Protein AF-A0A7S1VX82-F1 (afdb_monomer)

pLDDT: mean 71.62, std 23.74, range [30.39, 98.75]

Nearest PDB structures (foldseek):
  3ja6-assembly1_H  TM=6.625E-01  e=6.885E-02  Escherichia coli
  7zr1-assembly1_C  TM=4.244E-01  e=2.706E+00  Thermochaetoides thermophila
  8i7o-assembly1_B7  TM=4.399E-01  e=8.094E+00  Mus musculus

Foldseek 3Di:
DDDDDDDDDDDDDDDDDDDDDDDDDDDDDDDDDDDDDDPPPPPPPPVVVVVPPDDDDDDPPVVVVVVVVVVVVVPPPDDPDDPDPDDDDDDDDDDDDDDDDDDDDDDDDDDDDDDDDPDDDPCDDPPPPVPPLLPVLVVQLVVLVVQLVVLVVLLVVLVVQLVVLVVQLVVLVVQLVVLVVQLVVLVVQLVVLVVVLVVLVVVDDPDPVSVVVNVVSVVSNVVSVVSNVVSVVSNVVSVVSSVVSVVSNVVSVVSNVVSVVSSVVSVVSSVVSVVVSVVSVVVVVVVVVVVVVVVVVVVVVVVVVVVVVVVVVVVVVVVVVVVVVVVVVVVVVVVVVVVVVVVVVVVVVVVVVVVVVVVVVVVVVVVVVVVVVVVVVVVVVVVVVVVVVVVVVVVVVVVVVVVVVVVVVVVVVVVVVVVVVVD

Organism: NCBI:txid49249

Structure (mmCIF, N/CA/C/O backbone):
data_AF-A0A7S1VX82-F1
#
_entry.id   AF-A0A7S1VX82-F1
#
loop_
_atom_site.group_PDB
_atom_site.id
_atom_site.type_symbol
_atom_site.label_atom_id
_atom_site.label_alt_id
_atom_site.label_comp_id
_atom_site.label_asym_id
_atom_site.label_entity_id
_atom_site.label_seq_id
_atom_site.pdbx_PDB_ins_code
_atom_site.Cartn_x
_atom_site.Cartn_y
_atom_site.Cartn_z
_atom_site.occupancy
_atom_site.B_iso_or_equiv
_atom_site.auth_seq_id
_atom_site.auth_comp_id
_atom_site.auth_asym_id
_atom_site.auth_atom_id
_atom_site.pdbx_PDB_model_num
ATOM 1 N N . MET A 1 1 ? -53.352 41.476 8.983 1.00 44.34 1 MET A N 1
ATOM 2 C CA . MET A 1 1 ? -52.834 40.289 8.271 1.00 44.34 1 MET A CA 1
ATOM 3 C C . MET A 1 1 ? -52.424 39.251 9.304 1.00 44.34 1 MET A C 1
ATOM 5 O O . MET A 1 1 ? -51.441 39.453 10.000 1.00 44.34 1 MET A O 1
ATOM 9 N N . ARG A 1 2 ? -53.250 38.216 9.494 1.00 33.78 2 ARG A N 1
ATOM 10 C CA . ARG A 1 2 ? -52.996 37.097 10.413 1.00 33.78 2 ARG A CA 1
ATOM 11 C C . ARG A 1 2 ? -52.367 35.969 9.600 1.00 33.78 2 ARG A C 1
ATOM 13 O O . ARG A 1 2 ? -53.003 35.480 8.672 1.00 33.78 2 ARG A O 1
ATOM 20 N N . LEU A 1 3 ? -51.124 35.616 9.912 1.00 43.09 3 LEU A N 1
ATOM 21 C CA . LEU A 1 3 ? -50.401 34.535 9.252 1.00 43.09 3 LEU A CA 1
ATOM 22 C C . LEU A 1 3 ? -50.745 33.219 9.963 1.00 43.09 3 LEU A C 1
ATOM 24 O O . LEU A 1 3 ? -50.377 33.011 11.116 1.00 43.09 3 LEU A O 1
ATOM 28 N N . VAL A 1 4 ? -51.516 32.377 9.282 1.00 46.16 4 VAL A N 1
ATOM 29 C CA . VAL A 1 4 ? -51.893 31.027 9.712 1.00 46.16 4 VAL A CA 1
ATOM 30 C C . VAL A 1 4 ? -50.792 30.069 9.257 1.00 46.16 4 VAL A C 1
ATOM 32 O O . VAL A 1 4 ? -50.512 29.982 8.065 1.00 46.16 4 VAL A O 1
ATOM 35 N N . ILE A 1 5 ? -50.163 29.365 10.199 1.00 46.72 5 ILE A N 1
ATOM 36 C CA . ILE A 1 5 ? -49.195 28.292 9.927 1.00 46.72 5 ILE A CA 1
ATOM 37 C C . ILE A 1 5 ? -49.936 26.958 10.102 1.00 46.72 5 ILE A C 1
ATOM 39 O O . ILE A 1 5 ? -50.466 26.722 11.191 1.00 46.72 5 ILE A O 1
ATOM 43 N N . PRO A 1 6 ? -50.013 26.082 9.084 1.00 53.78 6 PRO A N 1
ATOM 44 C CA . PRO A 1 6 ? -50.669 24.791 9.235 1.00 53.78 6 PRO A CA 1
ATOM 45 C C . PRO A 1 6 ? -49.753 23.773 9.930 1.00 53.78 6 PRO A C 1
ATOM 47 O O . PRO A 1 6 ? -48.595 23.583 9.557 1.00 53.78 6 PRO A O 1
ATOM 50 N N . MET A 1 7 ? -50.312 23.105 10.942 1.00 37.50 7 MET A N 1
ATOM 51 C CA . MET A 1 7 ? -49.760 21.915 11.589 1.00 37.50 7 MET A CA 1
ATOM 52 C C . MET A 1 7 ? -49.708 20.741 10.605 1.00 37.50 7 MET A C 1
ATOM 54 O O . MET A 1 7 ? -50.740 20.314 10.089 1.00 37.50 7 MET A O 1
ATOM 58 N N . ALA A 1 8 ? -48.517 20.178 10.402 1.00 43.97 8 ALA A N 1
ATOM 59 C CA . ALA A 1 8 ? -48.342 18.888 9.750 1.00 43.97 8 ALA A CA 1
ATOM 60 C C . ALA A 1 8 ? -48.418 17.768 10.800 1.00 43.97 8 ALA A C 1
ATOM 62 O O . ALA A 1 8 ? -47.590 17.677 11.707 1.00 43.97 8 ALA A O 1
ATOM 63 N N . VAL A 1 9 ? -49.442 16.930 10.660 1.00 38.22 9 VAL A N 1
ATOM 64 C CA . VAL A 1 9 ? -49.666 15.689 11.405 1.00 38.22 9 VAL A CA 1
ATOM 65 C C . VAL A 1 9 ? -48.710 14.624 10.863 1.00 38.22 9 VAL A C 1
ATOM 67 O O . VAL A 1 9 ? -48.812 14.244 9.698 1.00 38.22 9 VAL A O 1
ATOM 70 N N . LEU A 1 10 ? -47.784 14.137 11.693 1.00 39.22 10 LEU A N 1
ATOM 71 C CA . LEU A 1 10 ? -46.921 13.005 11.356 1.00 39.22 10 LEU A CA 1
ATOM 72 C C . LEU A 1 10 ? -47.524 11.726 11.949 1.00 39.22 10 LEU A C 1
ATOM 74 O O . LEU A 1 10 ? -47.537 11.529 13.163 1.00 39.22 10 LEU A O 1
ATOM 78 N N . ALA A 1 11 ? -48.061 10.882 11.070 1.00 37.06 11 ALA A N 1
ATOM 79 C CA . ALA A 1 11 ? -48.621 9.582 11.398 1.00 37.06 11 ALA A CA 1
ATOM 80 C C . ALA A 1 11 ? -47.508 8.577 11.740 1.00 37.06 11 ALA A C 1
ATOM 82 O O . ALA A 1 11 ? -46.571 8.374 10.968 1.00 37.06 11 ALA A O 1
ATOM 83 N N . ALA A 1 12 ? -47.636 7.938 12.901 1.00 36.38 12 ALA A N 1
ATOM 84 C CA . ALA A 1 12 ? -46.809 6.821 13.329 1.00 36.38 12 ALA A CA 1
ATOM 85 C C . ALA A 1 12 ? -47.273 5.529 12.637 1.00 36.38 12 ALA A C 1
ATOM 87 O O . ALA A 1 12 ? -48.405 5.090 12.834 1.00 36.38 12 ALA A O 1
ATOM 88 N N . ALA A 1 13 ? -46.392 4.904 11.856 1.00 38.19 13 ALA A N 1
ATOM 89 C CA . ALA A 1 13 ? -46.574 3.542 11.370 1.00 38.19 13 ALA A CA 1
ATOM 90 C C . ALA A 1 13 ? -45.843 2.573 12.311 1.00 38.19 13 ALA A C 1
ATOM 92 O O . ALA A 1 13 ? -44.615 2.501 12.335 1.00 38.19 13 ALA A O 1
ATOM 93 N N . VAL A 1 14 ? -46.632 1.855 13.110 1.00 41.31 14 VAL A N 1
ATOM 94 C CA . VAL A 1 14 ? -46.230 0.698 13.917 1.00 41.31 14 VAL A CA 1
ATOM 95 C C . VAL A 1 14 ? -46.429 -0.556 13.065 1.00 41.31 14 VAL A C 1
ATOM 97 O O . VAL A 1 14 ? -47.556 -0.945 12.782 1.00 41.31 14 VAL A O 1
ATOM 100 N N . THR A 1 15 ? -45.330 -1.197 12.678 1.00 38.56 15 THR A N 1
ATOM 101 C CA . THR A 1 15 ? -45.264 -2.542 12.079 1.00 38.56 15 THR A CA 1
ATOM 102 C C . THR A 1 15 ? -43.890 -3.106 12.445 1.00 38.56 15 THR A C 1
ATOM 104 O O . THR A 1 15 ? -42.902 -2.409 12.261 1.00 38.56 15 THR A O 1
ATOM 107 N N . GLY A 1 16 ? -43.677 -4.305 12.964 1.00 34.84 16 GLY A N 1
ATOM 108 C CA . GLY A 1 16 ? -44.538 -5.411 13.337 1.00 34.84 16 GLY A CA 1
ATOM 109 C C . GLY A 1 16 ? -43.675 -6.377 14.160 1.00 34.84 16 GLY A C 1
ATOM 110 O O . GLY A 1 16 ? -42.465 -6.478 13.958 1.00 34.84 16 GLY A O 1
ATOM 111 N N . SER A 1 17 ? -44.306 -7.024 15.134 1.00 36.50 17 SER A N 1
ATOM 112 C CA . SER A 1 17 ? -43.705 -8.010 16.030 1.00 36.50 17 SER A CA 1
ATOM 113 C C . SER A 1 17 ? -43.440 -9.313 15.272 1.00 36.50 17 SER A C 1
ATOM 115 O O . SER A 1 17 ? -44.375 -9.934 14.770 1.00 36.50 17 SER A O 1
ATOM 117 N N . GLY A 1 18 ? -42.173 -9.715 15.169 1.00 36.31 18 GLY A N 1
ATOM 118 C CA . GLY A 1 18 ? -41.754 -11.005 14.626 1.00 36.31 18 GLY A CA 1
ATOM 119 C C . GLY A 1 18 ? -41.291 -11.927 15.747 1.00 36.31 18 GLY A C 1
ATOM 120 O O . GLY A 1 18 ? -40.130 -11.884 16.147 1.00 36.31 18 GLY A O 1
ATOM 121 N N . SER A 1 19 ? -42.207 -12.752 16.250 1.00 40.72 19 SER A N 1
ATOM 122 C CA . SER A 1 19 ? -41.926 -13.868 17.153 1.00 40.72 19 SER A CA 1
ATOM 123 C C . SER A 1 19 ? -41.074 -14.922 16.443 1.00 40.72 19 SER A C 1
ATOM 125 O O . SER A 1 19 ? -41.542 -15.551 15.496 1.00 40.72 19 SER A O 1
ATOM 127 N N . VAL A 1 20 ? -39.852 -15.163 16.919 1.00 42.41 20 VAL A N 1
ATOM 128 C CA . VAL A 1 20 ? -39.083 -16.364 16.566 1.00 42.41 20 VAL A CA 1
ATOM 129 C C . VAL A 1 20 ? -39.097 -17.332 17.739 1.00 42.41 20 VAL A C 1
ATOM 131 O O . VAL A 1 20 ? -38.681 -17.017 18.853 1.00 42.41 20 VAL A O 1
ATOM 134 N N . ALA A 1 21 ? -39.657 -18.506 17.462 1.00 40.34 21 ALA A N 1
ATOM 135 C CA . ALA A 1 21 ? -39.815 -19.615 18.376 1.00 40.34 21 ALA A CA 1
ATOM 136 C C . ALA A 1 21 ? -38.455 -20.180 18.807 1.00 40.34 21 ALA A C 1
ATOM 138 O O . ALA A 1 21 ? -37.573 -20.458 17.996 1.00 40.34 21 ALA A O 1
ATOM 139 N N . SER A 1 22 ? -38.325 -20.383 20.110 1.00 37.75 22 SER A N 1
ATOM 140 C CA . SER A 1 22 ? -37.266 -21.132 20.770 1.00 37.75 22 SER A CA 1
ATOM 141 C C . SER A 1 22 ? -37.373 -22.625 20.444 1.00 37.75 22 SER A C 1
ATOM 143 O O . SER A 1 22 ? -38.294 -23.293 20.915 1.00 37.75 22 SER A O 1
ATOM 145 N N . ALA A 1 23 ? -36.412 -23.158 19.690 1.00 40.81 23 ALA A N 1
ATOM 146 C CA . ALA A 1 23 ? -36.158 -24.592 19.600 1.00 40.81 23 ALA A CA 1
ATOM 147 C C . ALA A 1 23 ? -35.111 -24.980 20.656 1.00 40.81 23 ALA A C 1
ATOM 149 O O . ALA A 1 23 ? -33.925 -24.677 20.534 1.00 40.81 23 ALA A O 1
ATOM 150 N N . PHE A 1 24 ? -35.588 -25.615 21.723 1.00 38.56 24 PHE A N 1
ATOM 151 C CA . PHE A 1 24 ? -34.795 -26.228 22.780 1.00 38.56 24 PHE A CA 1
ATOM 152 C C . PHE A 1 24 ? -34.244 -27.565 22.262 1.00 38.56 24 PHE A C 1
ATOM 154 O O . PHE A 1 24 ? -35.017 -28.468 21.946 1.00 38.56 24 PHE A O 1
ATOM 161 N N . VAL A 1 25 ? -32.920 -27.692 22.149 1.00 44.69 25 VAL A N 1
ATOM 162 C CA . VAL A 1 25 ? -32.240 -28.950 21.801 1.00 44.69 25 VAL A CA 1
ATOM 163 C C . VAL A 1 25 ? -31.519 -29.458 23.057 1.00 44.69 25 VAL A C 1
ATOM 165 O O . VAL A 1 25 ? -30.745 -28.696 23.639 1.00 44.69 25 VAL A O 1
ATOM 168 N N . PRO A 1 26 ? -31.753 -30.703 23.512 1.00 44.97 26 PRO A N 1
ATOM 169 C CA . PRO A 1 26 ? -31.090 -31.238 24.696 1.00 44.97 26 PRO A CA 1
ATOM 170 C C . PRO A 1 26 ? -29.636 -31.644 24.400 1.00 44.97 26 PRO A C 1
ATOM 172 O O . PRO A 1 26 ? -29.357 -32.358 23.436 1.00 44.97 26 PRO A O 1
ATOM 175 N N . SER A 1 27 ? -28.713 -31.208 25.263 1.00 42.34 27 SER A N 1
ATOM 176 C CA . SER A 1 27 ? -27.312 -31.655 25.298 1.00 42.34 27 SER A CA 1
ATOM 177 C C . SER A 1 27 ? -27.194 -33.142 25.657 1.00 42.34 27 SER A C 1
ATOM 179 O O . SER A 1 27 ? -27.814 -33.568 26.633 1.00 42.34 27 SER A O 1
ATOM 181 N N . PRO A 1 28 ? -26.325 -33.922 24.989 1.00 48.28 28 PRO A N 1
ATOM 182 C CA . PRO A 1 28 ? -25.873 -35.198 25.520 1.00 48.28 28 PRO A CA 1
ATOM 183 C C . PRO A 1 28 ? -24.794 -34.993 26.594 1.00 48.28 28 PRO A C 1
ATOM 185 O O . PRO A 1 28 ? -23.867 -34.193 26.448 1.00 48.28 28 PRO A O 1
ATOM 188 N N . ALA A 1 29 ? -24.934 -35.742 27.685 1.00 42.25 29 ALA A N 1
ATOM 189 C CA . ALA A 1 29 ? -24.000 -35.809 28.797 1.00 42.25 29 ALA A CA 1
ATOM 190 C C . ALA A 1 29 ? -22.624 -36.330 28.342 1.00 42.25 29 ALA A C 1
ATOM 192 O O . ALA A 1 29 ? -22.505 -37.449 27.847 1.00 42.25 29 ALA A O 1
ATOM 193 N N . MET A 1 30 ? -21.579 -35.529 28.554 1.00 41.72 30 MET A N 1
ATOM 194 C CA . MET A 1 30 ? -20.183 -35.958 28.476 1.00 41.72 30 MET A CA 1
ATOM 195 C C . MET A 1 30 ? -19.687 -36.243 29.892 1.00 41.72 30 MET A C 1
ATOM 197 O O . MET A 1 30 ? -19.556 -35.348 30.723 1.00 41.72 30 MET A O 1
ATOM 201 N N . THR A 1 31 ? -19.440 -37.520 30.158 1.00 44.88 31 THR A N 1
ATOM 202 C CA . THR A 1 31 ? -18.786 -38.040 31.357 1.00 44.88 31 THR A CA 1
ATOM 203 C C . THR A 1 31 ? -17.378 -37.469 31.510 1.00 44.88 31 THR A C 1
ATOM 205 O O . THR A 1 31 ? -16.502 -37.687 30.673 1.00 44.88 31 THR A O 1
ATOM 208 N N . SER A 1 32 ? -17.164 -36.770 32.619 1.00 36.41 32 SER A N 1
ATOM 209 C CA . SER A 1 32 ? -15.895 -36.223 33.085 1.00 36.41 32 SER A CA 1
ATOM 210 C C . SER A 1 32 ? -14.937 -37.347 33.492 1.00 36.41 32 SER A C 1
ATOM 212 O O . SER A 1 32 ? -15.226 -38.105 34.416 1.00 36.41 32 SER A O 1
ATOM 214 N N . ARG A 1 33 ? -13.761 -37.426 32.862 1.00 36.50 33 ARG A N 1
ATOM 215 C CA . ARG A 1 33 ? -12.609 -38.166 33.398 1.00 36.50 33 ARG A CA 1
ATOM 216 C C . ARG A 1 33 ? -11.631 -37.139 33.962 1.00 36.50 33 ARG A C 1
ATOM 218 O O . ARG A 1 33 ? -11.077 -36.335 33.217 1.00 36.50 33 ARG A O 1
ATOM 225 N N . SER A 1 34 ? -11.489 -37.122 35.284 1.00 34.69 34 SER A N 1
ATOM 226 C CA . SER A 1 34 ? -10.566 -36.247 35.999 1.00 34.69 34 SER A CA 1
ATOM 227 C C . SER A 1 34 ? -9.119 -36.653 35.710 1.00 34.69 34 SER A C 1
ATOM 229 O O . SER A 1 34 ? -8.716 -37.793 35.934 1.00 34.69 34 SER A O 1
ATOM 231 N N . ALA A 1 35 ? -8.325 -35.706 35.217 1.00 41.78 35 ALA A N 1
ATOM 232 C CA . ALA A 1 35 ? -6.874 -35.775 35.286 1.00 41.78 35 ALA A CA 1
ATOM 233 C C . ALA A 1 35 ? -6.438 -34.935 36.490 1.00 41.78 35 ALA A C 1
ATOM 235 O O . ALA A 1 35 ? -6.701 -33.735 36.555 1.00 41.78 35 ALA A O 1
ATOM 236 N N . VAL A 1 36 ? -5.828 -35.595 37.469 1.00 48.53 36 VAL A N 1
ATOM 237 C CA . VAL A 1 36 ? -5.251 -34.983 38.668 1.00 48.53 36 VAL A CA 1
ATOM 238 C C . VAL A 1 36 ? -3.966 -34.249 38.265 1.00 48.53 36 VAL A C 1
ATOM 240 O O . VAL A 1 36 ? -3.063 -34.901 37.738 1.00 48.53 36 VAL A O 1
ATOM 243 N N . PRO A 1 37 ? -3.819 -32.932 38.502 1.00 42.97 37 PRO A N 1
ATOM 244 C CA . PRO A 1 37 ? -2.520 -32.293 38.379 1.00 42.97 37 PRO A CA 1
ATOM 245 C C . PRO A 1 37 ? -1.669 -32.552 39.630 1.00 42.97 37 PRO A C 1
ATOM 247 O O . PRO A 1 37 ? -2.111 -32.408 40.770 1.00 42.97 37 PRO A O 1
ATOM 250 N N . SER A 1 38 ? -0.430 -32.949 39.351 1.00 46.84 38 SER A N 1
ATOM 251 C CA . SER A 1 38 ? 0.705 -33.159 40.251 1.00 46.84 38 SER A CA 1
ATOM 252 C C . SER A 1 38 ? 0.872 -32.074 41.332 1.00 46.84 38 SER A C 1
ATOM 254 O O . SER A 1 38 ? 0.714 -30.878 41.087 1.00 46.84 38 SER A O 1
ATOM 256 N N . ALA A 1 39 ? 1.264 -32.517 42.531 1.00 44.75 39 ALA A N 1
ATOM 257 C CA . ALA A 1 39 ? 1.419 -31.746 43.766 1.00 44.75 39 ALA A CA 1
ATOM 258 C C . ALA A 1 39 ? 2.562 -30.701 43.778 1.00 44.75 39 ALA A C 1
ATOM 260 O O . ALA A 1 39 ? 2.796 -30.074 44.808 1.00 44.75 39 ALA A O 1
ATOM 261 N N . ALA A 1 40 ? 3.257 -30.457 42.664 1.00 46.66 40 ALA A N 1
ATOM 262 C CA . ALA A 1 40 ? 4.412 -29.552 42.629 1.00 46.66 40 ALA A CA 1
ATOM 263 C C . ALA A 1 40 ? 4.065 -28.049 42.495 1.00 46.66 40 ALA A C 1
ATOM 265 O O . ALA A 1 40 ? 4.925 -27.204 42.719 1.00 46.66 40 ALA A O 1
ATOM 266 N N . ALA A 1 41 ? 2.817 -27.683 42.173 1.00 42.66 41 ALA A N 1
ATOM 267 C CA . ALA A 1 41 ? 2.432 -26.284 41.916 1.00 42.66 41 ALA A CA 1
ATOM 268 C C . ALA A 1 41 ? 1.847 -25.527 43.131 1.00 42.66 41 ALA A C 1
ATOM 270 O O . ALA A 1 41 ? 1.497 -24.354 43.015 1.00 42.66 41 ALA A O 1
ATOM 271 N N . ARG A 1 42 ? 1.725 -26.163 44.307 1.00 43.91 42 ARG A N 1
ATOM 272 C CA . ARG A 1 42 ? 1.082 -25.553 45.494 1.00 43.91 42 ARG A CA 1
ATOM 273 C C . ARG A 1 42 ? 2.017 -24.769 46.422 1.00 43.91 42 ARG A C 1
ATOM 275 O O . ARG A 1 42 ? 1.523 -24.106 47.324 1.00 43.91 42 ARG A O 1
ATOM 282 N N . ALA A 1 43 ? 3.330 -24.778 46.192 1.00 44.56 43 ALA A N 1
ATOM 283 C CA . ALA A 1 43 ? 4.280 -24.108 47.087 1.00 44.56 43 ALA A CA 1
ATOM 284 C C . ALA A 1 43 ? 4.506 -22.608 46.794 1.00 44.56 43 ALA A C 1
ATOM 286 O O . ALA A 1 43 ? 5.029 -21.907 47.650 1.00 44.56 43 ALA A O 1
ATOM 287 N N . TYR A 1 44 ? 4.088 -22.087 45.632 1.00 43.16 44 TYR A N 1
ATOM 288 C CA . TYR A 1 44 ? 4.390 -20.698 45.233 1.00 43.16 44 TYR A CA 1
ATOM 289 C C . TYR A 1 44 ? 3.239 -19.692 45.395 1.00 43.16 44 TYR A C 1
ATOM 291 O O . TYR A 1 44 ? 3.454 -18.498 45.220 1.00 43.16 44 TYR A O 1
ATOM 299 N N . HIS A 1 45 ? 2.033 -20.136 45.764 1.00 41.66 45 HIS A N 1
ATOM 300 C CA . HIS A 1 45 ? 0.876 -19.241 45.935 1.00 41.66 45 HIS A CA 1
ATOM 301 C C . HIS A 1 45 ? 0.542 -18.894 47.395 1.00 41.66 45 HIS A C 1
ATOM 303 O O . HIS A 1 45 ? -0.302 -18.033 47.626 1.00 41.66 45 HIS A O 1
ATOM 309 N N . ALA A 1 46 ? 1.203 -19.518 48.376 1.00 41.66 46 ALA A N 1
ATOM 310 C CA . ALA A 1 46 ? 0.924 -19.272 49.792 1.00 41.66 46 ALA A CA 1
ATOM 311 C C . ALA A 1 46 ? 1.623 -18.018 50.356 1.00 41.66 46 ALA A C 1
ATOM 313 O O . ALA A 1 46 ? 1.131 -17.448 51.320 1.00 41.66 46 ALA A O 1
ATOM 314 N N . SER A 1 47 ? 2.707 -17.524 49.744 1.00 45.09 47 SER A N 1
ATOM 315 C CA . SER A 1 47 ? 3.448 -16.359 50.267 1.00 45.09 47 SER A CA 1
ATOM 316 C C . SER A 1 47 ? 2.887 -14.992 49.851 1.00 45.09 47 SER A C 1
ATOM 318 O O . SER A 1 47 ? 3.362 -13.968 50.332 1.00 45.09 47 SER A O 1
ATOM 320 N N . LEU A 1 48 ? 1.874 -14.947 48.978 1.00 45.62 48 LEU A N 1
ATOM 321 C CA . LEU A 1 48 ? 1.275 -13.696 48.484 1.00 45.62 48 LEU A CA 1
ATOM 322 C C . LEU A 1 48 ? -0.043 -13.324 49.177 1.00 45.62 48 LEU A C 1
ATOM 324 O O . LEU A 1 48 ? -0.545 -12.223 48.970 1.00 45.62 48 LEU A O 1
ATOM 328 N N . LEU A 1 49 ? -0.591 -14.210 50.015 1.00 44.34 49 LEU A N 1
ATOM 329 C CA . LEU A 1 49 ? -1.823 -13.943 50.766 1.00 44.34 49 LEU A CA 1
ATOM 330 C C . LEU A 1 49 ? -1.573 -13.394 52.181 1.00 44.34 49 LEU A C 1
ATOM 332 O O . LEU A 1 49 ? -2.510 -12.937 52.826 1.00 44.34 49 LEU A O 1
ATOM 336 N N . GLU A 1 50 ? -0.321 -13.384 52.645 1.00 41.97 50 GLU A N 1
ATOM 337 C CA . GLU A 1 50 ? 0.044 -12.965 54.008 1.00 41.97 50 GLU A CA 1
ATOM 338 C C . GLU A 1 50 ? 0.566 -11.516 54.088 1.00 41.97 50 GLU A C 1
ATOM 340 O O . GLU A 1 50 ? 0.835 -11.002 55.167 1.00 41.97 50 GLU A O 1
ATOM 345 N N . ALA A 1 51 ? 0.627 -10.806 52.953 1.00 43.41 51 ALA A N 1
ATOM 346 C CA . ALA A 1 51 ? 0.987 -9.383 52.894 1.00 43.41 51 ALA A CA 1
ATOM 347 C C . ALA A 1 51 ? -0.225 -8.423 52.924 1.00 43.41 51 ALA A C 1
ATOM 349 O O . ALA A 1 51 ? -0.041 -7.209 52.915 1.00 43.41 51 ALA A O 1
ATOM 350 N N . ALA A 1 52 ? -1.462 -8.934 52.961 1.00 43.72 52 ALA A N 1
ATOM 351 C CA . ALA A 1 52 ? -2.681 -8.117 52.862 1.00 43.72 52 ALA A CA 1
ATOM 352 C C . ALA A 1 52 ? -3.434 -7.916 54.194 1.00 43.72 52 ALA A C 1
ATOM 354 O O . ALA A 1 52 ? -4.484 -7.277 54.210 1.00 43.72 52 ALA A O 1
ATOM 355 N N . ALA A 1 53 ? -2.928 -8.451 55.309 1.00 42.53 53 ALA A N 1
ATOM 356 C CA . ALA A 1 53 ? -3.648 -8.451 56.586 1.00 42.53 53 ALA A CA 1
ATOM 357 C C . ALA A 1 53 ? -3.243 -7.332 57.562 1.00 42.53 53 ALA A C 1
ATOM 359 O O . ALA A 1 53 ? -3.689 -7.352 58.707 1.00 42.53 53 ALA A O 1
ATOM 360 N N . ASN A 1 54 ? -2.427 -6.353 57.155 1.00 47.91 54 ASN A N 1
ATOM 361 C CA . ASN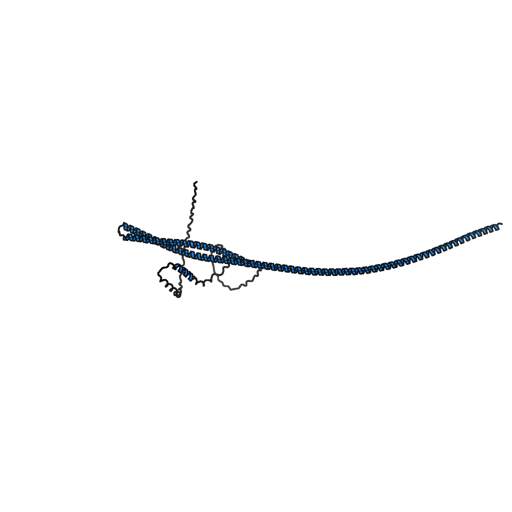 A 1 54 ? -2.045 -5.276 58.066 1.00 47.91 54 ASN A CA 1
ATOM 362 C C . ASN A 1 54 ? -1.840 -3.935 57.349 1.00 47.91 54 ASN A C 1
ATOM 364 O O . ASN A 1 54 ? -0.743 -3.636 56.892 1.00 47.91 54 ASN A O 1
ATOM 368 N N . ASN A 1 55 ? -2.912 -3.144 57.236 1.00 42.69 55 ASN A N 1
ATOM 369 C CA . ASN A 1 55 ? -2.846 -1.682 57.320 1.00 42.69 55 ASN A CA 1
ATOM 370 C C . ASN A 1 55 ? -4.257 -1.081 57.385 1.00 42.69 55 ASN A C 1
ATOM 372 O O . ASN A 1 55 ? -4.942 -0.913 56.378 1.00 42.69 55 ASN A O 1
ATOM 376 N N . ASN A 1 56 ? -4.665 -0.732 58.605 1.00 48.44 56 ASN A N 1
ATOM 377 C CA . ASN A 1 56 ? -5.598 0.362 58.829 1.00 48.44 56 ASN A CA 1
ATOM 378 C C . ASN A 1 56 ? -4.839 1.667 58.576 1.00 48.44 56 ASN A C 1
ATOM 380 O O . ASN A 1 56 ? -3.840 1.913 59.248 1.00 48.44 56 ASN A O 1
ATOM 384 N N . ASN A 1 57 ? -5.340 2.471 57.642 1.00 51.25 57 ASN A N 1
ATOM 385 C CA . ASN A 1 57 ? -5.608 3.911 57.747 1.00 51.25 57 ASN A CA 1
ATOM 386 C C . ASN A 1 57 ? -5.308 4.634 56.419 1.00 51.25 57 ASN A C 1
ATOM 388 O O . ASN A 1 57 ? -4.276 4.390 55.805 1.00 51.25 57 ASN A O 1
ATOM 392 N N . ASP A 1 58 ? -6.262 5.476 56.010 1.00 48.47 58 ASP A N 1
ATOM 393 C CA . ASP A 1 58 ? -6.202 6.584 55.044 1.00 48.47 58 ASP A CA 1
ATOM 394 C C . ASP A 1 58 ? -5.249 6.476 53.834 1.00 48.47 58 ASP A C 1
ATOM 396 O O . ASP A 1 58 ? -4.051 6.680 53.970 1.00 48.47 58 ASP A O 1
ATOM 400 N N . ASP A 1 59 ? -5.795 6.274 52.621 1.00 43.28 59 ASP A N 1
ATOM 401 C CA . ASP A 1 59 ? -5.530 7.195 51.497 1.00 43.28 59 ASP A CA 1
ATOM 402 C C . ASP A 1 59 ? -6.246 6.824 50.186 1.00 43.28 59 ASP A C 1
ATOM 404 O O . ASP A 1 59 ? -6.193 5.706 49.668 1.00 43.28 59 ASP A O 1
ATOM 408 N N . SER A 1 60 ? -6.859 7.839 49.578 1.00 51.34 60 SER A N 1
ATOM 409 C CA . SER A 1 60 ? -7.671 7.768 48.351 1.00 51.34 60 SER A CA 1
ATOM 410 C C . SER A 1 60 ? -6.847 7.675 47.053 1.00 51.34 60 SER A C 1
ATOM 412 O O . SER A 1 60 ? -7.380 7.897 45.968 1.00 51.34 60 SER A O 1
ATOM 414 N N . ASN A 1 61 ? -5.553 7.346 47.135 1.00 51.22 61 ASN A N 1
ATOM 415 C CA . ASN A 1 61 ? -4.619 7.376 45.999 1.00 51.22 61 ASN A CA 1
ATOM 416 C C . ASN A 1 61 ? -4.156 5.995 45.498 1.00 51.22 61 ASN A C 1
ATOM 418 O O . ASN A 1 61 ? -3.458 5.912 44.488 1.00 51.22 61 ASN A O 1
ATOM 422 N N . ASN A 1 62 ? -4.582 4.895 46.125 1.00 51.19 62 ASN A N 1
ATOM 423 C CA . ASN A 1 62 ? -4.042 3.565 45.808 1.00 51.19 62 ASN A CA 1
ATOM 424 C C . ASN A 1 62 ? -4.655 2.872 44.572 1.00 51.19 62 ASN A C 1
ATOM 426 O O . ASN A 1 62 ? -4.114 1.883 44.079 1.00 51.19 62 ASN A O 1
ATOM 430 N N . LEU A 1 63 ? -5.750 3.393 44.004 1.00 55.00 63 LEU A N 1
ATOM 431 C CA . LEU A 1 63 ? -6.364 2.773 42.821 1.00 55.00 63 LEU A CA 1
ATOM 432 C C . LEU A 1 63 ? -5.530 2.999 41.546 1.00 55.00 63 LEU A C 1
ATOM 434 O O . LEU A 1 63 ? -5.495 2.144 40.664 1.00 55.00 63 LEU A O 1
ATOM 438 N N . MET A 1 64 ? -4.822 4.129 41.452 1.00 53.34 64 MET A N 1
ATOM 439 C CA . MET A 1 64 ? -4.008 4.457 40.276 1.00 53.34 64 MET A CA 1
ATOM 440 C C . MET A 1 64 ? -2.669 3.704 40.269 1.00 53.34 64 MET A C 1
ATOM 442 O O . MET A 1 64 ? -2.133 3.405 39.202 1.00 53.34 64 MET A O 1
ATOM 446 N N . GLN A 1 65 ? -2.174 3.313 41.446 1.00 51.78 65 GLN A N 1
ATOM 447 C CA . GLN A 1 65 ? -0.937 2.547 41.602 1.00 51.78 65 GLN A CA 1
ATOM 448 C C . GLN A 1 65 ? -1.137 1.063 41.241 1.00 51.78 65 GLN A C 1
ATOM 450 O O . GLN A 1 65 ? -0.287 0.468 40.579 1.00 51.78 65 GLN A O 1
ATOM 455 N N . LEU A 1 66 ? -2.325 0.510 41.519 1.00 55.94 66 LEU A N 1
ATOM 456 C CA . LEU A 1 66 ? -2.692 -0.865 41.157 1.00 55.94 66 LEU A CA 1
ATOM 457 C C . LEU A 1 66 ? -2.796 -1.082 39.632 1.00 55.94 66 LEU A C 1
ATOM 459 O O . LEU A 1 66 ? -2.408 -2.134 39.121 1.00 55.94 66 LEU A O 1
ATOM 463 N N . PHE A 1 67 ? -3.250 -0.074 38.875 1.00 60.56 67 PHE A N 1
ATOM 464 C CA . PHE A 1 67 ? -3.244 -0.127 37.405 1.00 60.56 67 PHE A CA 1
ATOM 465 C C . PHE A 1 67 ? -1.844 0.067 36.805 1.00 60.56 67 PHE A C 1
ATOM 467 O O . PHE A 1 67 ? -1.553 -0.456 35.727 1.00 60.56 67 PHE A O 1
ATOM 474 N N . GLN A 1 68 ? -0.957 0.783 37.500 1.00 52.62 68 GLN A N 1
ATOM 475 C CA . GLN A 1 68 ? 0.402 1.040 37.027 1.00 52.62 68 GLN A CA 1
ATOM 476 C C . GLN A 1 68 ? 1.346 -0.149 37.273 1.00 52.62 68 GLN A C 1
ATOM 478 O O . GLN A 1 68 ? 2.250 -0.384 36.468 1.00 52.62 68 GLN A O 1
ATOM 483 N N . GLU A 1 69 ? 1.102 -0.954 38.313 1.00 50.72 69 GLU A N 1
ATOM 484 C CA . GLU A 1 69 ? 1.847 -2.198 38.550 1.00 50.72 69 GLU A CA 1
ATOM 485 C C . GLU A 1 69 ? 1.414 -3.345 37.625 1.00 50.72 69 GLU A C 1
ATOM 487 O O . GLU A 1 69 ? 2.278 -4.052 37.105 1.00 50.72 69 GLU A O 1
ATOM 492 N N . GLN A 1 70 ? 0.126 -3.470 37.271 1.00 53.75 70 GLN A N 1
ATOM 493 C CA . GLN A 1 70 ? -0.301 -4.447 36.251 1.00 53.75 70 GLN A CA 1
ATOM 494 C C . GLN A 1 70 ? 0.277 -4.155 34.854 1.00 53.75 70 GLN A C 1
ATOM 496 O O . GLN A 1 70 ? 0.503 -5.080 34.071 1.00 53.75 70 GLN A O 1
ATOM 501 N N . ALA A 1 71 ? 0.598 -2.892 34.555 1.00 50.19 71 ALA A N 1
ATOM 502 C CA . ALA A 1 71 ? 1.261 -2.507 33.312 1.00 50.19 71 ALA A CA 1
ATOM 503 C C . ALA A 1 71 ? 2.761 -2.873 33.274 1.00 50.19 71 ALA A C 1
ATOM 505 O O . ALA A 1 71 ? 3.322 -3.007 32.186 1.00 50.19 71 ALA A O 1
ATOM 506 N N . ARG A 1 72 ? 3.419 -3.068 34.429 1.00 44.53 72 ARG A N 1
ATOM 507 C CA . ARG A 1 72 ? 4.839 -3.466 34.500 1.00 44.53 72 ARG A CA 1
ATOM 508 C C . ARG A 1 72 ? 5.039 -4.983 34.522 1.00 44.53 72 ARG A C 1
ATOM 510 O O . ARG A 1 72 ? 6.039 -5.459 33.991 1.00 44.53 72 ARG A O 1
ATOM 517 N N . THR A 1 73 ? 4.071 -5.753 35.015 1.00 44.44 73 THR A N 1
ATOM 518 C CA . THR A 1 73 ? 4.153 -7.228 35.048 1.00 44.44 73 THR A CA 1
ATOM 519 C C . THR A 1 73 ? 3.801 -7.890 33.704 1.00 44.44 73 THR A C 1
ATOM 521 O O . THR A 1 73 ? 4.104 -9.059 33.489 1.00 44.44 73 THR A O 1
ATOM 524 N N . ALA A 1 74 ? 3.242 -7.143 32.744 1.00 39.84 74 ALA A N 1
ATOM 525 C CA . ALA A 1 74 ? 3.002 -7.619 31.375 1.00 39.84 74 ALA A CA 1
ATOM 526 C C . ALA A 1 74 ? 4.238 -7.525 30.449 1.00 39.84 74 ALA A C 1
ATOM 528 O O . ALA A 1 74 ? 4.190 -7.984 29.308 1.00 39.84 74 ALA A O 1
ATOM 529 N N . ALA A 1 75 ? 5.353 -6.952 30.920 1.00 41.28 75 ALA A N 1
ATOM 530 C CA . ALA A 1 75 ? 6.566 -6.759 30.122 1.00 41.28 75 ALA A CA 1
ATOM 531 C C . ALA A 1 75 ? 7.543 -7.957 30.140 1.00 41.28 75 ALA A C 1
ATOM 533 O O . ALA A 1 75 ? 8.536 -7.931 29.417 1.00 41.28 75 ALA A O 1
ATOM 534 N N . SER A 1 76 ? 7.278 -9.016 30.915 1.00 38.75 76 SER A N 1
ATOM 535 C CA . SER A 1 76 ? 8.180 -10.176 31.058 1.00 38.75 76 SER A CA 1
ATOM 536 C C . SER A 1 76 ? 7.666 -11.495 30.457 1.00 38.75 76 SER A C 1
ATOM 538 O O . SER A 1 76 ? 8.351 -12.510 30.556 1.00 38.75 76 SER A O 1
ATOM 540 N N . VAL A 1 77 ? 6.524 -11.506 29.754 1.00 38.72 77 VAL A N 1
ATOM 541 C CA . VAL A 1 77 ? 6.004 -12.702 29.047 1.00 38.72 77 VAL A CA 1
ATOM 542 C C . VAL A 1 77 ? 5.750 -12.388 27.568 1.00 38.72 77 VAL A C 1
ATOM 544 O O . VAL A 1 77 ? 4.649 -12.525 27.046 1.00 38.72 77 VAL A O 1
ATOM 547 N N . ALA A 1 78 ? 6.792 -11.930 26.874 1.00 37.12 78 ALA A N 1
ATOM 548 C CA . ALA A 1 78 ? 6.758 -11.623 25.445 1.00 37.12 78 ALA A CA 1
ATOM 549 C C . ALA A 1 78 ? 7.890 -12.336 24.681 1.00 37.12 78 ALA A C 1
ATOM 551 O O . ALA A 1 78 ? 8.607 -11.701 23.915 1.00 37.12 78 ALA A O 1
ATOM 552 N N . THR A 1 79 ? 8.062 -13.654 24.877 1.00 42.03 79 THR A N 1
ATOM 553 C CA . THR A 1 79 ? 9.080 -14.434 24.127 1.00 42.03 79 THR A CA 1
ATOM 554 C C . THR A 1 79 ? 8.680 -15.878 23.770 1.00 42.03 79 THR A C 1
ATOM 556 O O . THR A 1 79 ? 9.553 -16.690 23.491 1.00 42.03 79 THR A O 1
ATOM 559 N N . ALA A 1 80 ? 7.395 -16.262 23.728 1.00 34.50 80 ALA A N 1
ATOM 560 C CA . ALA A 1 80 ? 7.054 -17.665 23.407 1.00 34.50 80 ALA A CA 1
ATOM 561 C C . ALA A 1 80 ? 5.711 -17.907 22.689 1.00 34.50 80 ALA A C 1
ATOM 563 O O . ALA A 1 80 ? 5.027 -18.880 22.986 1.00 34.50 80 ALA A O 1
ATOM 564 N N . ALA A 1 81 ? 5.318 -17.065 21.725 1.00 35.84 81 ALA A N 1
ATOM 565 C CA . ALA A 1 81 ? 4.151 -17.357 20.877 1.00 35.84 81 ALA A CA 1
ATOM 566 C C . ALA A 1 81 ? 4.249 -16.725 19.472 1.00 35.84 81 ALA A C 1
ATOM 568 O O . ALA A 1 81 ? 3.357 -15.998 19.046 1.00 35.84 81 ALA A O 1
ATOM 569 N N . SER A 1 82 ? 5.342 -16.993 18.747 1.00 38.34 82 SER A N 1
ATOM 570 C CA . SER A 1 82 ? 5.556 -16.492 17.371 1.00 38.34 82 SER A CA 1
ATOM 571 C C . SER A 1 82 ? 5.670 -17.593 16.308 1.00 38.34 82 SER A C 1
ATOM 573 O O . SER A 1 82 ? 6.177 -17.342 15.220 1.00 38.34 82 SER A O 1
ATOM 575 N N . ILE A 1 83 ? 5.211 -18.819 16.574 1.00 41.22 83 ILE A N 1
ATOM 576 C CA . ILE A 1 83 ? 5.309 -19.923 15.607 1.00 41.22 83 ILE A CA 1
ATOM 577 C C . ILE A 1 83 ? 3.960 -20.636 15.538 1.00 41.22 83 ILE A C 1
ATOM 579 O O . ILE A 1 83 ? 3.744 -21.531 16.342 1.00 41.22 83 ILE A O 1
ATOM 583 N N . LEU A 1 84 ? 3.060 -20.206 14.634 1.00 38.12 84 LEU A N 1
ATOM 584 C CA . LEU A 1 84 ? 2.047 -21.046 13.941 1.00 38.12 84 LEU A CA 1
ATOM 585 C C . LEU A 1 84 ? 0.943 -20.270 13.186 1.00 38.12 84 LEU A C 1
ATOM 587 O O . LEU A 1 84 ? -0.169 -20.760 13.078 1.00 38.12 84 LEU A O 1
ATOM 591 N N . PHE A 1 85 ? 1.204 -19.105 12.584 1.00 36.69 85 PHE A N 1
ATOM 592 C CA . PHE A 1 85 ? 0.299 -18.599 11.534 1.00 36.69 85 PHE A CA 1
ATOM 593 C C . PHE A 1 85 ? 1.078 -17.949 10.398 1.00 36.69 85 PHE A C 1
ATOM 595 O O . PHE A 1 85 ? 1.253 -16.737 10.316 1.00 36.69 85 PHE A O 1
ATOM 602 N N . GLY A 1 86 ? 1.566 -18.807 9.511 1.00 32.81 86 GLY A N 1
ATOM 603 C CA . GLY A 1 86 ? 2.176 -18.407 8.259 1.00 32.81 86 GLY A CA 1
ATOM 604 C C . GLY A 1 86 ? 2.499 -19.632 7.428 1.00 32.81 86 GLY A C 1
ATOM 605 O O . GLY A 1 86 ? 3.578 -20.189 7.581 1.00 32.81 86 GLY A O 1
ATOM 606 N N . THR A 1 87 ? 1.561 -20.064 6.582 1.00 34.69 87 THR A N 1
ATOM 607 C CA . THR A 1 87 ? 1.821 -20.527 5.205 1.00 34.69 87 THR A CA 1
ATOM 608 C C . THR A 1 87 ? 0.520 -20.950 4.507 1.00 34.69 87 THR A C 1
ATOM 610 O O . THR A 1 87 ? -0.301 -21.654 5.079 1.00 34.69 87 THR A O 1
ATOM 613 N N . MET A 1 88 ? 0.409 -20.539 3.236 1.00 32.62 88 MET A N 1
ATOM 614 C CA . MET A 1 88 ? -0.488 -21.034 2.175 1.00 32.62 88 MET A CA 1
ATOM 615 C C . MET A 1 88 ? -1.936 -20.503 2.150 1.00 32.62 88 MET A C 1
ATOM 617 O O . MET A 1 88 ? -2.877 -21.190 2.523 1.00 32.62 88 MET A O 1
ATOM 621 N N . ILE A 1 89 ? -2.128 -19.327 1.541 1.00 35.97 89 ILE A N 1
ATOM 622 C CA . ILE A 1 89 ? -3.273 -19.119 0.637 1.00 35.97 89 ILE A CA 1
ATOM 623 C C . ILE A 1 89 ? -2.696 -18.711 -0.720 1.00 35.97 89 ILE A C 1
ATOM 625 O O . ILE A 1 89 ? -2.459 -17.538 -1.004 1.00 35.97 89 ILE A O 1
ATOM 629 N N . ALA A 1 90 ? -2.398 -19.732 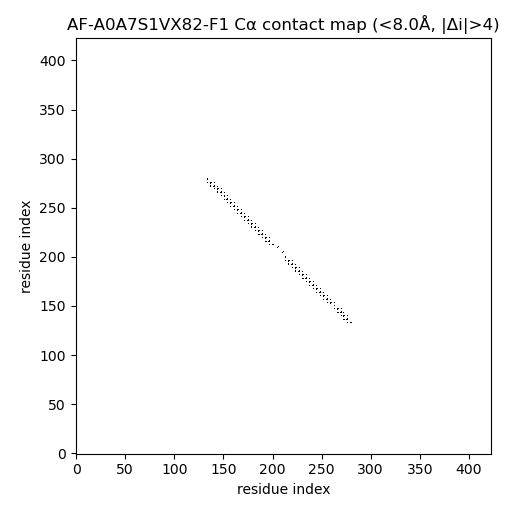-1.524 1.00 35.19 90 ALA A N 1
ATOM 630 C CA . ALA A 1 90 ? -2.392 -19.628 -2.973 1.00 35.19 90 ALA A CA 1
ATOM 631 C C . ALA A 1 90 ? -3.848 -19.762 -3.440 1.00 35.19 90 ALA A C 1
ATOM 633 O O . ALA A 1 90 ? -4.619 -20.526 -2.861 1.00 35.19 90 ALA A O 1
ATOM 634 N N . GLY A 1 91 ? -4.224 -18.948 -4.421 1.00 40.78 91 GLY A N 1
ATOM 635 C CA . GLY A 1 91 ? -5.606 -18.758 -4.828 1.00 40.78 91 GLY A CA 1
ATOM 636 C C . GLY A 1 91 ? -6.262 -19.965 -5.489 1.00 40.78 91 GLY A C 1
ATOM 637 O O . GLY A 1 91 ? -5.612 -20.802 -6.108 1.00 40.78 91 GLY A O 1
ATOM 638 N N . SER A 1 92 ? -7.584 -19.952 -5.416 1.00 32.12 92 SER A N 1
ATOM 639 C CA . SER A 1 92 ? -8.475 -20.484 -6.438 1.00 32.12 92 SER A CA 1
ATOM 640 C C . SER A 1 92 ? -9.854 -19.879 -6.206 1.00 32.12 92 SER A C 1
ATOM 642 O O . SER A 1 92 ? -10.405 -19.977 -5.108 1.00 32.12 92 SER A O 1
ATOM 644 N N . ASP A 1 93 ? -10.360 -19.211 -7.238 1.00 39.25 93 ASP A N 1
ATOM 645 C CA . ASP A 1 93 ? -11.740 -18.771 -7.381 1.00 39.25 93 ASP A CA 1
ATOM 646 C C . ASP A 1 93 ? -12.717 -19.907 -7.063 1.00 39.25 93 ASP A C 1
ATOM 648 O O . ASP A 1 93 ? -12.581 -21.006 -7.600 1.00 39.25 93 ASP A O 1
ATOM 652 N N . VAL A 1 94 ? -13.738 -19.635 -6.246 1.00 32.00 94 VAL A N 1
ATOM 653 C CA . VAL A 1 94 ? -14.953 -20.458 -6.219 1.00 32.00 94 VAL A CA 1
ATOM 654 C C . VAL A 1 94 ? -16.168 -19.546 -6.131 1.00 32.00 94 VAL A C 1
ATOM 656 O O . VAL A 1 94 ? -16.463 -18.932 -5.105 1.00 32.00 94 VAL A O 1
ATOM 659 N N . SER A 1 95 ? -16.861 -19.469 -7.262 1.00 33.81 95 SER A N 1
ATOM 660 C CA . SER A 1 95 ? -18.217 -18.965 -7.414 1.00 33.81 95 SER A CA 1
ATOM 661 C C . SER A 1 95 ? -19.194 -19.824 -6.605 1.00 33.81 95 SER A C 1
ATOM 663 O O . SER A 1 95 ? -19.188 -21.048 -6.712 1.00 33.81 95 SER A O 1
ATOM 665 N N . PHE A 1 96 ? -20.062 -19.186 -5.822 1.00 30.39 96 PHE A N 1
ATOM 666 C CA . PHE A 1 96 ? -21.189 -19.853 -5.172 1.00 30.39 96 PHE A CA 1
ATOM 667 C C . PHE A 1 96 ? -22.349 -19.986 -6.166 1.00 30.39 96 PHE A C 1
ATOM 669 O O . PHE A 1 96 ? -22.960 -18.989 -6.546 1.00 30.39 96 PHE A O 1
ATOM 676 N N . ALA A 1 97 ? -22.669 -21.221 -6.551 1.00 31.62 97 ALA A N 1
ATOM 677 C CA . ALA A 1 97 ? -23.957 -21.596 -7.121 1.00 31.62 97 ALA A CA 1
ATOM 678 C C . ALA A 1 97 ? -24.613 -22.641 -6.209 1.00 31.62 97 ALA A C 1
ATOM 680 O O . ALA A 1 97 ? -23.957 -23.546 -5.696 1.00 31.62 97 ALA A O 1
ATOM 681 N N . ALA A 1 98 ? -25.911 -22.464 -5.979 1.00 37.25 98 ALA A N 1
ATOM 682 C CA . ALA A 1 98 ? -26.764 -23.343 -5.194 1.00 37.25 98 ALA A CA 1
ATOM 683 C C . ALA A 1 98 ? -27.024 -24.689 -5.903 1.00 37.25 98 ALA A C 1
ATOM 685 O O . ALA A 1 98 ? -26.955 -24.746 -7.132 1.00 37.25 98 ALA A O 1
ATOM 686 N N . THR A 1 99 ? -27.430 -25.715 -5.133 1.00 30.69 99 THR A N 1
ATOM 687 C CA . THR A 1 99 ? -28.638 -26.578 -5.308 1.00 30.69 99 THR A CA 1
ATOM 688 C C . THR A 1 99 ? -28.409 -28.029 -4.798 1.00 30.69 99 THR A C 1
ATOM 690 O O . THR A 1 99 ? -27.497 -28.718 -5.234 1.00 30.69 99 THR A O 1
ATOM 693 N N . THR A 1 100 ? -29.261 -28.437 -3.839 1.00 33.09 100 THR A N 1
ATOM 694 C CA . THR A 1 100 ? -29.814 -29.780 -3.478 1.00 33.09 100 THR A CA 1
ATOM 695 C C . THR A 1 100 ? -28.959 -31.048 -3.224 1.00 33.09 100 THR A C 1
ATOM 697 O O . THR A 1 100 ? -28.395 -31.635 -4.134 1.00 33.09 100 THR A O 1
ATOM 700 N N . ALA A 1 101 ? -29.066 -31.534 -1.974 1.00 32.41 101 ALA A N 1
ATOM 701 C CA . ALA A 1 101 ? -29.500 -32.868 -1.485 1.00 32.41 101 ALA A CA 1
ATOM 702 C C . ALA A 1 101 ? -28.927 -34.222 -2.021 1.00 32.41 101 ALA A C 1
ATOM 704 O O . ALA A 1 101 ? -29.359 -34.688 -3.065 1.00 32.41 101 ALA A O 1
ATOM 705 N N . ALA A 1 102 ? -28.143 -34.892 -1.137 1.00 32.91 102 ALA A N 1
ATOM 706 C CA . ALA A 1 102 ? -28.127 -36.325 -0.693 1.00 32.91 102 ALA A CA 1
ATOM 707 C C . ALA A 1 102 ? -27.936 -37.508 -1.700 1.00 32.91 102 ALA A C 1
ATOM 709 O O . ALA A 1 102 ? -28.278 -37.348 -2.864 1.00 32.91 102 ALA A O 1
ATOM 710 N N . PRO A 1 103 ? -27.567 -38.762 -1.284 1.00 47.00 103 PRO A N 1
ATOM 711 C CA . PRO A 1 103 ? -26.843 -39.305 -0.101 1.00 47.00 103 PRO A CA 1
ATOM 712 C C . PRO A 1 103 ? -25.655 -40.283 -0.473 1.00 47.00 103 PRO A C 1
ATOM 714 O O . PRO A 1 103 ? -25.313 -40.386 -1.650 1.00 47.00 103 PRO A O 1
ATOM 717 N N . PRO A 1 104 ? -24.979 -40.979 0.490 1.00 58.75 104 PRO A N 1
ATOM 718 C CA . PRO A 1 104 ? -23.642 -41.585 0.322 1.00 58.75 104 PRO A CA 1
ATOM 719 C C . PRO A 1 104 ? -23.599 -43.134 0.254 1.00 58.75 104 PRO A C 1
ATOM 721 O O . PRO A 1 104 ? -24.449 -43.808 0.827 1.00 58.75 104 PRO A O 1
ATOM 724 N N . ALA A 1 105 ? -22.547 -43.688 -0.367 1.00 33.78 105 ALA A N 1
ATOM 725 C CA . ALA A 1 105 ? -22.048 -45.080 -0.269 1.00 33.78 105 ALA A CA 1
ATOM 726 C C . ALA A 1 105 ? -20.761 -45.186 -1.122 1.00 33.78 105 ALA A C 1
ATOM 728 O O . ALA A 1 105 ? -20.640 -44.457 -2.097 1.00 33.78 105 ALA A O 1
ATOM 729 N N . ALA A 1 106 ? -19.756 -46.033 -0.925 1.00 35.34 106 ALA A N 1
ATOM 730 C CA . ALA A 1 106 ? -19.283 -46.933 0.119 1.00 35.34 106 ALA A CA 1
ATOM 731 C C . ALA A 1 106 ? -17.813 -47.268 -0.256 1.00 35.34 106 ALA A C 1
ATOM 733 O O . ALA A 1 106 ? -17.339 -46.870 -1.319 1.00 35.34 106 ALA A O 1
ATOM 734 N N . GLY A 1 107 ? -17.086 -47.948 0.632 1.00 31.81 107 GLY A N 1
ATOM 735 C CA . GLY A 1 107 ? -15.632 -48.142 0.580 1.00 31.81 107 GLY A CA 1
ATOM 736 C C . GLY A 1 107 ? -15.037 -48.764 -0.690 1.00 31.81 107 GLY A C 1
ATOM 737 O O . GLY A 1 107 ? -15.708 -49.460 -1.438 1.00 31.81 107 GLY A O 1
ATOM 738 N N . ALA A 1 108 ? -13.725 -48.585 -0.851 1.00 35.41 108 ALA A N 1
ATOM 739 C CA . ALA A 1 108 ? -12.786 -49.687 -1.078 1.00 35.41 108 ALA A CA 1
ATOM 740 C C . ALA A 1 108 ? -11.346 -49.159 -1.070 1.00 35.41 108 ALA A C 1
ATOM 742 O O . ALA A 1 108 ? -10.922 -48.358 -1.897 1.00 35.41 108 ALA A O 1
ATOM 743 N N . THR A 1 109 ? -10.594 -49.651 -0.097 1.00 38.72 109 THR A N 1
ATOM 744 C CA . THR A 1 109 ? -9.138 -49.644 -0.018 1.00 38.72 109 THR A CA 1
ATOM 745 C C . THR A 1 109 ? -8.529 -50.549 -1.087 1.00 38.72 109 THR A C 1
ATOM 747 O O . THR A 1 109 ? -8.825 -51.739 -1.087 1.00 38.72 109 THR A O 1
ATOM 750 N N . THR A 1 110 ? -7.578 -50.049 -1.877 1.00 34.75 110 THR A N 1
ATOM 751 C CA . THR A 1 110 ? -6.490 -50.879 -2.426 1.00 34.75 110 THR A CA 1
ATOM 752 C C . THR A 1 110 ? -5.233 -50.044 -2.622 1.00 34.75 110 THR A C 1
ATOM 754 O O . THR A 1 110 ? -5.212 -49.074 -3.377 1.00 34.75 110 THR A O 1
ATOM 757 N N . ALA A 1 111 ? -4.178 -50.455 -1.924 1.00 40.19 111 ALA A N 1
ATOM 758 C CA . ALA A 1 111 ? -2.815 -49.994 -2.097 1.00 40.19 111 ALA A CA 1
ATOM 759 C C . ALA A 1 111 ? -2.250 -50.468 -3.443 1.00 40.19 111 ALA A C 1
ATOM 761 O O . ALA A 1 111 ? -2.265 -51.665 -3.719 1.00 40.19 111 ALA A O 1
ATOM 762 N N . VAL A 1 112 ? -1.673 -49.557 -4.234 1.00 37.78 112 VAL A N 1
ATOM 763 C CA . VAL A 1 112 ? -0.739 -49.903 -5.316 1.00 37.78 112 VAL A CA 1
ATOM 764 C C . VAL A 1 112 ? 0.380 -48.859 -5.396 1.00 37.78 112 VAL A C 1
ATOM 766 O O . VAL A 1 112 ? 0.173 -47.716 -5.782 1.00 37.78 112 VAL A O 1
ATOM 769 N N . LYS A 1 113 ? 1.570 -49.315 -4.992 1.00 38.44 113 LYS A N 1
ATOM 770 C CA . LYS A 1 113 ? 2.888 -49.156 -5.629 1.00 38.44 113 LYS A CA 1
ATOM 771 C C . LYS A 1 113 ? 3.246 -47.791 -6.243 1.00 38.44 113 LYS A C 1
ATOM 773 O O . LYS A 1 113 ? 2.769 -47.400 -7.303 1.00 38.44 113 LYS A O 1
ATOM 778 N N . SER A 1 114 ? 4.244 -47.162 -5.622 1.00 44.56 114 SER A N 1
ATOM 779 C CA . SER A 1 114 ? 5.033 -46.056 -6.160 1.00 44.56 114 SER A CA 1
ATOM 780 C C . SER A 1 114 ? 5.589 -46.374 -7.554 1.00 44.56 114 SER A C 1
ATOM 782 O O . SER A 1 114 ? 6.422 -47.270 -7.711 1.00 44.56 114 SER A O 1
ATOM 784 N N . ALA A 1 115 ? 5.187 -45.587 -8.545 1.00 35.53 115 ALA A N 1
ATOM 785 C CA . ALA A 1 115 ? 5.874 -45.467 -9.820 1.00 35.53 115 ALA A CA 1
ATOM 786 C C . ALA A 1 115 ? 6.014 -43.976 -10.135 1.00 35.53 115 ALA A C 1
ATOM 788 O O . ALA A 1 115 ? 5.029 -43.267 -10.323 1.00 35.53 115 ALA A O 1
ATOM 789 N N . ALA A 1 116 ? 7.256 -43.497 -10.138 1.00 46.72 116 ALA A N 1
ATOM 790 C CA . ALA A 1 116 ? 7.605 -42.150 -10.553 1.00 46.72 116 ALA A CA 1
ATOM 791 C C . ALA A 1 116 ? 7.216 -41.936 -12.028 1.00 46.72 116 ALA A C 1
ATOM 793 O O . ALA A 1 116 ? 7.694 -42.688 -12.885 1.00 46.72 116 ALA A O 1
ATOM 794 N N . PRO A 1 117 ? 6.420 -40.911 -12.376 1.00 44.09 117 PRO A N 1
ATOM 795 C CA . PRO A 1 117 ? 6.228 -40.563 -13.769 1.00 44.09 117 PRO A CA 1
ATOM 796 C C . PRO A 1 117 ? 7.379 -39.656 -14.221 1.00 44.09 117 PRO A C 1
ATOM 798 O O . PRO A 1 117 ? 7.450 -38.476 -13.879 1.00 44.09 117 PRO A O 1
ATOM 801 N N . LYS A 1 118 ? 8.277 -40.213 -15.045 1.00 47.44 118 LYS A N 1
ATOM 802 C CA . LYS A 1 118 ? 9.093 -39.437 -15.990 1.00 47.44 118 LYS A CA 1
ATOM 803 C C . LYS A 1 118 ? 8.141 -38.723 -16.956 1.00 47.44 118 LYS A C 1
ATOM 805 O O . LYS A 1 118 ? 7.744 -39.284 -17.975 1.00 47.44 118 LYS A O 1
ATOM 810 N N . ALA A 1 119 ? 7.778 -37.484 -16.639 1.00 41.56 119 ALA A N 1
ATOM 811 C CA . ALA A 1 119 ? 7.035 -36.617 -17.539 1.00 41.56 119 ALA A CA 1
ATOM 812 C C . ALA A 1 119 ? 8.007 -35.870 -18.465 1.00 41.56 119 ALA A C 1
ATOM 814 O O . ALA A 1 119 ? 8.651 -34.887 -18.110 1.00 41.56 119 ALA A O 1
ATOM 815 N N . LYS A 1 120 ? 8.111 -36.443 -19.662 1.00 42.28 120 LYS A N 1
ATOM 816 C CA . LYS A 1 120 ? 8.524 -35.890 -20.954 1.00 42.28 120 LYS A CA 1
ATOM 817 C C . LYS A 1 120 ? 8.406 -34.356 -21.011 1.00 42.28 120 LYS A C 1
ATOM 819 O O . LYS A 1 120 ? 7.305 -33.811 -21.028 1.00 42.28 120 LYS A O 1
ATOM 824 N N . SER A 1 121 ? 9.548 -33.671 -21.085 1.00 40.12 121 SER A N 1
ATOM 825 C CA . SER A 1 121 ? 9.617 -32.238 -21.360 1.00 40.12 121 SER A CA 1
ATOM 826 C C . SER A 1 121 ? 9.082 -31.967 -22.770 1.00 40.12 121 SER A C 1
ATOM 828 O O . SER A 1 121 ? 9.774 -32.186 -23.767 1.00 40.12 121 SER A O 1
ATOM 830 N N . ALA A 1 122 ? 7.841 -31.505 -22.870 1.00 41.84 122 ALA A N 1
ATOM 831 C CA . ALA A 1 122 ? 7.366 -30.828 -24.061 1.00 41.84 122 ALA A CA 1
ATOM 832 C C . ALA A 1 122 ? 7.992 -29.427 -24.072 1.00 41.84 122 ALA A C 1
ATOM 834 O O . ALA A 1 122 ? 7.557 -28.525 -23.361 1.00 41.84 122 ALA A O 1
ATOM 835 N N . ALA A 1 123 ? 9.067 -29.273 -24.845 1.00 44.34 123 ALA A N 1
ATOM 836 C CA . ALA A 1 123 ? 9.601 -27.980 -25.239 1.00 44.34 123 ALA A CA 1
ATOM 837 C C . ALA A 1 123 ? 8.607 -27.328 -26.211 1.00 44.34 123 ALA A C 1
ATOM 839 O O . ALA A 1 123 ? 8.761 -27.394 -27.429 1.00 44.34 123 ALA A O 1
ATOM 840 N N . THR A 1 124 ? 7.542 -26.742 -25.671 1.00 40.97 124 THR A N 1
ATOM 841 C CA . THR A 1 124 ? 6.670 -25.847 -26.425 1.00 40.97 124 THR A CA 1
ATOM 842 C C . THR A 1 124 ? 7.429 -24.542 -26.620 1.00 40.97 124 THR A C 1
ATOM 844 O O . THR A 1 124 ? 7.857 -23.907 -25.655 1.00 40.97 124 THR A O 1
ATOM 847 N N . ALA A 1 125 ? 7.649 -24.196 -27.886 1.00 42.31 125 ALA A N 1
ATOM 848 C CA . ALA A 1 125 ? 8.370 -23.021 -28.340 1.00 42.31 125 ALA A CA 1
ATOM 849 C C . ALA A 1 125 ? 7.982 -21.774 -27.533 1.00 42.31 125 ALA A C 1
ATOM 851 O O . ALA A 1 125 ? 6.836 -21.322 -27.565 1.00 42.31 125 ALA A O 1
ATOM 852 N N . ALA A 1 126 ? 8.959 -21.227 -26.809 1.00 39.66 126 ALA A N 1
ATOM 853 C CA . ALA A 1 126 ? 8.850 -19.951 -26.129 1.00 39.66 126 ALA A CA 1
ATOM 854 C C . ALA A 1 126 ? 8.693 -18.852 -27.186 1.00 39.66 126 ALA A C 1
ATOM 856 O O . ALA A 1 126 ? 9.670 -18.289 -27.677 1.00 39.66 126 ALA A O 1
ATOM 857 N N . ALA A 1 127 ? 7.444 -18.566 -27.553 1.00 45.72 127 ALA A N 1
ATOM 858 C CA . ALA A 1 127 ? 7.090 -17.321 -28.203 1.00 45.72 127 ALA A CA 1
ATOM 859 C C . ALA A 1 127 ? 7.608 -16.195 -27.305 1.00 45.72 127 ALA A C 1
ATOM 861 O O . ALA A 1 127 ? 7.234 -16.093 -26.135 1.00 45.72 127 ALA A O 1
ATOM 862 N N . SER A 1 128 ? 8.526 -15.391 -27.834 1.00 45.75 128 SER A N 1
ATOM 863 C CA . SER A 1 128 ? 9.107 -14.240 -27.160 1.00 45.75 128 SER A CA 1
ATOM 864 C C . SER A 1 128 ? 8.034 -13.168 -26.974 1.00 45.75 128 SER A C 1
ATOM 866 O O . SER A 1 128 ? 7.984 -12.176 -27.701 1.00 45.75 128 SER A O 1
ATOM 868 N N . THR A 1 129 ? 7.143 -13.363 -26.005 1.00 46.19 129 THR A N 1
ATOM 869 C CA . THR A 1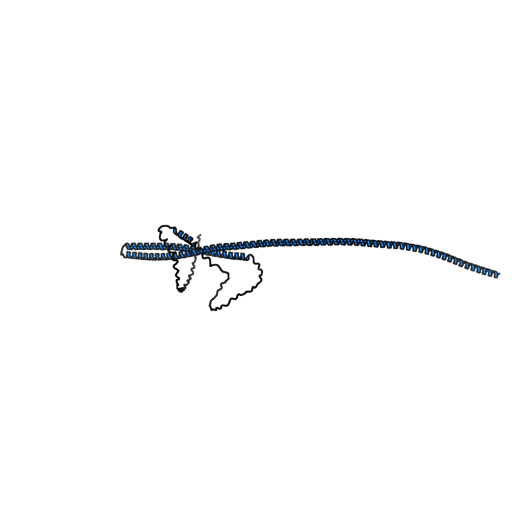 129 ? 6.357 -12.270 -25.451 1.00 46.19 129 THR A CA 1
ATOM 870 C C . THR A 1 129 ? 7.370 -11.322 -24.840 1.00 46.19 129 THR A C 1
ATOM 872 O O . THR A 1 129 ? 8.043 -11.680 -23.869 1.00 46.19 129 THR A O 1
ATOM 875 N N . VAL A 1 130 ? 7.525 -10.147 -25.443 1.00 54.56 130 VAL A N 1
ATOM 876 C CA . VAL A 1 130 ? 8.224 -9.014 -24.842 1.00 54.56 130 VAL A CA 1
ATOM 877 C C . VAL A 1 130 ? 7.539 -8.769 -23.497 1.00 54.56 130 VAL A C 1
ATOM 879 O O . VAL A 1 130 ? 6.483 -8.145 -23.441 1.00 54.56 130 VAL A O 1
ATOM 882 N N . LYS A 1 131 ? 8.061 -9.369 -22.420 1.00 74.19 131 LYS A N 1
ATOM 883 C CA . LYS A 1 131 ? 7.546 -9.152 -21.069 1.00 74.19 131 LYS A CA 1
ATOM 884 C C . LYS A 1 131 ? 7.743 -7.671 -20.793 1.00 74.19 131 LYS A C 1
ATOM 886 O O . LYS A 1 131 ? 8.883 -7.211 -20.827 1.00 74.19 131 LYS A O 1
ATOM 891 N N . ASP A 1 132 ? 6.647 -6.943 -20.570 1.00 85.50 132 ASP A N 1
ATOM 892 C CA . ASP A 1 132 ? 6.712 -5.560 -20.101 1.00 85.50 132 ASP A CA 1
ATOM 893 C C . ASP A 1 132 ? 7.647 -5.542 -18.879 1.00 85.50 132 ASP A C 1
ATOM 895 O O . ASP A 1 132 ? 7.342 -6.196 -17.874 1.00 85.50 132 ASP A O 1
ATOM 899 N N . PRO A 1 133 ? 8.799 -4.855 -18.959 1.00 87.19 133 PRO A N 1
ATOM 900 C CA . PRO A 1 133 ? 9.804 -4.874 -17.904 1.00 87.19 133 PRO A CA 1
ATOM 901 C C . PRO A 1 133 ? 9.311 -4.227 -16.599 1.00 87.19 133 PRO A C 1
ATOM 903 O O . PRO A 1 133 ? 10.002 -4.319 -15.591 1.00 87.19 133 PRO A O 1
ATOM 906 N N . LEU A 1 134 ? 8.126 -3.601 -16.606 1.00 94.44 134 LEU A N 1
ATOM 907 C CA . LEU A 1 134 ? 7.462 -3.010 -15.442 1.00 94.44 134 LEU A CA 1
ATOM 908 C C . LEU A 1 134 ? 6.226 -3.793 -14.970 1.00 94.44 134 LEU A C 1
ATOM 910 O O . LEU A 1 134 ? 5.529 -3.337 -14.061 1.00 94.44 134 LEU A O 1
ATOM 914 N N . ALA A 1 135 ? 5.904 -4.942 -15.573 1.00 93.94 135 ALA A N 1
ATOM 915 C CA . ALA A 1 135 ? 4.681 -5.687 -15.253 1.00 93.94 135 ALA A CA 1
ATOM 916 C C . ALA A 1 135 ? 4.594 -6.080 -13.768 1.00 93.94 135 ALA A C 1
ATOM 918 O O . ALA A 1 135 ? 3.532 -5.974 -13.148 1.00 93.94 135 ALA A O 1
ATOM 919 N N . ASN A 1 136 ? 5.720 -6.498 -13.185 1.00 92.62 136 ASN A N 1
ATOM 920 C CA . ASN A 1 136 ? 5.783 -6.938 -11.794 1.00 92.62 136 ASN A CA 1
ATOM 921 C C . ASN A 1 136 ? 5.544 -5.771 -10.831 1.00 92.62 136 ASN A C 1
ATOM 923 O O . ASN A 1 136 ? 4.731 -5.878 -9.915 1.00 92.62 136 ASN A O 1
ATOM 927 N N . GLU A 1 137 ? 6.209 -4.640 -11.053 1.00 96.62 137 GLU A N 1
ATOM 928 C CA . GLU A 1 137 ? 6.063 -3.433 -10.246 1.00 96.62 137 GLU A CA 1
ATOM 929 C C . GLU A 1 137 ? 4.649 -2.848 -10.357 1.00 96.62 137 GLU A C 1
ATOM 931 O O . GLU A 1 137 ? 4.056 -2.491 -9.341 1.00 96.62 137 GLU A O 1
ATOM 936 N N . LYS A 1 138 ? 4.056 -2.819 -11.560 1.00 96.44 138 LYS A N 1
ATOM 937 C CA . LYS A 1 138 ? 2.662 -2.380 -11.761 1.00 96.44 138 LYS A CA 1
ATOM 938 C C . LYS A 1 138 ? 1.665 -3.269 -11.016 1.00 96.44 138 LYS A C 1
ATOM 940 O O . LYS A 1 138 ? 0.726 -2.767 -10.392 1.00 96.44 138 LYS A O 1
ATOM 945 N N . THR A 1 139 ? 1.882 -4.582 -11.050 1.00 96.50 139 THR A N 1
ATOM 946 C CA . THR A 1 139 ? 1.061 -5.547 -10.306 1.00 96.50 139 THR A CA 1
ATOM 947 C C . THR A 1 139 ? 1.212 -5.335 -8.799 1.00 96.50 139 THR A C 1
ATOM 949 O O . THR A 1 139 ? 0.216 -5.282 -8.081 1.00 96.50 139 THR A O 1
ATOM 952 N N . ALA A 1 140 ? 2.440 -5.128 -8.315 1.00 97.19 140 ALA A N 1
ATOM 953 C CA . ALA A 1 140 ? 2.710 -4.853 -6.907 1.00 97.19 140 ALA A CA 1
ATOM 954 C C . ALA A 1 140 ? 2.018 -3.571 -6.417 1.00 97.19 140 ALA A C 1
ATOM 956 O O . ALA A 1 140 ? 1.389 -3.595 -5.361 1.00 97.19 140 ALA A O 1
ATOM 957 N N . VAL A 1 141 ? 2.067 -2.481 -7.193 1.00 98.19 141 VAL A N 1
ATOM 958 C CA . VAL A 1 141 ? 1.355 -1.229 -6.874 1.00 98.19 141 VAL A CA 1
ATOM 959 C C . VAL A 1 141 ? -0.155 -1.451 -6.840 1.00 98.19 141 VAL A C 1
ATOM 961 O O . VAL A 1 141 ? -0.818 -1.004 -5.910 1.00 98.19 141 VAL A O 1
ATOM 964 N N . THR A 1 142 ? -0.704 -2.184 -7.810 1.00 98.19 142 THR A N 1
ATOM 965 C CA . THR A 1 142 ? -2.145 -2.482 -7.865 1.00 98.19 142 THR A CA 1
ATOM 966 C C . THR A 1 142 ? -2.595 -3.265 -6.630 1.00 98.19 142 THR A C 1
ATOM 968 O O . THR A 1 142 ? -3.560 -2.881 -5.968 1.00 98.19 142 THR A O 1
ATOM 971 N N . ASN A 1 143 ? -1.848 -4.306 -6.262 1.00 97.31 143 ASN A N 1
ATOM 972 C CA . ASN A 1 143 ? -2.129 -5.113 -5.078 1.00 97.31 143 ASN A CA 1
ATOM 973 C C . ASN A 1 143 ? -1.991 -4.299 -3.785 1.00 97.31 143 ASN A C 1
ATOM 975 O O . ASN A 1 143 ? -2.858 -4.377 -2.915 1.00 97.31 143 ASN A O 1
ATOM 979 N N . ALA A 1 144 ? -0.940 -3.485 -3.662 1.00 98.06 144 ALA A N 1
ATOM 980 C CA . ALA A 1 144 ? -0.728 -2.643 -2.490 1.00 98.06 144 ALA A CA 1
ATOM 981 C C . ALA A 1 144 ? -1.804 -1.552 -2.361 1.00 98.06 144 ALA A C 1
ATOM 983 O O . ALA A 1 144 ? -2.260 -1.264 -1.256 1.00 98.06 144 ALA A O 1
ATOM 984 N N . LYS A 1 145 ? -2.282 -1.001 -3.484 1.00 98.44 145 LYS A N 1
ATOM 985 C CA . LYS A 1 145 ? -3.384 -0.032 -3.513 1.00 98.44 145 LYS A CA 1
ATOM 986 C C . LYS A 1 145 ? -4.693 -0.667 -3.056 1.00 98.44 145 LYS A C 1
ATOM 988 O O . LYS A 1 145 ? -5.397 -0.086 -2.235 1.00 98.44 145 LYS A O 1
ATOM 993 N N . ALA A 1 146 ? -4.996 -1.873 -3.537 1.00 98.25 146 ALA A N 1
ATOM 994 C CA . ALA A 1 146 ? -6.160 -2.628 -3.084 1.00 98.25 146 ALA A CA 1
ATOM 995 C C . ALA A 1 146 ? -6.074 -2.966 -1.584 1.00 98.25 146 ALA A C 1
ATOM 997 O O . ALA A 1 146 ? -7.069 -2.857 -0.871 1.00 98.25 146 ALA A O 1
ATOM 998 N N . ALA A 1 147 ? -4.888 -3.333 -1.087 1.00 97.88 147 ALA A N 1
ATOM 999 C CA . ALA A 1 147 ? -4.667 -3.591 0.334 1.00 97.88 147 ALA A CA 1
ATOM 1000 C C . ALA A 1 147 ? -4.861 -2.330 1.195 1.00 97.88 147 ALA A C 1
ATOM 1002 O O . ALA A 1 147 ? -5.529 -2.403 2.224 1.00 97.88 147 ALA A O 1
ATOM 1003 N N . ALA A 1 148 ? -4.343 -1.178 0.755 1.00 98.38 148 ALA A N 1
ATOM 1004 C CA . ALA A 1 148 ? -4.520 0.102 1.441 1.00 98.38 148 ALA A CA 1
ATOM 1005 C C . ALA A 1 148 ? -5.989 0.561 1.462 1.00 98.38 148 ALA A C 1
ATOM 1007 O O . ALA A 1 148 ? -6.466 1.067 2.474 1.00 98.38 148 ALA A O 1
ATOM 1008 N N . ALA A 1 149 ? -6.739 0.342 0.376 1.00 98.44 149 ALA A N 1
ATOM 1009 C CA . ALA A 1 149 ? -8.173 0.630 0.353 1.00 98.44 149 ALA A CA 1
ATOM 1010 C C . ALA A 1 149 ? -8.930 -0.228 1.383 1.00 98.44 149 ALA A C 1
ATOM 1012 O O . ALA A 1 149 ? -9.642 0.305 2.234 1.00 98.44 149 ALA A O 1
ATOM 1013 N N . LYS A 1 150 ? -8.687 -1.547 1.382 1.00 98.00 150 LYS A N 1
ATOM 1014 C CA . LYS A 1 150 ? -9.292 -2.480 2.345 1.00 98.00 150 LYS A CA 1
ATOM 1015 C C . LYS A 1 150 ? -8.939 -2.140 3.797 1.00 98.00 150 LYS A C 1
ATOM 1017 O O . LYS A 1 150 ? -9.799 -2.238 4.670 1.00 98.00 150 LYS A O 1
ATOM 1022 N N . SER A 1 151 ? -7.698 -1.736 4.082 1.00 98.31 151 SER A N 1
ATOM 1023 C CA . SER A 1 151 ? -7.302 -1.350 5.443 1.00 98.31 151 SER A CA 1
ATOM 1024 C C . SER A 1 151 ? -7.992 -0.068 5.908 1.00 98.31 151 SER A C 1
ATOM 1026 O O . SER A 1 151 ? -8.407 0.013 7.062 1.00 98.31 151 SER A O 1
ATOM 1028 N N . THR A 1 152 ? -8.173 0.908 5.015 1.00 98.56 152 THR A N 1
ATOM 1029 C CA . THR A 1 152 ? -8.887 2.154 5.322 1.00 98.56 152 THR A CA 1
ATOM 1030 C C . THR A 1 152 ? -10.381 1.907 5.575 1.00 98.56 152 THR A C 1
ATOM 1032 O O . THR A 1 152 ? -10.955 2.487 6.503 1.00 98.56 152 THR A O 1
ATOM 1035 N N . GLU A 1 153 ? -11.017 1.013 4.813 1.00 98.44 153 GLU A N 1
ATOM 1036 C CA . GLU A 1 153 ? -12.400 0.578 5.064 1.00 98.44 153 GLU A CA 1
ATOM 1037 C C . GLU A 1 153 ? -12.532 -0.108 6.432 1.00 98.44 153 GLU A C 1
ATOM 1039 O O . GLU A 1 153 ? -13.389 0.268 7.237 1.00 98.44 153 GLU A O 1
ATOM 1044 N N . ALA A 1 154 ? -11.632 -1.047 6.744 1.00 98.19 154 ALA A N 1
ATOM 1045 C CA . ALA A 1 154 ? -11.605 -1.732 8.035 1.00 98.19 154 ALA A CA 1
ATOM 1046 C C . ALA A 1 154 ? -11.389 -0.759 9.208 1.00 98.19 154 ALA A C 1
ATOM 1048 O O . ALA A 1 154 ? -12.052 -0.874 10.239 1.00 98.19 154 ALA A O 1
ATOM 1049 N N . LEU A 1 155 ? -10.511 0.237 9.045 1.00 98.69 155 LEU A N 1
ATOM 1050 C CA . LEU A 1 155 ? -10.300 1.294 10.035 1.00 98.69 155 LEU A CA 1
ATOM 1051 C C . LEU A 1 155 ? -11.569 2.122 10.264 1.00 98.69 155 LEU A C 1
ATOM 1053 O O . LEU A 1 155 ? -11.917 2.428 11.405 1.00 98.69 155 LEU A O 1
ATOM 1057 N N . THR A 1 156 ? -12.282 2.469 9.195 1.00 98.62 156 THR A N 1
ATOM 1058 C CA . THR A 1 156 ? -13.537 3.228 9.285 1.00 98.62 156 THR A CA 1
ATOM 1059 C C . THR A 1 156 ? -14.606 2.434 10.038 1.00 98.62 156 THR A C 1
ATOM 1061 O O . THR A 1 156 ? -15.248 2.967 10.947 1.00 98.62 156 THR A O 1
ATOM 1064 N N . ALA A 1 157 ? -14.743 1.142 9.731 1.00 98.38 157 ALA A N 1
ATOM 1065 C CA . ALA A 1 157 ? -15.649 0.249 10.444 1.00 98.38 157 ALA A CA 1
ATOM 1066 C C . ALA A 1 157 ? -15.275 0.119 11.933 1.00 98.38 157 ALA A C 1
ATOM 1068 O O . ALA A 1 157 ? -16.138 0.271 12.800 1.00 98.38 157 ALA A O 1
ATOM 1069 N N . ALA A 1 158 ? -13.991 -0.079 12.250 1.00 98.38 158 ALA A N 1
ATOM 1070 C CA . ALA A 1 158 ? -13.520 -0.210 13.628 1.00 98.38 158 ALA A CA 1
ATOM 1071 C C . ALA A 1 158 ? -13.755 1.067 14.458 1.00 98.38 158 ALA A C 1
ATOM 1073 O O . ALA A 1 158 ? -14.180 0.982 15.610 1.00 98.38 158 ALA A O 1
ATOM 1074 N N . LYS A 1 159 ? -13.567 2.258 13.868 1.00 98.69 159 LYS A N 1
ATOM 1075 C CA . LYS A 1 159 ? -13.872 3.550 14.516 1.00 98.69 159 LYS A CA 1
ATOM 1076 C C . LYS A 1 159 ? -15.347 3.686 14.878 1.00 98.69 159 LYS A C 1
ATOM 1078 O O . LYS A 1 159 ? -15.672 4.156 15.971 1.00 98.69 159 LYS A O 1
ATOM 1083 N N . LYS A 1 160 ? -16.238 3.266 13.976 1.00 98.62 160 LYS A N 1
ATOM 1084 C CA . LYS A 1 160 ? -17.679 3.262 14.239 1.00 98.62 160 LYS A CA 1
ATOM 1085 C C . LYS A 1 160 ? -18.014 2.332 15.407 1.00 98.62 160 LYS A C 1
ATOM 1087 O O . LYS A 1 160 ? -18.655 2.768 16.355 1.00 98.62 160 LYS A O 1
ATOM 1092 N N . VAL A 1 161 ? -17.513 1.094 15.382 1.00 98.50 161 VAL A N 1
ATOM 1093 C CA . VAL A 1 161 ? -17.753 0.109 16.452 1.00 98.50 161 VAL A CA 1
ATOM 1094 C C . VAL A 1 161 ? -17.240 0.608 17.807 1.00 98.50 161 VAL A C 1
ATOM 1096 O O . VAL A 1 161 ? -17.955 0.508 18.799 1.00 98.50 161 VAL A O 1
ATOM 1099 N N . ALA A 1 162 ? -16.043 1.199 17.861 1.00 98.56 162 ALA A N 1
ATOM 1100 C CA . ALA A 1 162 ? -15.497 1.764 19.096 1.00 98.56 162 ALA A CA 1
ATOM 1101 C C . ALA A 1 162 ? -16.341 2.934 19.630 1.00 98.56 162 ALA A C 1
ATOM 1103 O O . ALA A 1 162 ? -16.573 3.036 20.835 1.00 98.56 162 ALA A O 1
ATOM 1104 N N . THR A 1 163 ? -16.857 3.786 18.740 1.00 98.69 163 THR A N 1
ATOM 1105 C CA . THR A 1 163 ? -17.741 4.904 19.110 1.00 98.69 163 THR A CA 1
ATOM 1106 C C . THR A 1 163 ? -19.075 4.399 19.667 1.00 98.69 163 THR A C 1
ATOM 1108 O O . THR A 1 163 ? -19.518 4.860 20.722 1.00 98.69 163 THR A O 1
ATOM 1111 N N . ASP A 1 164 ? -19.685 3.413 19.005 1.00 98.31 164 ASP A N 1
ATOM 1112 C CA . ASP A 1 164 ? -20.949 2.803 19.428 1.00 98.31 164 ASP A CA 1
ATOM 1113 C C . ASP A 1 164 ? -20.789 2.078 20.782 1.00 98.31 164 ASP A C 1
ATOM 1115 O O . ASP A 1 164 ? -21.616 2.239 21.689 1.00 98.31 164 ASP A O 1
ATOM 1119 N N . ALA A 1 165 ? -19.685 1.342 20.966 1.00 98.50 165 ALA A N 1
ATOM 1120 C CA . ALA A 1 165 ? -19.359 0.674 22.226 1.00 98.50 165 ALA A CA 1
ATOM 1121 C C . ALA A 1 165 ? -19.137 1.682 23.365 1.00 98.50 165 ALA A C 1
ATOM 1123 O O . ALA A 1 165 ? -19.666 1.500 24.463 1.00 98.50 165 ALA A O 1
ATOM 1124 N N . LYS A 1 166 ? -18.434 2.790 23.096 1.00 98.75 166 LYS A N 1
ATOM 1125 C CA . LYS A 1 166 ? -18.202 3.859 24.078 1.00 98.75 166 LYS A CA 1
ATOM 1126 C C . LYS A 1 166 ? -19.504 4.532 24.504 1.00 98.75 166 LYS A C 1
ATOM 1128 O O . LYS A 1 166 ? -19.737 4.706 25.697 1.00 98.75 166 LYS A O 1
ATOM 1133 N N . SER A 1 167 ? -20.381 4.859 23.550 1.00 98.50 167 SER A N 1
ATOM 1134 C CA . SER A 1 167 ? -21.707 5.420 23.849 1.00 98.50 167 SER A CA 1
ATOM 1135 C C . SER A 1 167 ? -22.536 4.475 24.722 1.00 98.50 167 SER A C 1
ATOM 1137 O O . SER A 1 167 ? -23.165 4.905 25.690 1.00 98.50 167 SER A O 1
ATOM 1139 N N . THR A 1 168 ? -22.505 3.178 24.408 1.00 98.44 168 THR A N 1
ATOM 1140 C CA . THR A 1 168 ? -23.205 2.144 25.181 1.00 98.44 168 THR A CA 1
ATOM 1141 C C . THR A 1 168 ? -22.672 2.066 26.609 1.00 98.44 168 THR A C 1
ATOM 1143 O O . THR A 1 168 ? -23.461 2.128 27.548 1.00 98.44 168 THR A O 1
ATOM 1146 N N . TYR A 1 169 ? -21.350 2.033 26.784 1.00 98.62 169 TYR A N 1
ATOM 1147 C CA . TYR A 1 169 ? -20.709 2.017 28.098 1.00 98.62 169 TYR A CA 1
ATOM 1148 C C . TYR A 1 169 ? -21.083 3.236 28.964 1.00 98.62 169 TYR A C 1
ATOM 1150 O O . TYR A 1 169 ? -21.439 3.093 30.136 1.00 98.62 169 TYR A O 1
ATOM 1158 N N . THR A 1 170 ? -21.103 4.444 28.389 1.00 98.56 170 THR A N 1
ATOM 1159 C CA . THR A 1 170 ? -21.537 5.656 29.110 1.00 98.56 170 THR A CA 1
ATOM 1160 C C . THR A 1 170 ? -23.008 5.586 29.540 1.00 98.56 170 THR A C 1
ATOM 1162 O O . THR A 1 170 ? -23.354 5.980 30.659 1.00 98.56 170 THR A O 1
ATOM 1165 N N . LYS A 1 171 ? -23.889 5.047 28.685 1.00 98.50 171 LYS A N 1
ATOM 1166 C CA . LYS A 1 171 ? -25.303 4.831 29.034 1.00 98.50 171 LYS A CA 1
ATOM 1167 C C . LYS A 1 171 ? -25.444 3.831 30.182 1.00 98.50 171 LYS A C 1
ATOM 1169 O O . LYS A 1 171 ? -26.215 4.082 31.107 1.00 98.50 171 LYS A O 1
ATOM 1174 N N . THR A 1 172 ? -24.681 2.737 30.163 1.00 98.31 172 THR A N 1
ATOM 1175 C CA . THR A 1 172 ? -24.726 1.728 31.231 1.00 98.31 172 THR A CA 1
ATOM 1176 C C . THR A 1 172 ? -24.160 2.244 32.551 1.00 98.31 172 THR A C 1
ATOM 1178 O O . THR A 1 172 ? -24.736 1.941 33.590 1.00 98.31 172 THR A O 1
ATOM 1181 N N . GLN A 1 173 ? -23.125 3.095 32.538 1.00 98.50 173 GLN A N 1
ATOM 1182 C CA . GLN A 1 173 ? -22.659 3.782 33.753 1.00 98.50 173 GLN A CA 1
ATOM 1183 C C . GLN A 1 173 ? -23.744 4.674 34.366 1.00 98.50 173 GLN A C 1
ATOM 1185 O O . GLN A 1 173 ? -23.956 4.665 35.577 1.00 98.50 173 GLN A O 1
ATOM 1190 N N . SER A 1 174 ? -24.460 5.429 33.529 1.00 97.94 174 SER A N 1
ATOM 1191 C CA . SER A 1 174 ? -25.550 6.291 34.001 1.00 97.94 174 SER A CA 1
ATOM 1192 C C . SER A 1 174 ? -26.684 5.464 34.618 1.00 97.94 174 SER A C 1
ATOM 1194 O O . SER A 1 174 ? -27.200 5.808 35.681 1.00 97.94 174 SER A O 1
ATOM 1196 N N . ALA A 1 175 ? -27.040 4.340 33.988 1.00 97.94 175 ALA A N 1
ATOM 1197 C CA . ALA A 1 175 ? -28.027 3.402 34.520 1.00 97.94 175 ALA A CA 1
ATOM 1198 C C . ALA A 1 175 ? -27.578 2.778 35.853 1.00 97.94 175 ALA A C 1
ATOM 1200 O O . ALA A 1 175 ? -28.381 2.696 36.781 1.00 97.94 175 ALA A O 1
ATOM 1201 N N . LEU A 1 176 ? -26.300 2.404 35.973 1.00 98.56 176 LEU A N 1
ATOM 1202 C CA . LEU A 1 176 ? -25.717 1.891 37.212 1.00 98.56 176 LEU A CA 1
ATOM 1203 C C . LEU A 1 176 ? -25.814 2.919 38.348 1.00 98.56 176 LEU A C 1
ATOM 1205 O O . LEU A 1 176 ? -26.349 2.598 39.406 1.00 98.56 176 LEU A O 1
ATOM 1209 N N . SER A 1 177 ? -25.406 4.169 38.105 1.00 98.50 177 SER A N 1
ATOM 1210 C CA . SER A 1 177 ? -25.510 5.247 39.101 1.00 98.50 177 SER A CA 1
ATOM 1211 C C . SER A 1 177 ? -26.958 5.501 39.540 1.00 98.50 177 SER A C 1
ATOM 1213 O O . SER A 1 177 ? -27.235 5.726 40.721 1.00 98.50 177 SER A O 1
ATOM 1215 N N . ASN A 1 178 ? -27.912 5.436 38.608 1.00 98.12 178 ASN A N 1
ATOM 1216 C CA . ASN A 1 178 ? -29.330 5.589 38.931 1.00 98.12 178 ASN A CA 1
ATOM 1217 C C . ASN A 1 178 ? -29.859 4.421 39.774 1.00 98.12 178 ASN A C 1
ATOM 1219 O O . ASN A 1 178 ? -30.595 4.659 40.732 1.00 98.12 178 ASN A O 1
ATOM 1223 N N . ALA A 1 179 ? -29.459 3.184 39.471 1.00 98.44 179 ALA A N 1
ATOM 1224 C CA . ALA A 1 179 ? -29.834 2.010 40.258 1.00 98.44 179 ALA A CA 1
ATOM 1225 C C . ALA A 1 179 ? -29.244 2.054 41.682 1.00 98.44 179 ALA A C 1
ATOM 1227 O O . ALA A 1 179 ? -29.923 1.705 42.647 1.00 98.44 179 ALA A O 1
ATOM 1228 N N . GLU A 1 180 ? -28.013 2.552 41.843 1.00 98.56 180 GLU A N 1
ATOM 1229 C CA . GLU A 1 180 ? -27.401 2.778 43.160 1.00 98.56 180 GLU A CA 1
ATOM 1230 C C . GLU A 1 180 ? -28.191 3.796 43.989 1.00 98.56 180 GLU A C 1
ATOM 1232 O O . GLU A 1 180 ? -28.531 3.530 45.145 1.00 98.56 180 GLU A O 1
ATOM 1237 N N . LYS A 1 181 ? -28.562 4.932 43.383 1.00 98.62 181 LYS A N 1
ATOM 1238 C CA . LYS A 1 181 ? -29.411 5.944 44.030 1.00 98.62 181 LYS A CA 1
ATOM 1239 C C . LYS A 1 181 ? -30.789 5.386 44.388 1.00 98.62 181 LYS A C 1
ATOM 1241 O O . LYS A 1 181 ? -31.293 5.665 45.474 1.00 98.62 181 LYS A O 1
ATOM 1246 N N . ALA A 1 182 ? -31.394 4.592 43.504 1.00 98.19 182 ALA A N 1
ATOM 1247 C CA . ALA A 1 182 ? -32.690 3.964 43.748 1.00 98.19 182 ALA A CA 1
ATOM 1248 C C . ALA A 1 182 ? -32.638 3.003 44.945 1.00 98.19 182 ALA A C 1
ATOM 1250 O O . ALA A 1 182 ? -33.494 3.089 45.828 1.00 98.19 182 ALA A O 1
ATOM 1251 N N . LYS A 1 183 ? -31.600 2.157 45.031 1.00 98.56 183 LYS A N 1
ATOM 1252 C CA . LYS A 1 183 ? -31.373 1.278 46.188 1.00 98.56 183 LYS A CA 1
ATOM 1253 C C . LYS A 1 183 ? -31.239 2.080 47.481 1.00 98.56 183 LYS A C 1
ATOM 1255 O O . LYS A 1 183 ? -31.887 1.750 48.474 1.00 98.56 183 LYS A O 1
ATOM 1260 N N . GLU A 1 184 ? -30.419 3.128 47.480 1.00 98.56 184 GLU A N 1
ATOM 1261 C CA . GLU A 1 184 ? -30.185 3.940 48.677 1.00 98.56 184 GLU A CA 1
ATOM 1262 C C . GLU A 1 184 ? -31.463 4.663 49.136 1.00 98.56 184 GLU A C 1
ATOM 1264 O O . GLU A 1 184 ? -31.796 4.667 50.322 1.00 98.56 184 GLU A O 1
ATOM 1269 N N . ASN A 1 185 ? -32.247 5.200 48.200 1.00 98.31 185 ASN A N 1
ATOM 1270 C CA . ASN A 1 185 ? -33.535 5.824 48.504 1.00 98.31 185 ASN A CA 1
ATOM 1271 C C . ASN A 1 185 ? -34.561 4.813 49.045 1.00 98.31 185 ASN A C 1
ATOM 1273 O O . ASN A 1 185 ? -35.280 5.116 50.005 1.00 98.31 185 ASN A O 1
ATOM 1277 N N . ALA A 1 186 ? -34.616 3.602 48.481 1.00 98.44 186 ALA A N 1
ATOM 1278 C CA . ALA A 1 186 ? -35.483 2.533 48.976 1.00 98.44 186 ALA A CA 1
ATOM 1279 C C . ALA A 1 186 ? -35.088 2.105 50.399 1.00 98.44 186 ALA A C 1
ATOM 1281 O O . ALA A 1 186 ? -35.951 1.965 51.268 1.00 98.44 186 ALA A O 1
ATOM 1282 N N . LYS A 1 187 ? -33.782 1.998 50.678 1.00 98.62 187 LYS A N 1
ATOM 1283 C CA . LYS A 1 187 ? -33.252 1.705 52.016 1.00 98.62 187 LYS A CA 1
ATOM 1284 C C . LYS A 1 187 ? -33.649 2.779 53.034 1.00 98.62 187 LYS A C 1
ATOM 1286 O O . LYS A 1 187 ? -34.162 2.442 54.099 1.00 98.62 187 LYS A O 1
ATOM 1291 N N . LYS A 1 188 ? -33.476 4.065 52.705 1.00 98.50 188 LYS A N 1
ATOM 1292 C CA . LYS A 1 188 ? -33.896 5.189 53.568 1.00 98.50 188 LYS A CA 1
ATOM 1293 C C . LYS A 1 188 ? -35.398 5.167 53.857 1.00 98.50 188 LYS A C 1
ATOM 1295 O O . LYS A 1 188 ? -35.813 5.374 54.997 1.00 98.50 188 LYS A O 1
ATOM 1300 N N . THR A 1 189 ? -36.204 4.867 52.839 1.00 98.25 189 THR A N 1
ATOM 1301 C CA . THR A 1 189 ? -37.664 4.744 52.969 1.00 98.25 189 THR A CA 1
ATOM 1302 C C . THR A 1 189 ? -38.046 3.615 53.925 1.00 98.25 189 THR A C 1
ATOM 1304 O O . THR A 1 189 ? -38.881 3.818 54.806 1.00 98.25 189 THR A O 1
ATOM 1307 N N . LEU A 1 190 ? -37.392 2.454 53.805 1.00 98.50 190 LEU A N 1
ATOM 1308 C CA . LEU A 1 190 ? -37.600 1.316 54.699 1.00 98.50 190 LEU A CA 1
ATOM 1309 C C . LEU A 1 190 ? -37.243 1.648 56.153 1.00 98.50 190 LEU A C 1
ATOM 1311 O O . LEU A 1 190 ? -38.017 1.323 57.051 1.00 98.50 190 LEU A O 1
ATOM 1315 N N . ILE A 1 191 ? -36.105 2.310 56.388 1.00 98.50 191 ILE A N 1
ATOM 1316 C CA . ILE A 1 191 ? -35.693 2.747 57.732 1.00 98.50 191 ILE A CA 1
ATOM 1317 C C . I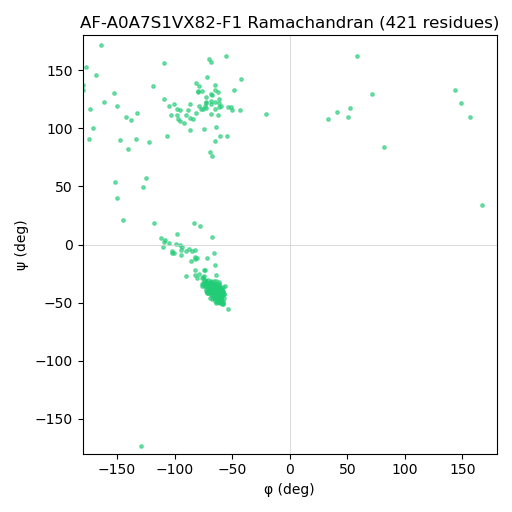LE A 1 191 ? -36.752 3.685 58.322 1.00 98.50 191 ILE A C 1
ATOM 1319 O O . ILE A 1 191 ? -37.297 3.399 59.380 1.00 98.50 191 ILE A O 1
ATOM 1323 N N . THR A 1 192 ? -37.158 4.719 57.578 1.00 98.31 192 THR A N 1
ATOM 1324 C CA . THR A 1 192 ? -38.187 5.672 58.035 1.00 98.31 192 THR A CA 1
ATOM 1325 C C . THR A 1 192 ? -39.525 4.987 58.344 1.00 98.31 192 THR A C 1
ATOM 1327 O O . THR A 1 192 ? -40.214 5.359 59.294 1.00 98.31 192 THR A O 1
ATOM 1330 N N . ALA A 1 193 ? -39.933 3.998 57.540 1.00 97.88 193 ALA A N 1
ATOM 1331 C CA . ALA A 1 193 ? -41.151 3.230 57.792 1.00 97.88 193 ALA A CA 1
ATOM 1332 C C . ALA A 1 193 ? -41.039 2.382 59.073 1.00 97.88 193 ALA A C 1
ATOM 1334 O O . ALA A 1 193 ? -41.978 2.366 59.870 1.00 97.88 193 ALA A O 1
ATOM 1335 N N . ASN A 1 194 ? -39.889 1.736 59.300 1.00 98.06 194 ASN A N 1
ATOM 1336 C CA . ASN A 1 194 ? -39.613 0.972 60.520 1.00 98.06 194 ASN A CA 1
ATOM 1337 C C . ASN A 1 194 ? -39.562 1.858 61.769 1.00 98.06 194 ASN A C 1
ATOM 1339 O O . ASN A 1 194 ? -40.138 1.484 62.791 1.00 98.06 194 ASN A O 1
ATOM 1343 N N . ASP A 1 195 ? -38.932 3.030 61.694 1.00 97.94 195 ASP A N 1
ATOM 1344 C CA . ASP A 1 195 ? -38.853 3.971 62.816 1.00 97.94 195 ASP A CA 1
ATOM 1345 C C . ASP A 1 195 ? -40.252 4.445 63.221 1.00 97.94 195 ASP A C 1
ATOM 1347 O O . ASP A 1 195 ? -40.606 4.423 64.399 1.00 97.94 195 ASP A O 1
ATOM 1351 N N . LYS A 1 196 ? -41.102 4.783 62.238 1.00 96.69 196 LYS A N 1
ATOM 1352 C CA . LYS A 1 196 ? -42.507 5.156 62.476 1.00 96.69 196 LYS A CA 1
ATOM 1353 C C . LYS A 1 196 ? -43.316 4.019 63.092 1.00 96.69 196 LYS A C 1
ATOM 1355 O O . LYS A 1 196 ? -44.080 4.257 64.026 1.00 96.69 196 LYS A O 1
ATOM 1360 N N . LEU A 1 197 ? -43.152 2.793 62.590 1.00 95.88 197 LEU A N 1
ATOM 1361 C CA . LEU A 1 197 ? -43.806 1.610 63.152 1.00 95.88 197 LEU A CA 1
ATOM 1362 C C . LEU A 1 197 ? -43.375 1.375 64.606 1.00 95.88 197 LEU A C 1
ATOM 1364 O O . LEU A 1 197 ? -44.216 1.113 65.462 1.00 95.88 197 LEU A O 1
ATOM 1368 N N . THR A 1 198 ? -42.078 1.500 64.887 1.00 95.69 198 THR A N 1
ATOM 1369 C CA . THR A 1 198 ? -41.506 1.315 66.227 1.00 95.69 198 THR A CA 1
ATOM 1370 C C . THR A 1 198 ? -42.016 2.384 67.186 1.00 95.69 198 THR A C 1
ATOM 1372 O O . THR A 1 198 ? -42.544 2.046 68.241 1.00 95.69 198 THR A O 1
ATOM 1375 N N . ALA A 1 199 ? -41.970 3.658 66.790 1.00 95.00 199 ALA A N 1
ATOM 1376 C CA . ALA A 1 199 ? -42.508 4.761 67.580 1.00 95.00 199 ALA A CA 1
ATOM 1377 C C . ALA A 1 199 ? -43.999 4.564 67.900 1.00 95.00 199 ALA A C 1
ATOM 1379 O O . ALA A 1 199 ? -44.414 4.756 69.042 1.00 95.00 199 ALA A O 1
ATOM 1380 N N . LYS A 1 200 ? -44.804 4.115 66.922 1.00 93.94 200 LYS A N 1
ATOM 1381 C CA . LYS A 1 200 ? -46.237 3.871 67.135 1.00 93.94 200 LYS A CA 1
ATOM 1382 C C . LYS A 1 200 ? -46.504 2.690 68.072 1.00 93.94 200 LYS A C 1
ATOM 1384 O O . LYS A 1 200 ? -47.409 2.782 68.894 1.00 93.94 200 LYS A O 1
ATOM 1389 N N . LYS A 1 201 ? -45.713 1.613 67.989 1.00 90.94 201 LYS A N 1
ATOM 1390 C CA . LYS A 1 201 ? -45.803 0.471 68.917 1.00 90.94 201 LYS A CA 1
ATOM 1391 C C . LYS A 1 201 ? -45.427 0.860 70.349 1.00 90.94 201 LYS A C 1
ATOM 1393 O O . LYS A 1 201 ? -46.102 0.437 71.281 1.00 90.94 201 LYS A O 1
ATOM 1398 N N . SER A 1 202 ? -44.390 1.678 70.517 1.00 91.44 202 SER A N 1
ATOM 1399 C CA . SER A 1 202 ? -43.910 2.117 71.833 1.00 91.44 202 SER A CA 1
ATOM 1400 C C . SER A 1 202 ? -44.814 3.153 72.505 1.00 91.44 202 SER A C 1
ATOM 1402 O O . SER A 1 202 ? -44.776 3.279 73.723 1.00 91.44 202 SER A O 1
ATOM 1404 N N . ALA A 1 203 ? -45.632 3.883 71.740 1.00 88.62 203 ALA A N 1
ATOM 1405 C CA . ALA A 1 203 ? -46.518 4.918 72.276 1.00 88.62 203 ALA A CA 1
ATOM 1406 C C . ALA A 1 203 ? -47.624 4.380 73.209 1.00 88.62 203 ALA A C 1
ATOM 1408 O O . ALA A 1 203 ? -48.169 5.159 73.982 1.00 88.62 203 ALA A O 1
ATOM 1409 N N . GLY A 1 204 ? -47.924 3.073 73.176 1.00 69.69 204 GLY A N 1
ATOM 1410 C CA . GLY A 1 204 ? -48.886 2.431 74.076 1.00 69.69 204 GLY A CA 1
ATOM 1411 C C . GLY A 1 204 ? -50.348 2.803 73.787 1.00 69.69 204 GLY A C 1
ATOM 1412 O O . GLY A 1 204 ? -50.719 3.965 73.668 1.00 69.69 204 GLY A O 1
ATOM 1413 N N . GLY A 1 205 ? -51.211 1.795 73.663 1.00 67.44 205 GLY A N 1
ATOM 1414 C CA . GLY A 1 205 ? -52.642 1.993 73.434 1.00 67.44 205 GLY A CA 1
ATOM 1415 C C . GLY A 1 205 ? -53.276 0.771 72.784 1.00 67.44 205 GLY A C 1
ATOM 1416 O O . GLY A 1 205 ? -53.039 0.498 71.613 1.00 67.44 205 GLY A O 1
ATOM 1417 N N . LEU A 1 206 ? -54.099 0.041 73.540 1.00 71.81 206 LEU A N 1
ATOM 1418 C CA . LEU A 1 206 ? -54.857 -1.126 73.058 1.00 71.81 206 LEU A CA 1
ATOM 1419 C C . LEU A 1 206 ? -56.172 -0.724 72.367 1.00 71.81 206 LEU A C 1
ATOM 1421 O O . LEU A 1 206 ? -57.088 -1.534 72.246 1.00 71.81 206 LEU A O 1
ATOM 1425 N N . THR A 1 207 ? -56.299 0.534 71.938 1.00 87.81 207 THR A N 1
ATOM 1426 C CA . THR A 1 207 ? -57.496 0.974 71.221 1.00 87.81 207 THR A CA 1
ATOM 1427 C C . THR A 1 207 ? -57.500 0.379 69.818 1.00 87.81 207 THR A C 1
ATOM 1429 O O . THR A 1 207 ? -56.462 0.253 69.164 1.00 87.81 207 THR A O 1
ATOM 1432 N N . GLU A 1 208 ? -58.686 0.037 69.322 1.00 90.12 208 GLU A N 1
ATOM 1433 C CA . GLU A 1 208 ? -58.851 -0.524 67.979 1.00 90.12 208 GLU A CA 1
ATOM 1434 C C . GLU A 1 208 ? -58.256 0.395 66.893 1.00 90.12 208 GLU A C 1
ATOM 1436 O O . GLU A 1 208 ? -57.642 -0.072 65.934 1.00 90.12 208 GLU A O 1
ATOM 1441 N N . ALA A 1 209 ? -58.365 1.716 67.078 1.00 89.25 209 ALA A N 1
ATOM 1442 C CA . ALA A 1 209 ? -57.762 2.710 66.193 1.00 89.25 209 ALA A CA 1
ATOM 1443 C C . ALA A 1 209 ? -56.222 2.630 66.169 1.00 89.25 209 ALA A C 1
ATOM 1445 O O . ALA A 1 209 ? -55.624 2.648 65.093 1.00 89.25 209 ALA A O 1
ATOM 1446 N N . ALA A 1 210 ? -55.572 2.481 67.330 1.00 89.06 210 ALA A N 1
ATOM 1447 C CA . ALA A 1 210 ? -54.118 2.353 67.409 1.00 89.06 210 ALA A CA 1
ATOM 1448 C C . ALA A 1 210 ? -53.618 1.057 66.748 1.00 89.06 210 ALA A C 1
ATOM 1450 O O . ALA A 1 210 ? -52.612 1.079 66.037 1.00 89.06 210 ALA A O 1
ATOM 1451 N N . LEU A 1 211 ? -54.351 -0.050 66.911 1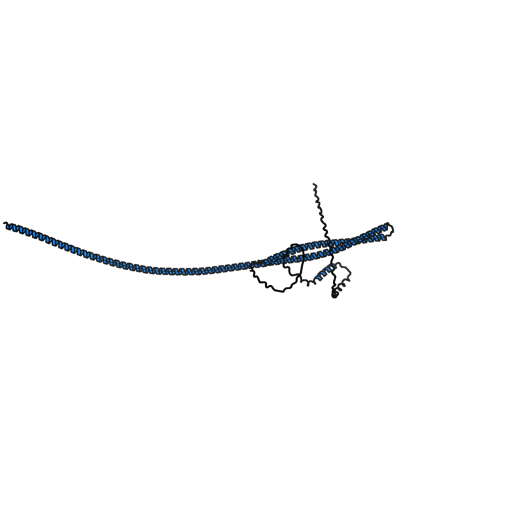.00 90.88 211 LEU A N 1
ATOM 1452 C CA . LEU A 1 211 ? -54.047 -1.319 66.242 1.00 90.88 211 LEU A CA 1
ATOM 1453 C C . LEU A 1 211 ? -54.168 -1.209 64.713 1.00 90.88 211 LEU A C 1
ATOM 1455 O O . LEU A 1 211 ? -53.283 -1.688 63.999 1.00 90.88 211 LEU A O 1
ATOM 1459 N N . LYS A 1 212 ? -55.204 -0.527 64.200 1.00 93.56 212 LYS A N 1
ATOM 1460 C CA . LYS A 1 212 ? -55.363 -0.265 62.755 1.00 93.56 212 LYS A CA 1
ATOM 1461 C C . LYS A 1 212 ? -54.195 0.545 62.186 1.00 93.56 212 LYS A C 1
ATOM 1463 O O . LYS A 1 212 ? -53.662 0.188 61.138 1.00 93.56 212 LYS A O 1
ATOM 1468 N N . GLU A 1 213 ? -53.744 1.588 62.881 1.00 93.50 213 GLU A N 1
ATOM 1469 C CA . GLU A 1 213 ? -52.579 2.374 62.446 1.00 93.50 213 GLU A CA 1
ATOM 1470 C C . GLU A 1 213 ? -51.275 1.562 62.436 1.00 93.50 213 GLU A C 1
ATOM 1472 O O . GLU A 1 213 ? -50.478 1.684 61.503 1.00 93.50 213 GLU A O 1
ATOM 1477 N N . VAL A 1 214 ? -51.056 0.709 63.444 1.00 94.75 214 VAL A N 1
ATOM 1478 C CA . VAL A 1 214 ? -49.900 -0.201 63.476 1.00 94.75 214 VAL A CA 1
ATOM 1479 C C . VAL A 1 214 ? -49.939 -1.171 62.294 1.00 94.75 214 VAL A C 1
ATOM 1481 O O . VAL A 1 214 ? -48.898 -1.395 61.675 1.00 94.75 214 VAL A O 1
ATOM 1484 N N . SER A 1 215 ? -51.116 -1.702 61.945 1.00 95.19 215 SER A N 1
ATOM 1485 C CA . SER A 1 215 ? -51.286 -2.567 60.769 1.00 95.19 215 SER A CA 1
ATOM 1486 C C . SER A 1 215 ? -50.905 -1.843 59.476 1.00 95.19 215 SER A C 1
ATOM 1488 O O . SER A 1 215 ? -50.075 -2.341 58.723 1.00 95.19 215 SER A O 1
ATOM 1490 N N . LEU A 1 216 ? -51.407 -0.622 59.259 1.00 96.56 216 LEU A N 1
ATOM 1491 C CA . LEU A 1 216 ? -51.077 0.176 58.069 1.00 96.56 216 LEU A CA 1
ATOM 1492 C C . LEU A 1 216 ? -49.575 0.488 57.961 1.00 96.56 216 LEU A C 1
ATOM 1494 O O . LEU A 1 216 ? -48.998 0.484 56.871 1.00 96.56 216 LEU A O 1
ATOM 1498 N N . LEU A 1 217 ? -48.914 0.769 59.089 1.00 96.69 217 LEU A N 1
ATOM 1499 C CA . LEU A 1 217 ? -47.465 0.979 59.116 1.00 96.69 217 LEU A CA 1
ATOM 1500 C C . LEU A 1 217 ? -46.693 -0.317 58.837 1.00 96.69 217 LEU A C 1
ATOM 1502 O O . LEU A 1 217 ? -45.665 -0.265 58.160 1.00 96.69 217 LEU A O 1
ATOM 1506 N N . ALA A 1 218 ? -47.181 -1.466 59.308 1.00 96.94 218 ALA A N 1
ATOM 1507 C CA . ALA A 1 218 ? -46.601 -2.767 58.989 1.00 96.94 218 ALA A CA 1
ATOM 1508 C C . ALA A 1 218 ? -46.707 -3.076 57.486 1.00 96.94 218 ALA A C 1
ATOM 1510 O O . ALA A 1 218 ? -45.704 -3.459 56.879 1.00 96.94 218 ALA A O 1
ATOM 1511 N N . ASP A 1 219 ? -47.857 -2.799 56.866 1.00 97.81 219 ASP A N 1
ATOM 1512 C CA . ASP A 1 219 ? -48.047 -2.934 55.417 1.00 97.81 219 ASP A CA 1
ATOM 1513 C C . ASP A 1 219 ? -47.086 -2.020 54.644 1.00 97.81 219 ASP A C 1
ATOM 1515 O O . ASP A 1 219 ? -46.443 -2.439 53.678 1.00 97.81 219 ASP A O 1
ATOM 1519 N N . LYS A 1 220 ? -46.893 -0.780 55.113 1.00 97.50 220 LYS A N 1
ATOM 1520 C CA . LYS A 1 220 ? -45.934 0.165 54.521 1.00 97.50 220 LYS A CA 1
ATOM 1521 C C . LYS A 1 220 ? -44.481 -0.303 54.636 1.00 97.50 220 LYS A C 1
ATOM 1523 O O . LYS A 1 220 ? -43.693 -0.084 53.710 1.00 97.50 220 LYS A O 1
ATOM 1528 N N . VAL A 1 221 ? -44.107 -0.941 55.747 1.00 98.38 221 VAL A N 1
ATOM 1529 C CA . VAL A 1 221 ? -42.797 -1.594 55.895 1.00 98.38 221 VAL A CA 1
ATOM 1530 C C . VAL A 1 221 ? -42.666 -2.746 54.900 1.00 98.38 221 VAL A C 1
ATOM 1532 O O . VAL A 1 221 ? -41.634 -2.838 54.238 1.00 98.38 221 VAL A O 1
ATOM 1535 N N . GLY A 1 222 ? -43.702 -3.580 54.752 1.00 98.19 222 GLY A N 1
ATOM 1536 C CA . GLY A 1 222 ? -43.758 -4.650 53.750 1.00 98.19 222 GLY A CA 1
ATOM 1537 C C . GLY A 1 222 ? -43.498 -4.125 52.337 1.00 98.19 222 GLY A C 1
ATOM 1538 O O . GLY A 1 222 ? -42.513 -4.508 51.709 1.00 98.19 222 GLY A O 1
ATOM 1539 N N . ALA A 1 223 ? -44.277 -3.132 51.903 1.00 98.19 223 ALA A N 1
ATOM 1540 C CA . ALA A 1 223 ? -44.107 -2.490 50.600 1.00 98.19 223 ALA A CA 1
ATOM 1541 C C . ALA A 1 223 ? -42.706 -1.870 50.410 1.00 98.19 223 ALA A C 1
ATOM 1543 O O . ALA A 1 223 ? -42.131 -1.929 49.324 1.00 98.19 223 ALA A O 1
ATOM 1544 N N . SER A 1 224 ? -42.119 -1.297 51.469 1.00 98.12 224 SER A N 1
ATOM 1545 C CA . SER A 1 224 ? -40.765 -0.725 51.415 1.00 98.12 224 SER A CA 1
ATOM 1546 C C . SER A 1 224 ? -39.673 -1.799 51.304 1.00 98.12 224 SER A C 1
ATOM 1548 O O . SER A 1 224 ? -38.661 -1.569 50.641 1.00 98.12 224 SER A O 1
ATOM 1550 N N . LYS A 1 225 ? -39.863 -2.979 51.915 1.00 98.50 225 LYS A N 1
ATOM 1551 C CA . LYS A 1 225 ? -38.966 -4.136 51.738 1.00 98.50 225 LYS A CA 1
ATOM 1552 C C . LYS A 1 225 ? -39.015 -4.653 50.306 1.00 98.50 225 LYS A C 1
ATOM 1554 O O . LYS A 1 225 ? -37.962 -4.903 49.722 1.00 98.50 225 LYS A O 1
ATOM 1559 N N . ASP A 1 226 ? -40.210 -4.759 49.731 1.00 98.31 226 ASP A N 1
ATOM 1560 C CA . ASP A 1 226 ? -40.380 -5.193 48.344 1.00 98.31 226 ASP A CA 1
ATOM 1561 C C . ASP A 1 226 ? -39.734 -4.203 47.367 1.00 98.31 226 ASP A C 1
ATOM 1563 O O . ASP A 1 226 ? -39.013 -4.609 46.452 1.00 98.31 226 ASP A O 1
ATOM 1567 N N . ALA A 1 227 ? -39.901 -2.897 47.606 1.00 98.19 227 ALA A N 1
ATOM 1568 C CA . ALA A 1 227 ? -39.234 -1.853 46.832 1.00 98.19 227 ALA A CA 1
ATOM 1569 C C . ALA A 1 227 ? -37.700 -1.939 46.928 1.00 98.19 227 ALA A C 1
ATOM 1571 O O . ALA A 1 227 ? -37.017 -1.822 45.909 1.00 98.19 227 ALA A O 1
ATOM 1572 N N . LEU A 1 228 ? -37.149 -2.188 48.123 1.00 98.38 228 LEU A N 1
ATOM 1573 C CA . LEU A 1 228 ? -35.708 -2.386 48.305 1.00 98.38 228 LEU A CA 1
ATOM 1574 C C . LEU A 1 228 ? -35.211 -3.618 47.540 1.00 98.38 228 LEU A C 1
ATOM 1576 O O . LEU A 1 228 ? -34.243 -3.516 46.791 1.00 98.38 228 LEU A O 1
ATOM 1580 N N . LYS A 1 229 ? -35.904 -4.755 47.659 1.00 98.56 229 LYS A N 1
ATOM 1581 C CA . LYS A 1 229 ? -35.548 -5.995 46.953 1.00 98.56 229 LYS A CA 1
ATOM 1582 C C . LYS A 1 229 ? -35.576 -5.814 45.431 1.00 98.56 229 LYS A C 1
ATOM 1584 O O . LYS A 1 229 ? -34.693 -6.308 44.723 1.00 98.56 229 LYS A O 1
ATOM 1589 N N . LYS A 1 230 ? -36.561 -5.069 44.917 1.00 98.38 230 LYS A N 1
ATOM 1590 C CA . LYS A 1 230 ? -36.631 -4.693 43.500 1.00 98.38 230 LYS A CA 1
ATOM 1591 C C . LYS A 1 230 ? -35.418 -3.851 43.089 1.00 98.38 230 LYS A C 1
ATOM 1593 O O . LYS A 1 230 ? -34.750 -4.202 42.120 1.00 98.38 230 LYS A O 1
ATOM 1598 N N . ALA A 1 231 ? -35.083 -2.810 43.851 1.00 98.38 231 ALA A N 1
ATOM 1599 C CA . ALA A 1 231 ? -33.935 -1.946 43.564 1.00 98.38 231 ALA A CA 1
ATOM 1600 C C . ALA A 1 231 ? -32.587 -2.695 43.628 1.00 98.38 231 ALA A C 1
ATOM 1602 O O . ALA A 1 231 ? -31.689 -2.434 42.831 1.00 98.38 231 ALA A O 1
ATOM 1603 N N . GLU A 1 232 ? -32.433 -3.666 44.532 1.00 98.56 232 GLU A N 1
ATOM 1604 C CA . GLU A 1 232 ? -31.244 -4.531 44.592 1.00 98.56 232 GLU A CA 1
ATOM 1605 C C . GLU A 1 232 ? -31.118 -5.449 43.368 1.00 98.56 232 GLU A C 1
ATOM 1607 O O . GLU A 1 232 ? -30.015 -5.666 42.852 1.00 98.56 232 GLU A O 1
ATOM 1612 N N . THR A 1 233 ? -32.249 -5.947 42.865 1.00 98.31 233 THR A N 1
ATOM 1613 C CA . THR A 1 233 ? -32.302 -6.746 41.633 1.00 98.31 233 THR A CA 1
ATOM 1614 C C . THR A 1 233 ? -31.936 -5.897 40.410 1.00 98.31 233 THR A C 1
ATOM 1616 O O . THR A 1 233 ? -31.125 -6.312 39.576 1.00 98.31 233 THR A O 1
ATOM 1619 N N . GLU A 1 234 ? -32.471 -4.676 40.325 1.00 98.06 2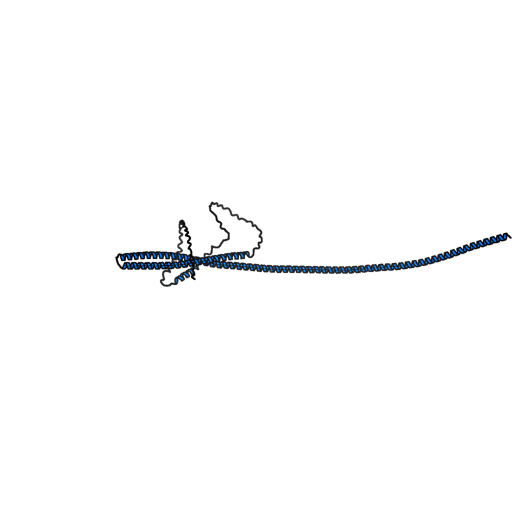34 GLU A N 1
ATOM 1620 C CA . GLU A 1 234 ? -32.130 -3.703 39.280 1.00 98.06 234 GLU A CA 1
ATOM 1621 C C . GLU A 1 234 ? -30.642 -3.328 39.324 1.00 98.06 234 GLU A C 1
ATOM 1623 O O . GLU A 1 234 ? -29.978 -3.345 38.288 1.00 98.06 234 GLU A O 1
ATOM 1628 N N . LEU A 1 235 ? -30.079 -3.085 40.514 1.00 98.44 235 LEU A N 1
ATOM 1629 C CA . LEU A 1 235 ? -28.649 -2.808 40.689 1.00 98.44 235 LEU A CA 1
ATOM 1630 C C . LEU A 1 235 ? -27.773 -3.971 40.212 1.00 98.44 235 LEU A C 1
ATOM 1632 O O . LEU A 1 235 ? -26.776 -3.758 39.523 1.00 98.44 235 LEU A O 1
ATOM 1636 N N . THR A 1 236 ? -28.139 -5.203 40.560 1.00 98.44 236 THR A N 1
ATOM 1637 C CA . THR A 1 236 ? -27.403 -6.402 40.131 1.00 98.44 236 THR A CA 1
ATOM 1638 C C . THR A 1 236 ? -27.412 -6.532 38.606 1.00 98.44 236 THR A C 1
ATOM 1640 O O . THR A 1 236 ? -26.372 -6.776 37.991 1.00 98.44 236 THR A O 1
ATOM 1643 N N . THR A 1 237 ? -28.564 -6.277 37.984 1.00 98.19 237 THR A N 1
ATOM 1644 C CA . THR A 1 237 ? -28.722 -6.273 36.521 1.00 98.19 237 THR A CA 1
ATOM 1645 C C . THR A 1 237 ? -27.895 -5.162 35.866 1.00 98.19 237 THR A C 1
ATOM 1647 O O . THR A 1 237 ? -27.208 -5.401 34.869 1.00 98.19 237 THR A O 1
ATOM 1650 N N . ALA A 1 238 ? -27.900 -3.957 36.443 1.00 98.25 238 ALA A N 1
ATOM 1651 C CA . ALA A 1 238 ? -27.123 -2.826 35.947 1.00 98.25 238 ALA A CA 1
ATOM 1652 C C . ALA A 1 238 ? -25.610 -3.100 36.004 1.00 98.25 238 ALA A C 1
ATOM 1654 O O . ALA A 1 238 ? -24.917 -2.841 35.022 1.00 98.25 238 ALA A O 1
ATOM 1655 N N . LYS A 1 239 ? -25.109 -3.708 37.092 1.00 98.56 239 LYS A N 1
ATOM 1656 C CA . LYS A 1 239 ? -23.699 -4.129 37.219 1.00 98.56 239 LYS A CA 1
ATOM 1657 C C . LYS A 1 239 ? -23.298 -5.156 36.162 1.00 98.56 239 LYS A C 1
ATOM 1659 O O . LYS A 1 239 ? -22.248 -5.025 35.540 1.00 98.56 239 LYS A O 1
ATOM 1664 N N . ALA A 1 240 ? -24.133 -6.169 35.928 1.00 98.38 240 ALA A N 1
ATOM 1665 C CA . ALA A 1 240 ? -23.861 -7.178 34.902 1.00 98.38 240 ALA A CA 1
ATOM 1666 C C . ALA A 1 240 ? -23.832 -6.571 33.484 1.00 98.38 240 ALA A C 1
ATOM 1668 O O . ALA A 1 240 ? -22.988 -6.930 32.655 1.00 98.38 240 ALA A O 1
ATOM 1669 N N . THR A 1 241 ? -24.732 -5.620 33.220 1.00 98.06 241 THR A N 1
ATOM 1670 C CA . THR A 1 241 ? -24.826 -4.920 31.931 1.00 98.06 241 THR A CA 1
ATOM 1671 C C . THR A 1 241 ? -23.624 -4.002 31.702 1.00 98.06 241 THR A C 1
ATOM 1673 O O . THR A 1 241 ? -23.026 -4.041 30.629 1.00 98.06 241 THR A O 1
ATOM 1676 N N . GLU A 1 242 ? -23.230 -3.219 32.710 1.00 98.50 242 GLU A N 1
ATOM 1677 C CA . GLU A 1 242 ? -22.047 -2.354 32.655 1.00 98.50 242 GLU A CA 1
ATOM 1678 C C . GLU A 1 242 ? -20.768 -3.171 32.437 1.00 98.50 242 GLU A C 1
ATOM 1680 O O . GLU A 1 242 ? -20.010 -2.865 31.517 1.00 98.50 242 GLU A O 1
ATOM 1685 N N . SER A 1 243 ? -20.596 -4.283 33.159 1.00 98.25 243 SER A N 1
ATOM 1686 C CA . SER A 1 243 ? -19.436 -5.164 32.990 1.00 98.25 243 SER A CA 1
ATOM 1687 C C . SER A 1 243 ? -19.346 -5.737 31.571 1.00 98.25 243 SER A C 1
ATOM 1689 O O . SER A 1 243 ? -18.265 -5.824 30.982 1.00 98.25 243 SER A O 1
ATOM 1691 N N . SER A 1 244 ? -20.489 -6.102 30.984 1.00 98.19 244 SER A N 1
ATOM 1692 C CA . SER A 1 244 ? -20.556 -6.588 29.602 1.00 98.19 244 SER A CA 1
ATOM 1693 C C . SER A 1 244 ? -20.219 -5.483 28.594 1.00 98.19 244 SER A C 1
ATOM 1695 O O . SER A 1 244 ? -19.452 -5.717 27.657 1.00 98.19 244 SER A O 1
ATOM 1697 N N . ALA A 1 245 ? -20.725 -4.264 28.809 1.00 98.44 245 ALA A N 1
ATOM 1698 C CA . ALA A 1 245 ? -20.414 -3.104 27.976 1.00 98.44 245 ALA A CA 1
ATOM 1699 C C . ALA A 1 245 ? -18.932 -2.696 28.070 1.00 98.44 245 ALA A C 1
ATOM 1701 O O . ALA A 1 245 ? -18.325 -2.377 27.049 1.00 98.44 245 ALA A O 1
ATOM 1702 N N . ALA A 1 246 ? -18.322 -2.777 29.257 1.00 98.44 246 ALA A N 1
ATOM 1703 C CA . ALA A 1 246 ? -16.899 -2.515 29.466 1.00 98.44 246 ALA A CA 1
ATOM 1704 C C . ALA A 1 246 ? -16.015 -3.490 28.668 1.00 98.44 246 ALA A C 1
ATOM 1706 O O . ALA A 1 246 ? -15.080 -3.077 27.979 1.00 98.44 246 ALA A O 1
ATOM 1707 N N . LYS A 1 247 ? -16.345 -4.791 28.687 1.00 98.44 247 LYS A N 1
ATOM 1708 C CA . LYS A 1 247 ? -15.650 -5.814 27.882 1.00 98.44 247 LYS A CA 1
ATOM 1709 C C . LYS A 1 247 ? -15.798 -5.566 26.379 1.00 98.44 247 LYS A C 1
ATOM 1711 O O . LYS A 1 247 ? -14.826 -5.706 25.632 1.00 98.44 247 LYS A O 1
ATOM 1716 N N . ALA A 1 248 ? -16.996 -5.181 25.936 1.00 98.19 248 ALA A N 1
ATOM 1717 C CA . ALA A 1 248 ? -17.252 -4.841 24.539 1.00 98.19 248 ALA A CA 1
ATOM 1718 C C . ALA A 1 248 ? -16.438 -3.614 24.094 1.00 98.19 248 ALA A C 1
ATOM 1720 O O . ALA A 1 248 ? -15.823 -3.648 23.029 1.00 98.19 248 ALA A O 1
ATOM 1721 N N . LEU A 1 249 ? -16.366 -2.570 24.929 1.00 98.56 249 LEU A N 1
ATOM 1722 C CA . LEU A 1 249 ? -15.542 -1.386 24.678 1.00 98.56 249 LEU A CA 1
ATOM 1723 C C . LEU A 1 249 ? -14.056 -1.747 24.562 1.00 98.56 249 LEU A C 1
ATOM 1725 O O . LEU A 1 249 ? -13.433 -1.415 23.558 1.00 98.56 249 LEU A O 1
ATOM 1729 N N . SER A 1 250 ? -13.512 -2.502 25.519 1.00 98.50 250 SER A N 1
ATOM 1730 C CA . SER A 1 250 ? -12.107 -2.937 25.490 1.00 98.50 250 SER A CA 1
ATOM 1731 C C . SER A 1 250 ? -11.763 -3.749 24.228 1.00 98.50 250 SER A C 1
ATOM 1733 O O . SER A 1 250 ? -10.718 -3.548 23.595 1.00 98.50 250 SER A O 1
ATOM 1735 N N . THR A 1 251 ? -12.676 -4.627 23.799 1.00 98.56 251 THR A N 1
ATOM 1736 C CA . THR A 1 251 ? -12.531 -5.402 22.555 1.00 98.56 251 THR A CA 1
ATOM 1737 C C . THR A 1 251 ? -12.551 -4.494 21.321 1.00 98.56 251 THR A C 1
ATOM 1739 O O . THR A 1 251 ? -11.726 -4.649 20.412 1.00 98.56 251 THR A O 1
ATOM 1742 N N . ALA A 1 252 ? -13.461 -3.517 21.287 1.00 98.38 252 ALA A N 1
ATOM 1743 C CA . ALA A 1 252 ? -13.570 -2.559 20.193 1.00 98.38 252 ALA A CA 1
ATOM 1744 C C . ALA A 1 252 ? -12.331 -1.652 20.089 1.00 98.38 252 ALA A C 1
ATOM 1746 O O . ALA A 1 252 ? -11.833 -1.428 18.987 1.00 98.38 252 ALA A O 1
ATOM 1747 N N . GLU A 1 253 ? -11.779 -1.194 21.214 1.00 98.56 253 GLU A N 1
ATOM 1748 C CA . GLU A 1 253 ? -10.547 -0.393 21.261 1.00 98.56 253 GLU A CA 1
ATOM 1749 C C . GLU A 1 253 ? -9.323 -1.185 20.781 1.00 98.56 253 GLU A C 1
ATOM 1751 O O . GLU A 1 253 ? -8.521 -0.683 19.991 1.00 98.56 253 GLU A O 1
ATOM 1756 N N . THR A 1 254 ? -9.204 -2.455 21.180 1.00 98.50 254 THR A N 1
ATOM 1757 C CA . THR A 1 254 ? -8.133 -3.347 20.698 1.00 98.50 254 THR A CA 1
ATOM 1758 C C . THR A 1 254 ? -8.231 -3.576 19.185 1.00 98.50 254 THR A C 1
ATOM 1760 O O . THR A 1 254 ? -7.223 -3.548 18.467 1.00 98.50 254 THR A O 1
ATOM 1763 N N . THR A 1 255 ? -9.455 -3.751 18.681 1.00 98.19 255 THR A N 1
ATOM 1764 C CA . THR A 1 255 ? -9.734 -3.893 17.245 1.00 98.19 255 THR A CA 1
ATOM 1765 C C . THR A 1 255 ? -9.384 -2.615 16.485 1.00 98.19 255 THR A C 1
ATOM 1767 O O . THR A 1 255 ? -8.707 -2.682 15.459 1.00 98.19 255 THR A O 1
ATOM 1770 N N . LEU A 1 256 ? -9.769 -1.447 17.011 1.00 98.62 256 LEU A N 1
ATOM 1771 C CA . LEU A 1 256 ? -9.428 -0.144 16.444 1.00 98.62 256 LEU A CA 1
ATOM 1772 C C . LEU A 1 256 ? -7.912 0.044 16.343 1.00 98.62 256 LEU A C 1
ATOM 1774 O O . LEU A 1 256 ? -7.410 0.326 15.258 1.00 98.62 256 LEU A O 1
ATOM 1778 N N . LYS A 1 257 ? -7.173 -0.205 17.427 1.00 98.56 257 LYS A N 1
ATOM 1779 C CA . LYS A 1 257 ? -5.707 -0.082 17.446 1.00 98.56 257 LYS A CA 1
ATOM 1780 C C . LYS A 1 257 ? -5.030 -1.011 16.433 1.00 98.56 257 LYS A C 1
ATOM 1782 O O . LYS A 1 257 ? -4.045 -0.645 15.791 1.00 98.56 257 LYS A O 1
ATOM 1787 N N . THR A 1 258 ? -5.568 -2.218 16.265 1.00 98.38 258 THR A N 1
ATOM 1788 C CA . THR A 1 258 ? -5.087 -3.170 15.254 1.00 98.38 258 THR A CA 1
ATOM 1789 C C . THR A 1 258 ? -5.356 -2.658 13.838 1.00 98.38 258 THR A C 1
ATOM 1791 O O . THR A 1 258 ? -4.463 -2.700 12.990 1.00 98.38 258 THR A O 1
ATOM 1794 N N . ALA A 1 259 ? -6.553 -2.125 13.581 1.00 98.38 259 ALA A N 1
ATOM 1795 C CA . ALA A 1 259 ? -6.914 -1.550 12.289 1.00 98.38 259 ALA A CA 1
ATOM 1796 C C . ALA A 1 259 ? -6.060 -0.316 11.942 1.00 98.38 259 ALA A C 1
ATOM 1798 O O . ALA A 1 259 ? -5.609 -0.196 10.806 1.00 98.38 259 ALA A O 1
ATOM 1799 N N . GLU A 1 260 ? -5.763 0.551 12.916 1.00 98.62 260 GLU A N 1
ATOM 1800 C CA . GLU A 1 260 ? -4.865 1.703 12.746 1.00 98.62 260 GLU A CA 1
ATOM 1801 C C . GLU A 1 260 ? -3.459 1.268 12.327 1.00 98.62 260 GLU A C 1
ATOM 1803 O O . GLU A 1 260 ? -2.915 1.771 11.343 1.00 98.62 260 GLU A O 1
ATOM 1808 N N . LYS A 1 261 ? -2.883 0.282 13.027 1.00 98.44 261 LYS A N 1
ATOM 1809 C CA . LYS A 1 261 ? -1.563 -0.264 12.685 1.00 98.44 261 LYS A CA 1
ATOM 1810 C C . LYS A 1 261 ? -1.551 -0.874 11.281 1.00 98.44 261 LYS A C 1
ATOM 1812 O O . LYS A 1 261 ? -0.604 -0.663 10.523 1.00 98.44 261 LYS A O 1
ATOM 1817 N N . ASN A 1 262 ? -2.596 -1.619 10.927 1.00 98.00 262 ASN A N 1
ATOM 1818 C CA . ASN A 1 262 ? -2.712 -2.240 9.611 1.00 98.00 262 ASN A CA 1
ATOM 1819 C C . ASN A 1 262 ? -2.832 -1.196 8.493 1.00 98.00 262 ASN A C 1
ATOM 1821 O O . ASN A 1 262 ? -2.194 -1.360 7.456 1.00 98.00 262 ASN A O 1
ATOM 1825 N N . ASP A 1 263 ? -3.582 -0.113 8.709 1.00 98.44 263 ASP A N 1
ATOM 1826 C CA . ASP A 1 263 ? -3.718 0.974 7.735 1.00 98.44 263 ASP A CA 1
ATOM 1827 C C . ASP A 1 263 ? -2.393 1.705 7.484 1.00 98.44 263 ASP A C 1
ATOM 1829 O O . ASP A 1 263 ? -2.007 1.919 6.332 1.00 98.44 263 ASP A O 1
ATOM 1833 N N . VAL A 1 264 ? -1.641 2.004 8.548 1.00 98.38 264 VAL A N 1
ATOM 1834 C CA . VAL A 1 264 ? -0.296 2.593 8.436 1.00 98.38 264 VAL A CA 1
ATOM 1835 C C . VAL A 1 264 ? 0.640 1.675 7.645 1.00 98.38 264 VAL A C 1
ATOM 1837 O O . VAL A 1 264 ? 1.307 2.123 6.709 1.00 98.38 264 VAL A O 1
ATOM 1840 N N . ASN A 1 265 ? 0.659 0.379 7.966 1.00 98.12 265 ASN A N 1
ATOM 1841 C CA . ASN A 1 265 ? 1.515 -0.595 7.287 1.00 98.12 265 ASN A CA 1
ATOM 1842 C C . ASN A 1 265 ? 1.146 -0.776 5.806 1.00 98.12 265 ASN A C 1
ATOM 1844 O O . ASN A 1 265 ? 2.033 -0.876 4.952 1.00 98.12 265 ASN A O 1
ATOM 1848 N N . ALA A 1 266 ? -0.149 -0.802 5.481 1.00 98.06 266 ALA A N 1
ATOM 1849 C CA . ALA A 1 266 ? -0.621 -0.934 4.107 1.00 98.06 266 ALA A CA 1
ATOM 1850 C C . ALA A 1 266 ? -0.243 0.294 3.263 1.00 98.06 266 ALA A C 1
ATOM 1852 O O . ALA A 1 266 ? 0.265 0.143 2.151 1.00 98.06 266 ALA A O 1
ATOM 1853 N N . LYS A 1 267 ? -0.383 1.508 3.815 1.00 98.12 267 LYS A N 1
ATOM 1854 C CA . LYS A 1 267 ? 0.057 2.755 3.164 1.00 98.12 267 LYS A CA 1
ATOM 1855 C C . LYS A 1 267 ? 1.571 2.812 2.961 1.00 98.12 267 LYS A C 1
ATOM 1857 O O . LYS A 1 267 ? 2.027 3.191 1.884 1.00 98.12 267 LYS A O 1
ATOM 1862 N N . ALA A 1 268 ? 2.359 2.386 3.949 1.00 98.06 268 ALA A N 1
ATOM 1863 C CA . ALA A 1 268 ? 3.815 2.299 3.816 1.00 98.06 268 ALA A CA 1
ATOM 1864 C C . ALA A 1 268 ? 4.240 1.295 2.726 1.00 98.06 268 ALA A C 1
ATOM 1866 O O . ALA A 1 268 ? 5.161 1.556 1.946 1.00 98.06 268 ALA A O 1
ATOM 1867 N N . SER A 1 269 ? 3.532 0.167 2.632 1.00 97.69 269 SER A N 1
ATOM 1868 C CA . SER A 1 269 ? 3.753 -0.847 1.594 1.00 97.69 269 SER A CA 1
ATOM 1869 C C . SER A 1 269 ? 3.399 -0.325 0.200 1.00 97.69 269 SER A C 1
ATOM 1871 O O . SER A 1 269 ? 4.163 -0.539 -0.740 1.00 97.69 269 SER A O 1
ATOM 1873 N N . LEU A 1 270 ? 2.288 0.413 0.069 1.00 98.56 270 LEU A N 1
ATOM 1874 C CA . LEU A 1 270 ? 1.911 1.096 -1.172 1.00 98.56 270 LEU A CA 1
ATOM 1875 C C . LEU A 1 270 ? 2.996 2.076 -1.615 1.00 98.56 270 LEU A C 1
ATOM 1877 O O . LEU A 1 270 ? 3.486 1.961 -2.736 1.00 98.56 270 LEU A O 1
ATOM 1881 N N . LYS A 1 271 ? 3.446 2.956 -0.715 1.00 98.38 271 LYS A N 1
ATOM 1882 C CA . LYS A 1 271 ? 4.516 3.910 -1.019 1.00 98.38 271 LYS A CA 1
ATOM 1883 C C . LYS A 1 271 ? 5.796 3.202 -1.477 1.00 98.38 271 LYS A C 1
ATOM 1885 O O . LYS A 1 271 ? 6.419 3.606 -2.451 1.00 98.38 271 LYS A O 1
ATOM 1890 N N . THR A 1 272 ? 6.167 2.108 -0.813 1.00 98.06 272 THR A N 1
ATOM 1891 C CA . THR A 1 272 ? 7.347 1.310 -1.183 1.00 98.06 272 THR A CA 1
ATOM 1892 C C . THR A 1 272 ? 7.208 0.702 -2.584 1.00 98.06 272 THR A C 1
ATOM 1894 O O . THR A 1 272 ? 8.172 0.685 -3.353 1.00 98.06 272 THR A O 1
ATOM 1897 N N . ALA A 1 273 ? 6.016 0.214 -2.945 1.00 97.69 273 ALA A N 1
ATOM 1898 C CA . ALA A 1 273 ? 5.745 -0.311 -4.281 1.00 97.69 273 ALA A CA 1
ATOM 1899 C C . ALA A 1 273 ? 5.809 0.790 -5.356 1.00 97.69 273 ALA A C 1
ATOM 1901 O O . ALA A 1 273 ? 6.384 0.564 -6.423 1.00 97.69 273 ALA A O 1
ATOM 1902 N N . GLU A 1 274 ? 5.275 1.979 -5.068 1.00 98.06 274 GLU A N 1
ATOM 1903 C CA . GLU A 1 274 ? 5.330 3.149 -5.954 1.00 98.06 274 GLU A CA 1
ATOM 1904 C C . GLU A 1 274 ? 6.769 3.638 -6.167 1.00 98.06 274 GLU A C 1
ATOM 1906 O O . GLU A 1 274 ? 7.197 3.812 -7.310 1.00 98.06 274 GLU A O 1
ATOM 1911 N N . ASP A 1 275 ? 7.550 3.770 -5.090 1.00 97.75 275 ASP A N 1
ATOM 1912 C CA . ASP A 1 275 ? 8.962 4.164 -5.146 1.00 97.75 275 ASP A CA 1
ATOM 1913 C C . ASP A 1 275 ? 9.778 3.164 -5.985 1.00 97.75 275 ASP A C 1
ATOM 1915 O O . ASP A 1 275 ? 10.607 3.551 -6.817 1.00 97.75 275 ASP A O 1
ATOM 1919 N N . LYS A 1 276 ? 9.510 1.859 -5.827 1.00 97.25 276 LYS A N 1
ATOM 1920 C CA . LYS A 1 276 ? 10.157 0.808 -6.622 1.00 97.25 276 LYS A CA 1
ATOM 1921 C C . LYS A 1 276 ? 9.773 0.892 -8.101 1.00 97.25 276 LYS A C 1
ATOM 1923 O O . LYS A 1 276 ? 10.659 0.817 -8.952 1.00 97.25 276 LYS A O 1
ATOM 1928 N N . LEU A 1 277 ? 8.490 1.092 -8.417 1.00 97.50 277 LEU A N 1
ATOM 1929 C CA . LEU A 1 277 ? 8.025 1.285 -9.795 1.00 97.50 277 LEU A CA 1
ATOM 1930 C C . LEU A 1 277 ? 8.707 2.497 -10.447 1.00 97.50 277 LEU A C 1
ATOM 1932 O O . LEU A 1 277 ? 9.179 2.401 -11.583 1.00 97.50 277 LEU A O 1
ATOM 1936 N N . ALA A 1 278 ? 8.803 3.617 -9.728 1.00 97.31 278 ALA A N 1
ATOM 1937 C CA . ALA A 1 278 ? 9.466 4.826 -10.205 1.00 97.31 278 ALA A CA 1
ATOM 1938 C C . ALA A 1 278 ? 10.967 4.595 -10.451 1.00 97.31 278 ALA A C 1
ATOM 1940 O O . ALA A 1 278 ? 11.493 4.976 -11.501 1.00 97.31 278 ALA A O 1
ATOM 1941 N N . ALA A 1 279 ? 11.652 3.916 -9.526 1.00 96.69 279 ALA A N 1
ATOM 1942 C CA . ALA A 1 279 ? 13.070 3.595 -9.653 1.00 96.69 279 ALA A CA 1
ATOM 1943 C C . ALA A 1 279 ? 13.358 2.682 -10.857 1.00 96.69 279 ALA A C 1
ATOM 1945 O O . ALA A 1 279 ? 14.268 2.973 -11.639 1.00 96.69 279 ALA A O 1
ATOM 1946 N N . THR A 1 280 ? 12.580 1.610 -11.046 1.00 95.19 280 THR A N 1
ATOM 1947 C CA . THR A 1 280 ? 12.733 0.704 -12.198 1.00 95.19 280 THR A CA 1
ATOM 1948 C C . THR A 1 280 ? 12.421 1.428 -13.511 1.00 95.19 280 THR A C 1
ATOM 1950 O O . THR A 1 280 ? 13.179 1.307 -14.473 1.00 95.19 280 THR A O 1
ATOM 1953 N N . SER A 1 281 ? 11.380 2.266 -13.540 1.00 95.44 281 SER A N 1
ATOM 1954 C CA . SER A 1 281 ? 11.030 3.073 -14.720 1.00 95.44 281 SER A CA 1
ATOM 1955 C C . SER A 1 281 ? 12.152 4.034 -15.120 1.00 95.44 281 SER A C 1
ATOM 1957 O O . SER A 1 281 ? 12.480 4.152 -16.301 1.00 95.44 281 SER A O 1
ATOM 1959 N N . LYS A 1 282 ? 12.784 4.695 -14.140 1.00 96.00 282 LYS A N 1
ATOM 1960 C CA . LYS A 1 282 ? 13.928 5.581 -14.385 1.00 96.00 282 LYS A CA 1
ATOM 1961 C C . LYS A 1 282 ? 15.122 4.812 -14.955 1.00 96.00 282 LYS A C 1
ATOM 1963 O O . LYS A 1 282 ? 15.678 5.235 -15.962 1.00 96.00 282 LYS A O 1
ATOM 1968 N N . LYS A 1 283 ? 15.471 3.663 -14.365 1.00 95.25 283 LYS A N 1
ATOM 1969 C CA . LYS A 1 283 ? 16.572 2.815 -14.855 1.00 95.25 283 LYS A CA 1
ATOM 1970 C C . LYS A 1 283 ? 16.369 2.391 -16.310 1.00 95.25 283 LYS A C 1
ATOM 1972 O O . LYS A 1 283 ? 17.288 2.538 -17.107 1.00 95.25 283 LYS A O 1
ATOM 1977 N N . LEU A 1 284 ? 15.162 1.950 -16.672 1.00 94.06 284 LEU A N 1
ATOM 1978 C CA . LEU A 1 284 ? 14.843 1.570 -18.052 1.00 94.06 284 LEU A CA 1
ATOM 1979 C C . LEU A 1 284 ? 14.962 2.745 -19.026 1.00 94.06 284 LEU A C 1
ATOM 1981 O O . LEU A 1 284 ? 15.448 2.572 -20.142 1.00 94.06 284 LEU A O 1
ATOM 1985 N N . LYS A 1 285 ? 14.547 3.949 -18.614 1.00 94.00 285 LYS A N 1
ATOM 1986 C CA . LYS A 1 285 ? 14.704 5.159 -19.429 1.00 94.00 285 LYS A CA 1
ATOM 1987 C C . LYS A 1 285 ? 16.180 5.506 -19.637 1.00 94.00 285 LYS A C 1
ATOM 1989 O O . LYS A 1 285 ? 16.582 5.770 -20.768 1.00 94.00 285 LYS A O 1
ATOM 1994 N N . ASP A 1 286 ? 16.982 5.453 -18.577 1.00 94.50 286 ASP A N 1
ATOM 1995 C CA . ASP A 1 286 ? 18.420 5.731 -18.636 1.00 94.50 286 ASP A CA 1
ATOM 1996 C C . ASP A 1 286 ? 19.153 4.700 -19.517 1.00 94.50 286 ASP A C 1
ATOM 1998 O O . ASP A 1 286 ? 20.037 5.051 -20.302 1.00 94.50 286 ASP A O 1
ATOM 2002 N N . GLU A 1 287 ? 18.775 3.421 -19.433 1.00 93.31 287 GLU A N 1
ATOM 2003 C CA . GLU A 1 287 ? 19.292 2.351 -20.295 1.00 93.31 287 GLU A CA 1
ATOM 2004 C C . GLU A 1 287 ? 18.887 2.542 -21.759 1.00 93.31 287 GLU A C 1
ATOM 2006 O O . GLU A 1 287 ? 19.732 2.423 -22.652 1.00 93.31 287 GLU A O 1
ATOM 2011 N N . ALA A 1 288 ? 17.630 2.907 -22.018 1.00 92.06 288 ALA A N 1
ATOM 2012 C CA . ALA A 1 288 ? 17.151 3.214 -23.361 1.00 92.06 288 ALA A CA 1
ATOM 2013 C C . ALA A 1 288 ? 17.895 4.415 -23.968 1.00 92.06 288 ALA A C 1
ATOM 2015 O O . ALA A 1 288 ? 18.291 4.367 -25.134 1.00 92.06 288 ALA A O 1
ATOM 2016 N N . GLU A 1 289 ? 18.157 5.467 -23.186 1.00 92.31 289 GLU A N 1
ATOM 2017 C CA . GLU A 1 289 ? 18.919 6.634 -23.640 1.00 92.31 289 GLU A CA 1
ATOM 2018 C C . GLU A 1 289 ? 20.386 6.281 -23.925 1.00 92.31 289 GLU A C 1
ATOM 2020 O O . GLU A 1 289 ? 20.936 6.685 -24.954 1.00 92.31 289 GLU A O 1
ATOM 2025 N N . LYS A 1 290 ? 21.027 5.482 -23.060 1.00 93.00 290 LYS A N 1
ATOM 2026 C CA . LYS A 1 290 ? 22.387 4.972 -23.299 1.00 93.00 290 LYS A CA 1
ATOM 2027 C C . LYS A 1 290 ? 22.454 4.144 -24.578 1.00 93.00 290 LYS A C 1
ATOM 2029 O O . LYS A 1 290 ? 23.361 4.357 -25.384 1.00 93.00 290 LYS A O 1
ATOM 2034 N N . LYS A 1 291 ? 21.484 3.251 -24.794 1.00 92.06 291 LYS A N 1
ATOM 2035 C CA . LYS A 1 291 ? 21.392 2.445 -26.015 1.00 92.06 291 LYS A CA 1
ATOM 2036 C C . LYS A 1 291 ? 21.188 3.325 -27.248 1.00 92.06 291 LYS A C 1
ATOM 2038 O O . LYS A 1 291 ? 21.911 3.164 -28.222 1.00 92.06 291 LYS A O 1
ATOM 2043 N N . ALA A 1 292 ? 20.298 4.316 -27.188 1.00 91.69 292 ALA A N 1
ATOM 2044 C CA . ALA A 1 292 ? 20.079 5.255 -28.288 1.00 91.69 292 ALA A CA 1
ATOM 2045 C C . ALA A 1 292 ? 21.340 6.073 -28.628 1.00 91.69 292 ALA A C 1
ATOM 2047 O O . ALA A 1 292 ? 21.659 6.264 -29.803 1.00 91.69 292 ALA A O 1
ATOM 2048 N N . LYS A 1 293 ? 22.099 6.521 -27.617 1.00 92.62 293 LYS A N 1
ATOM 2049 C CA . LYS A 1 293 ? 23.395 7.195 -27.816 1.00 92.62 293 LYS A CA 1
ATOM 2050 C C . LYS A 1 293 ? 24.425 6.260 -28.454 1.00 92.62 293 LYS A C 1
ATOM 2052 O O . LYS A 1 293 ? 25.104 6.671 -29.394 1.00 92.62 293 LYS A O 1
ATOM 2057 N N . ALA A 1 294 ? 24.520 5.015 -27.988 1.00 89.44 294 ALA A N 1
ATOM 2058 C CA . ALA A 1 294 ? 25.410 4.011 -28.568 1.00 89.44 294 ALA A CA 1
ATOM 2059 C C . ALA A 1 294 ? 25.049 3.706 -30.033 1.00 89.44 294 ALA A C 1
ATOM 2061 O O . ALA A 1 294 ? 25.930 3.723 -30.893 1.00 89.44 294 ALA A O 1
ATOM 2062 N N . ASP A 1 295 ? 23.759 3.531 -30.332 1.00 90.50 295 ASP A N 1
ATOM 2063 C CA . ASP A 1 295 ? 23.240 3.286 -31.681 1.00 90.50 295 ASP A CA 1
ATOM 2064 C C . ASP A 1 295 ? 23.526 4.486 -32.612 1.00 90.50 295 ASP A C 1
ATOM 2066 O O . ASP A 1 295 ? 23.948 4.304 -33.758 1.00 90.50 295 ASP A O 1
ATOM 2070 N N . LYS A 1 296 ? 23.399 5.730 -32.116 1.00 92.38 296 LYS A N 1
ATOM 2071 C CA . LYS A 1 296 ? 23.773 6.946 -32.863 1.00 92.38 296 LYS A CA 1
ATOM 2072 C C . LYS A 1 296 ? 25.269 6.984 -33.185 1.00 92.38 296 LYS A C 1
ATOM 2074 O O . LYS A 1 296 ? 25.633 7.201 -34.341 1.00 92.38 296 LYS A O 1
ATOM 2079 N N . ILE A 1 297 ? 26.130 6.728 -32.197 1.00 91.12 297 ILE A N 1
ATOM 2080 C CA . ILE A 1 297 ? 27.590 6.689 -32.387 1.00 91.12 297 ILE A CA 1
ATOM 2081 C C . ILE A 1 297 ? 27.974 5.587 -33.384 1.00 91.12 297 ILE A C 1
ATOM 2083 O O . ILE A 1 297 ? 28.820 5.806 -34.253 1.00 91.12 297 ILE A O 1
ATOM 2087 N N . ALA A 1 298 ? 27.353 4.408 -33.294 1.00 89.06 298 ALA A N 1
ATOM 2088 C CA . ALA A 1 298 ? 27.583 3.313 -34.231 1.00 89.06 298 ALA A CA 1
ATOM 2089 C C . ALA A 1 298 ? 27.191 3.707 -35.665 1.00 89.06 298 ALA A C 1
ATOM 2091 O O . ALA A 1 298 ? 27.958 3.471 -36.601 1.00 89.06 298 ALA A O 1
ATOM 2092 N N . LYS A 1 299 ? 26.047 4.383 -35.837 1.00 90.88 299 LYS A N 1
ATOM 2093 C CA . LYS A 1 299 ? 25.579 4.881 -37.138 1.00 90.88 299 LYS A CA 1
ATOM 2094 C C . LYS A 1 299 ? 26.509 5.947 -37.725 1.00 90.88 299 LYS A C 1
ATOM 2096 O O . LYS A 1 299 ? 26.828 5.881 -38.911 1.00 90.88 299 LYS A O 1
ATOM 2101 N N . GLU A 1 300 ? 26.994 6.888 -36.914 1.00 91.50 300 GLU A N 1
ATOM 2102 C CA . GLU A 1 300 ? 27.967 7.904 -37.344 1.00 91.50 300 GLU A CA 1
ATOM 2103 C C . GLU A 1 300 ? 29.313 7.281 -37.738 1.00 91.50 300 GLU A C 1
ATOM 2105 O O . GLU A 1 300 ? 29.863 7.617 -38.790 1.00 91.50 300 GLU A O 1
ATOM 2110 N N . LYS A 1 301 ? 29.825 6.317 -36.959 1.00 89.69 301 LYS A N 1
ATOM 2111 C CA . LYS A 1 301 ? 31.052 5.580 -37.306 1.00 89.69 301 LYS A CA 1
ATOM 2112 C C . LYS A 1 301 ? 30.896 4.794 -38.608 1.00 89.69 301 LYS A C 1
ATOM 2114 O O . LYS A 1 301 ? 31.801 4.831 -39.442 1.00 89.69 301 LYS A O 1
ATOM 2119 N N . ALA A 1 302 ? 29.757 4.130 -38.813 1.00 88.25 302 ALA A N 1
ATOM 2120 C CA . ALA A 1 302 ? 29.462 3.414 -40.052 1.00 88.25 302 ALA A CA 1
ATOM 2121 C C . ALA A 1 302 ? 29.383 4.367 -41.259 1.00 88.25 302 ALA A C 1
ATOM 2123 O O . ALA A 1 302 ? 29.976 4.092 -42.305 1.00 88.25 302 ALA A O 1
ATOM 2124 N N . ALA A 1 303 ? 28.730 5.524 -41.106 1.00 90.00 303 ALA A N 1
ATOM 2125 C CA . ALA A 1 303 ? 28.666 6.550 -42.146 1.00 90.00 303 ALA A CA 1
ATOM 2126 C C . ALA A 1 303 ? 30.056 7.124 -42.481 1.00 90.00 303 ALA A C 1
ATOM 2128 O O . ALA A 1 303 ? 30.413 7.242 -43.654 1.00 90.00 303 ALA A O 1
ATOM 2129 N N . ALA A 1 304 ? 30.879 7.415 -41.468 1.00 88.94 304 ALA A N 1
ATOM 2130 C CA . ALA A 1 304 ? 32.245 7.900 -41.656 1.00 88.94 304 ALA A CA 1
ATOM 2131 C C . ALA A 1 304 ? 33.151 6.854 -42.331 1.00 88.94 304 ALA A C 1
ATOM 2133 O O . ALA A 1 304 ? 33.979 7.206 -43.175 1.00 88.94 304 ALA A O 1
ATOM 2134 N N . ALA A 1 305 ? 32.995 5.570 -41.990 1.00 87.50 305 ALA A N 1
ATOM 2135 C CA . ALA A 1 305 ? 33.709 4.475 -42.642 1.00 87.50 305 ALA A CA 1
ATOM 2136 C C . ALA A 1 305 ? 33.330 4.365 -44.128 1.00 87.50 305 ALA A C 1
ATOM 2138 O O . ALA A 1 305 ? 34.223 4.302 -44.976 1.00 87.50 305 ALA A O 1
ATOM 2139 N N . LYS A 1 306 ? 32.030 4.446 -44.450 1.00 87.62 306 LYS A N 1
ATOM 2140 C CA . LYS A 1 306 ? 31.534 4.449 -45.833 1.00 87.62 306 LYS A CA 1
ATOM 2141 C C . LYS A 1 306 ? 32.078 5.640 -46.630 1.00 87.62 306 LYS A C 1
ATOM 2143 O O . LYS A 1 306 ? 32.673 5.449 -47.683 1.00 87.62 306 LYS A O 1
ATOM 2148 N N . ALA A 1 307 ? 32.021 6.852 -46.075 1.00 88.44 307 ALA A N 1
ATOM 2149 C CA . ALA A 1 307 ? 32.562 8.046 -46.730 1.00 88.44 307 ALA A CA 1
ATOM 2150 C C . ALA A 1 307 ? 34.080 7.957 -46.997 1.00 88.44 307 ALA A C 1
ATOM 2152 O O . ALA A 1 307 ? 34.571 8.428 -48.027 1.00 88.44 307 ALA A O 1
ATOM 2153 N N . LYS A 1 308 ? 34.852 7.343 -46.085 1.00 87.06 308 LYS A N 1
ATOM 2154 C CA . LYS A 1 308 ? 36.289 7.093 -46.294 1.00 87.06 308 LYS A CA 1
ATOM 2155 C C . LYS A 1 308 ? 36.539 6.067 -47.405 1.00 87.06 308 LYS A C 1
ATOM 2157 O O . LYS A 1 308 ? 37.490 6.258 -48.165 1.00 87.06 308 LYS A O 1
ATOM 2162 N N . ALA A 1 309 ? 35.720 5.019 -47.504 1.00 84.69 309 ALA A N 1
ATOM 2163 C CA . ALA A 1 309 ? 35.795 4.034 -48.584 1.00 84.69 309 ALA A CA 1
ATOM 2164 C C . ALA A 1 309 ? 35.490 4.684 -49.945 1.00 84.69 309 ALA A C 1
ATOM 2166 O O . ALA A 1 309 ? 36.342 4.641 -50.833 1.00 84.69 309 ALA A O 1
ATOM 2167 N N . ASP A 1 310 ? 34.383 5.424 -50.051 1.00 85.69 310 ASP A N 1
ATOM 2168 C CA . ASP A 1 310 ? 33.981 6.127 -51.277 1.00 85.69 310 ASP A CA 1
ATOM 2169 C C . ASP A 1 310 ? 35.052 7.139 -51.735 1.00 85.69 310 ASP A C 1
ATOM 2171 O O . ASP A 1 310 ? 35.347 7.279 -52.924 1.00 85.69 310 ASP A O 1
ATOM 2175 N N . LYS A 1 311 ? 35.698 7.851 -50.794 1.00 87.19 311 LYS A N 1
ATOM 2176 C CA . LYS A 1 311 ? 36.790 8.791 -51.110 1.00 87.19 311 LYS A CA 1
ATOM 2177 C C . LYS A 1 311 ? 38.048 8.077 -51.616 1.00 87.19 311 LYS A C 1
ATOM 2179 O O . LYS A 1 311 ? 38.725 8.615 -52.495 1.00 87.19 311 LYS A O 1
ATOM 2184 N N . LYS A 1 312 ? 38.384 6.899 -51.073 1.00 84.69 312 LYS A N 1
ATOM 2185 C CA . LYS A 1 312 ? 39.493 6.073 -51.583 1.00 84.69 312 LYS A CA 1
ATOM 2186 C C . LYS A 1 312 ? 39.185 5.575 -52.994 1.00 84.69 312 LYS A C 1
ATOM 2188 O O . LYS A 1 312 ? 40.032 5.719 -53.869 1.00 84.69 312 LYS A O 1
ATOM 2193 N N . GLU A 1 313 ? 37.972 5.088 -53.231 1.00 83.75 313 GLU A N 1
ATOM 2194 C CA . GLU A 1 313 ? 37.545 4.595 -54.541 1.00 83.75 313 GLU A CA 1
ATOM 2195 C C . GLU A 1 313 ? 37.557 5.703 -55.605 1.00 83.75 313 GLU A C 1
ATOM 2197 O O . GLU A 1 313 ? 38.151 5.531 -56.670 1.00 83.75 313 GLU A O 1
ATOM 2202 N N . LYS A 1 314 ? 37.046 6.902 -55.280 1.00 84.06 314 LYS A N 1
ATOM 2203 C CA . LYS A 1 314 ? 37.139 8.077 -56.165 1.00 84.06 314 LYS A CA 1
ATOM 2204 C C . LYS A 1 314 ? 38.582 8.466 -56.490 1.00 84.06 314 LYS A C 1
ATOM 2206 O O . LYS A 1 314 ? 38.867 8.803 -57.637 1.00 84.06 314 LYS A O 1
ATOM 2211 N N . LYS A 1 315 ? 39.504 8.412 -55.518 1.00 84.75 315 LYS A N 1
ATOM 2212 C CA . LYS A 1 315 ? 40.931 8.682 -55.773 1.00 84.75 315 LYS A CA 1
ATOM 2213 C C . LYS A 1 315 ? 41.540 7.656 -56.731 1.00 84.75 315 LYS A C 1
ATOM 2215 O O . LYS A 1 315 ? 42.234 8.058 -57.659 1.00 84.75 315 LYS A O 1
ATOM 2220 N N . VAL A 1 316 ? 41.244 6.367 -56.549 1.00 81.81 316 VAL A N 1
ATOM 2221 C CA . VAL A 1 316 ? 41.723 5.296 -57.442 1.00 81.81 316 VAL A CA 1
ATOM 2222 C C . VAL A 1 316 ? 41.150 5.458 -58.853 1.00 81.81 316 VAL A C 1
ATOM 2224 O O . VAL A 1 316 ? 41.893 5.359 -59.830 1.00 81.81 316 VAL A O 1
ATOM 2227 N N . ALA A 1 317 ? 39.858 5.772 -58.982 1.00 79.25 317 ALA A N 1
ATOM 2228 C CA . ALA A 1 317 ? 39.227 6.037 -60.274 1.00 79.25 317 ALA A CA 1
ATOM 2229 C C . ALA A 1 317 ? 39.846 7.258 -60.978 1.00 79.25 317 ALA A C 1
ATOM 2231 O O . ALA A 1 317 ? 40.141 7.204 -62.171 1.00 79.25 317 ALA A O 1
ATOM 2232 N N . GLN A 1 318 ? 40.117 8.338 -60.238 1.00 81.69 318 GLN A N 1
ATOM 2233 C CA . GLN A 1 318 ? 40.751 9.539 -60.781 1.00 81.69 318 GLN A CA 1
ATOM 2234 C C . GLN A 1 318 ? 42.204 9.285 -61.211 1.00 81.69 318 GLN A C 1
ATOM 2236 O O . GLN A 1 318 ? 42.639 9.809 -62.236 1.00 81.69 318 GLN A O 1
ATOM 2241 N N . GLU A 1 319 ? 42.961 8.475 -60.465 1.00 82.31 319 GLU A N 1
ATOM 2242 C CA . GLU A 1 319 ? 44.330 8.106 -60.836 1.00 82.31 319 GLU A CA 1
ATOM 2243 C C . GLU A 1 319 ? 44.357 7.216 -62.090 1.00 82.31 319 GLU A C 1
ATOM 2245 O O . GLU A 1 319 ? 45.145 7.468 -63.003 1.00 82.31 319 GLU A O 1
ATOM 2250 N N . LYS A 1 320 ? 43.440 6.241 -62.193 1.00 82.19 320 LYS A N 1
ATOM 2251 C CA . LYS A 1 320 ? 43.256 5.428 -63.408 1.00 82.19 320 LYS A CA 1
ATOM 2252 C C . LYS A 1 320 ? 42.862 6.287 -64.611 1.00 82.19 320 LYS A C 1
ATOM 2254 O O . LYS A 1 320 ? 43.449 6.133 -65.678 1.00 82.19 320 LYS A O 1
ATOM 2259 N N . ALA A 1 321 ? 41.941 7.236 -64.438 1.00 80.25 321 ALA A N 1
ATOM 2260 C CA . ALA A 1 321 ? 41.545 8.161 -65.499 1.00 80.25 321 ALA A CA 1
ATOM 2261 C C . ALA A 1 321 ? 42.710 9.060 -65.955 1.00 80.25 321 ALA A C 1
ATOM 2263 O O . ALA A 1 321 ? 42.890 9.273 -67.153 1.00 80.25 321 ALA A O 1
ATOM 2264 N N . LYS A 1 322 ? 43.546 9.545 -65.024 1.00 83.38 322 LYS A N 1
ATOM 2265 C CA . LYS A 1 322 ? 44.760 10.312 -65.357 1.00 83.38 322 LYS A CA 1
ATOM 2266 C C . LYS A 1 322 ? 45.777 9.473 -66.136 1.00 83.38 322 LYS A C 1
ATOM 2268 O O . LYS A 1 322 ? 46.306 9.970 -67.128 1.00 83.38 322 LYS A O 1
ATOM 2273 N N . LYS A 1 323 ? 46.019 8.217 -65.736 1.00 81.75 323 LYS A N 1
ATOM 2274 C CA . LYS A 1 323 ? 46.909 7.295 -66.467 1.00 81.75 323 LYS A CA 1
ATOM 2275 C C . LYS A 1 323 ? 46.386 7.010 -67.878 1.00 81.75 323 LYS A C 1
ATOM 2277 O O . LYS A 1 323 ? 47.132 7.195 -68.835 1.00 81.75 323 LYS A O 1
ATOM 2282 N N . ALA A 1 324 ? 45.094 6.711 -68.024 1.00 77.00 324 ALA A N 1
ATOM 2283 C CA . ALA A 1 324 ? 44.465 6.499 -69.330 1.00 77.00 324 ALA A CA 1
ATOM 2284 C C . ALA A 1 324 ? 44.542 7.747 -70.236 1.00 77.00 324 ALA A C 1
ATOM 2286 O O . ALA A 1 324 ? 44.839 7.645 -71.425 1.00 77.00 324 ALA A O 1
ATOM 2287 N N . ALA A 1 325 ? 44.339 8.948 -69.683 1.00 77.38 325 ALA A N 1
ATOM 2288 C CA . ALA A 1 325 ? 44.484 10.195 -70.435 1.00 77.38 325 ALA A CA 1
ATOM 2289 C C . ALA A 1 325 ? 45.937 10.458 -70.871 1.00 77.38 325 ALA A C 1
ATOM 2291 O O . ALA A 1 325 ? 46.173 10.988 -71.958 1.00 77.38 325 ALA A O 1
ATOM 2292 N N . GLN A 1 326 ? 46.918 10.090 -70.043 1.00 80.81 326 GLN A N 1
ATOM 2293 C CA . GLN A 1 326 ? 48.335 10.227 -70.373 1.00 80.81 326 GLN A CA 1
ATOM 2294 C C . GLN A 1 326 ? 48.766 9.230 -71.457 1.00 80.81 326 GLN A C 1
ATOM 2296 O O . GLN A 1 326 ? 49.497 9.610 -72.370 1.00 80.81 326 GLN A O 1
ATOM 2301 N N . GLU A 1 327 ? 48.288 7.987 -71.400 1.00 78.19 327 GLU A N 1
ATOM 2302 C CA . GLU A 1 327 ? 48.502 6.992 -72.456 1.00 78.19 327 GLU A CA 1
ATOM 2303 C C . GLU A 1 327 ? 47.859 7.419 -73.773 1.00 78.19 327 GLU A C 1
ATOM 2305 O O . GLU A 1 327 ? 48.517 7.361 -74.809 1.00 78.19 327 GLU A O 1
ATOM 2310 N N . LYS A 1 328 ? 46.634 7.960 -73.732 1.00 79.56 328 LYS A N 1
ATOM 2311 C CA . LYS A 1 328 ? 45.983 8.521 -74.921 1.00 79.56 328 LYS A CA 1
ATOM 2312 C C . LYS A 1 328 ? 46.801 9.662 -75.529 1.00 79.56 328 LYS A C 1
ATOM 2314 O O . LYS A 1 328 ? 47.049 9.652 -76.727 1.00 79.56 328 LYS A O 1
ATOM 2319 N N . LYS A 1 329 ? 47.319 10.590 -74.713 1.00 78.56 329 LYS A N 1
ATOM 2320 C CA . LYS A 1 329 ? 48.217 11.655 -75.198 1.00 78.56 329 LYS A CA 1
ATOM 2321 C C . LYS A 1 329 ? 49.496 11.105 -75.838 1.00 78.56 329 LYS A C 1
ATOM 2323 O O . LYS A 1 329 ? 49.907 11.613 -76.876 1.00 78.56 329 LYS A O 1
ATOM 2328 N N . LYS A 1 330 ? 50.114 10.071 -75.254 1.00 79.12 330 LYS A N 1
ATOM 2329 C CA . LYS A 1 330 ? 51.302 9.415 -75.832 1.00 79.12 330 LYS A CA 1
ATOM 2330 C C . LYS A 1 330 ? 50.979 8.709 -77.154 1.00 79.12 330 LYS A C 1
ATOM 2332 O O . LYS A 1 330 ? 51.778 8.784 -78.084 1.00 79.12 330 LYS A O 1
ATOM 2337 N N . ALA A 1 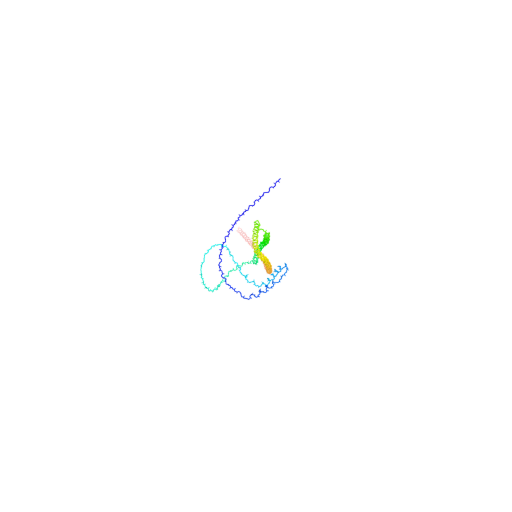331 ? 49.818 8.063 -77.255 1.00 75.44 331 ALA A N 1
ATOM 2338 C CA . ALA A 1 331 ? 49.347 7.434 -78.486 1.00 75.44 331 ALA A CA 1
ATOM 2339 C C . ALA A 1 331 ? 49.057 8.473 -79.582 1.00 75.44 331 ALA A C 1
ATOM 2341 O O . ALA A 1 331 ? 49.515 8.304 -80.709 1.00 75.44 331 ALA A O 1
ATOM 2342 N N . ASP A 1 332 ? 48.397 9.582 -79.238 1.00 76.50 332 ASP A N 1
ATOM 2343 C CA . ASP A 1 332 ? 48.119 10.687 -80.162 1.00 76.50 332 ASP A CA 1
ATOM 2344 C C . ASP A 1 332 ? 49.417 11.367 -80.641 1.00 76.50 332 ASP A C 1
ATOM 2346 O O . ASP A 1 332 ? 49.540 11.737 -81.809 1.00 76.50 332 ASP A O 1
ATOM 2350 N N . GLU A 1 333 ? 50.423 11.517 -79.771 1.00 78.94 333 GLU A N 1
ATOM 2351 C CA . GLU A 1 333 ? 51.734 12.061 -80.152 1.00 78.94 333 GLU A CA 1
ATOM 2352 C C . GLU A 1 333 ? 52.509 11.102 -81.068 1.00 78.94 333 GLU A C 1
ATOM 2354 O O . GLU A 1 333 ? 53.118 11.543 -82.047 1.00 78.94 333 GLU A O 1
ATOM 2359 N N . LYS A 1 334 ? 52.449 9.792 -80.796 1.00 76.75 334 LYS A N 1
ATOM 2360 C CA . LYS A 1 334 ? 53.029 8.765 -81.668 1.00 76.75 334 LYS A CA 1
ATOM 2361 C C . LYS A 1 334 ? 52.347 8.769 -83.039 1.00 76.75 334 LYS A C 1
ATOM 2363 O O . LYS A 1 334 ? 53.034 8.876 -84.047 1.00 76.75 334 LYS A O 1
ATOM 2368 N N . ALA A 1 335 ? 51.015 8.810 -83.081 1.00 73.56 335 ALA A N 1
ATOM 2369 C CA . ALA A 1 335 ? 50.251 8.910 -84.323 1.00 73.56 335 ALA A CA 1
ATOM 2370 C C . ALA A 1 335 ? 50.580 10.190 -85.114 1.00 73.56 335 ALA A C 1
ATOM 2372 O O . ALA A 1 335 ? 50.697 10.149 -86.338 1.00 73.56 335 ALA A O 1
ATOM 2373 N N . LYS A 1 336 ? 50.803 11.329 -84.438 1.00 76.00 336 LYS A N 1
ATOM 2374 C CA . LYS A 1 336 ? 51.273 12.565 -85.091 1.00 76.00 336 LYS A CA 1
ATOM 2375 C C . LYS A 1 336 ? 52.689 12.437 -85.659 1.00 76.00 336 LYS A C 1
ATOM 2377 O O . LYS A 1 336 ? 52.947 12.980 -86.733 1.00 76.00 336 LYS A O 1
ATOM 2382 N N . LYS A 1 337 ? 53.605 11.745 -84.972 1.00 74.62 337 LYS A N 1
ATOM 2383 C CA . LYS A 1 337 ? 54.959 11.466 -85.488 1.00 74.62 337 LYS A CA 1
ATOM 2384 C C . LYS A 1 337 ? 54.903 10.546 -86.708 1.00 74.62 337 LYS A C 1
ATOM 2386 O O . LYS A 1 337 ? 55.479 10.899 -87.735 1.00 74.62 337 LYS A O 1
ATOM 2391 N N . ASP A 1 338 ? 54.124 9.472 -86.637 1.00 73.50 338 ASP A N 1
ATOM 2392 C CA . ASP A 1 338 ? 53.953 8.509 -87.729 1.00 73.50 338 ASP A CA 1
ATOM 2393 C C . ASP A 1 338 ? 53.282 9.164 -88.955 1.00 73.50 338 ASP A C 1
ATOM 2395 O O . ASP A 1 338 ? 53.719 8.977 -90.092 1.00 73.50 338 ASP A O 1
ATOM 2399 N N . ALA A 1 339 ? 52.284 10.034 -88.748 1.00 69.31 339 ALA A N 1
ATOM 2400 C CA . ALA A 1 339 ? 51.657 10.811 -89.820 1.00 69.31 339 ALA A CA 1
ATOM 2401 C C . ALA A 1 339 ? 52.620 11.827 -90.460 1.00 69.31 339 ALA A C 1
ATOM 2403 O O . ALA A 1 339 ? 52.612 12.008 -91.679 1.00 69.31 339 ALA A O 1
ATOM 2404 N N . LYS A 1 340 ? 53.488 12.471 -89.666 1.00 70.88 340 LYS A N 1
ATOM 2405 C CA . LYS A 1 340 ? 54.514 13.398 -90.171 1.00 70.88 340 LYS A CA 1
ATOM 2406 C C . LYS A 1 340 ? 55.601 12.666 -90.964 1.00 70.88 340 LYS A C 1
ATOM 2408 O O . LYS A 1 340 ? 56.106 13.212 -91.944 1.00 70.88 340 LYS A O 1
ATOM 2413 N N . GLU A 1 341 ? 55.954 11.443 -90.574 1.00 71.12 341 GLU A N 1
ATOM 2414 C CA . GLU A 1 341 ? 56.888 10.602 -91.328 1.00 71.12 341 GLU A CA 1
ATOM 2415 C C . GLU A 1 341 ? 56.267 10.102 -92.639 1.00 71.12 341 GLU A C 1
ATOM 2417 O O . GLU A 1 341 ? 56.910 10.171 -93.688 1.00 71.12 341 GLU A O 1
ATOM 2422 N N . LYS A 1 342 ? 54.991 9.697 -92.611 1.00 70.56 342 LYS A N 1
ATOM 2423 C CA . LYS A 1 342 ? 54.244 9.325 -93.818 1.00 70.56 342 LYS A CA 1
ATOM 2424 C C . LYS A 1 342 ? 54.134 10.499 -94.796 1.00 70.56 342 LYS A C 1
ATOM 2426 O O . LYS A 1 342 ? 54.490 10.350 -95.958 1.00 70.56 342 LYS A O 1
ATOM 2431 N N . ALA A 1 343 ? 53.797 11.696 -94.311 1.00 66.56 343 ALA A N 1
ATOM 2432 C CA . ALA A 1 343 ? 53.757 12.907 -95.134 1.00 66.56 343 ALA A CA 1
ATOM 2433 C C . ALA A 1 343 ? 55.131 13.273 -95.734 1.00 66.56 343 ALA A C 1
ATOM 2435 O O . ALA A 1 343 ? 55.201 13.743 -96.868 1.00 66.56 343 ALA A O 1
ATOM 2436 N N . LYS A 1 344 ? 56.240 13.024 -95.018 1.00 68.75 344 LYS A N 1
ATOM 2437 C CA . LYS A 1 344 ? 57.596 13.187 -95.574 1.00 68.75 344 LYS A CA 1
ATOM 2438 C C . LYS A 1 344 ? 57.903 12.169 -96.677 1.00 68.75 344 LYS A C 1
ATOM 2440 O O . LYS A 1 344 ? 58.514 12.549 -97.675 1.00 68.75 344 LYS A O 1
ATOM 2445 N N . LYS A 1 345 ? 57.486 10.908 -96.524 1.00 65.44 345 LYS A N 1
ATOM 2446 C CA . LYS A 1 345 ? 57.649 9.869 -97.560 1.00 65.44 345 LYS A CA 1
ATOM 2447 C C . LYS A 1 345 ? 56.799 10.171 -98.796 1.00 65.44 345 LYS A C 1
ATOM 2449 O O . LYS A 1 345 ? 57.315 10.100 -99.909 1.00 65.44 345 LYS A O 1
ATOM 2454 N N . ASP A 1 346 ? 55.562 10.618 -98.607 1.00 63.56 346 ASP A N 1
ATOM 2455 C CA . ASP A 1 346 ? 54.663 10.988 -99.705 1.00 63.56 346 ASP A CA 1
ATOM 2456 C C . ASP A 1 346 ? 55.153 12.254 -100.440 1.00 63.56 346 ASP A C 1
ATOM 2458 O O . ASP A 1 346 ? 55.125 12.312 -101.671 1.00 63.56 346 ASP A O 1
ATOM 2462 N N . ALA A 1 347 ? 55.720 13.234 -99.723 1.00 62.28 347 ALA A N 1
ATOM 2463 C CA . ALA A 1 347 ? 56.363 14.403 -100.331 1.00 62.28 347 ALA A CA 1
ATOM 2464 C C . ALA A 1 347 ? 57.638 14.044 -101.121 1.00 62.28 347 ALA A C 1
ATOM 2466 O O . ALA A 1 347 ? 57.891 14.622 -102.179 1.00 62.28 347 ALA A O 1
ATOM 2467 N N . ALA A 1 348 ? 58.428 13.069 -100.656 1.00 63.69 348 ALA A N 1
ATOM 2468 C CA . ALA A 1 348 ? 59.587 12.562 -101.395 1.00 63.69 348 ALA A CA 1
ATOM 2469 C C . ALA A 1 348 ? 59.169 11.794 -102.665 1.00 63.69 348 ALA A C 1
ATOM 2471 O O . ALA A 1 348 ? 59.777 11.977 -103.721 1.00 63.69 348 ALA A O 1
ATOM 2472 N N . ALA A 1 349 ? 58.089 11.008 -102.599 1.00 59.69 349 ALA A N 1
ATOM 2473 C CA . ALA A 1 349 ? 57.522 10.313 -103.754 1.00 59.69 349 ALA A CA 1
ATOM 2474 C C . ALA A 1 349 ? 56.944 11.289 -104.798 1.00 59.69 349 ALA A C 1
ATOM 2476 O O . ALA A 1 349 ? 57.157 11.105 -105.998 1.00 59.69 349 ALA A O 1
ATOM 2477 N N . ALA A 1 350 ? 56.289 12.370 -104.361 1.00 59.66 350 ALA A N 1
ATOM 2478 C CA . ALA A 1 350 ? 55.813 13.432 -105.249 1.00 59.66 350 ALA A CA 1
ATOM 2479 C C . ALA A 1 350 ? 56.973 14.178 -105.935 1.00 59.66 350 ALA A C 1
ATOM 2481 O O . ALA A 1 350 ? 56.910 14.447 -107.136 1.00 59.66 350 ALA A O 1
ATOM 2482 N N . LYS A 1 351 ? 58.072 14.437 -105.211 1.00 62.06 351 LYS A N 1
ATOM 2483 C CA . LYS A 1 351 ? 59.274 15.078 -105.770 1.00 62.06 351 LYS A CA 1
ATOM 2484 C C . LYS A 1 351 ? 59.983 14.181 -106.797 1.00 62.06 351 LYS A C 1
ATOM 2486 O O . LYS A 1 351 ? 60.385 14.668 -107.850 1.00 62.06 351 LYS A O 1
ATOM 2491 N N . ALA A 1 352 ? 60.041 12.868 -106.556 1.00 60.69 352 ALA A N 1
ATOM 2492 C CA . ALA A 1 352 ? 60.579 11.892 -107.509 1.00 60.69 352 ALA A CA 1
ATOM 2493 C C . ALA A 1 352 ? 59.697 11.723 -108.763 1.00 60.69 352 ALA A C 1
ATOM 2495 O O . ALA A 1 352 ? 60.210 11.505 -109.864 1.00 60.69 352 ALA A O 1
ATOM 2496 N N . LYS A 1 353 ? 58.370 11.854 -108.625 1.00 60.25 353 LYS A N 1
ATOM 2497 C CA . LYS A 1 353 ? 57.433 11.806 -109.757 1.00 60.25 353 LYS A CA 1
ATOM 2498 C C . LYS A 1 353 ? 57.548 13.057 -110.638 1.00 60.25 353 LYS A C 1
ATOM 2500 O O . LYS A 1 353 ? 57.623 12.921 -111.855 1.00 60.25 353 LYS A O 1
ATOM 2505 N N . ALA A 1 354 ? 57.688 14.240 -110.035 1.00 58.41 354 ALA A N 1
ATOM 2506 C CA . ALA A 1 354 ? 57.914 15.494 -110.758 1.00 58.41 354 ALA A CA 1
ATOM 2507 C C . ALA A 1 354 ? 59.261 15.518 -111.511 1.00 58.41 354 ALA A C 1
ATOM 2509 O O . ALA A 1 354 ? 59.339 16.030 -112.627 1.00 58.41 354 ALA A O 1
ATOM 2510 N N . GLU A 1 355 ? 60.317 14.912 -110.956 1.00 60.88 355 GLU A N 1
ATOM 2511 C CA . GLU A 1 355 ? 61.621 14.836 -111.630 1.00 60.88 355 GLU A CA 1
ATOM 2512 C C . GLU A 1 355 ? 61.610 13.878 -112.838 1.00 60.88 355 GLU A C 1
ATOM 2514 O O . GLU A 1 355 ? 62.223 14.164 -113.872 1.00 60.88 355 GLU A O 1
ATOM 2519 N N . LYS A 1 356 ? 60.856 12.770 -112.759 1.00 59.75 356 LYS A N 1
ATOM 2520 C CA . LYS A 1 356 ? 60.629 11.876 -113.910 1.00 59.75 356 LYS A CA 1
ATOM 2521 C C . LYS A 1 356 ? 59.800 12.550 -115.009 1.00 59.75 356 LYS A C 1
ATOM 2523 O O . LYS A 1 356 ? 60.100 12.375 -116.188 1.00 59.75 356 LYS A O 1
ATOM 2528 N N . GLU A 1 357 ? 58.815 13.366 -114.643 1.00 56.38 357 GLU A N 1
ATOM 2529 C CA . GLU A 1 357 ? 57.964 14.087 -115.597 1.00 56.38 357 GLU A CA 1
ATOM 2530 C C . GLU A 1 357 ? 58.704 15.254 -116.285 1.00 56.38 357 GLU A C 1
ATOM 2532 O O . GLU A 1 357 ? 58.513 15.507 -117.476 1.00 56.38 357 GLU A O 1
ATOM 2537 N N . ALA A 1 358 ? 59.640 15.905 -115.584 1.00 58.22 358 ALA A N 1
ATOM 2538 C CA . ALA A 1 358 ? 60.531 16.915 -116.161 1.00 58.22 358 ALA A CA 1
ATOM 2539 C C . ALA A 1 358 ? 61.560 16.313 -117.141 1.00 58.22 358 ALA A C 1
ATOM 2541 O O . ALA A 1 358 ? 61.810 16.886 -118.205 1.00 58.22 358 ALA A O 1
ATOM 2542 N N . LYS A 1 359 ? 62.111 15.125 -116.839 1.00 58.66 359 LYS A N 1
ATOM 2543 C CA . LYS A 1 359 ? 62.999 14.387 -117.761 1.00 58.66 359 LYS A CA 1
ATOM 2544 C C . LYS A 1 359 ? 62.254 13.887 -119.009 1.00 58.66 359 LYS A C 1
ATOM 2546 O O . LYS A 1 359 ? 62.808 13.958 -120.104 1.00 58.66 359 LYS A O 1
ATOM 2551 N N . ALA A 1 360 ? 60.981 13.498 -118.886 1.00 57.16 360 ALA A N 1
ATOM 2552 C CA . ALA A 1 360 ? 60.142 13.115 -120.027 1.00 57.16 360 ALA A CA 1
ATOM 2553 C C . ALA A 1 360 ? 59.785 14.306 -120.944 1.00 57.16 360 ALA A C 1
ATOM 2555 O O . ALA A 1 360 ? 59.839 14.179 -122.167 1.00 57.16 360 ALA A O 1
ATOM 2556 N N . LYS A 1 361 ? 59.501 15.492 -120.383 1.00 58.41 361 LYS A N 1
ATOM 2557 C CA . LYS A 1 361 ? 59.229 16.708 -121.178 1.00 58.41 361 LYS A CA 1
ATOM 2558 C C . LYS A 1 361 ? 60.466 17.239 -121.915 1.00 58.41 361 LYS A C 1
ATOM 2560 O O . LYS A 1 361 ? 60.326 17.769 -123.015 1.00 58.41 361 LYS A O 1
ATOM 2565 N N . LYS A 1 362 ? 61.675 17.056 -121.366 1.00 63.91 362 LYS A N 1
ATOM 2566 C CA . LYS A 1 362 ? 62.933 17.418 -122.049 1.00 63.91 362 LYS A CA 1
ATOM 2567 C C . LYS A 1 362 ? 63.240 16.482 -123.231 1.00 63.91 362 LYS A C 1
ATOM 2569 O O . LYS A 1 362 ? 63.571 16.969 -124.306 1.00 63.91 362 LYS A O 1
ATOM 2574 N N . ALA A 1 363 ? 63.020 15.174 -123.072 1.00 58.78 363 ALA A N 1
ATOM 2575 C CA . ALA A 1 363 ? 63.187 14.192 -124.150 1.00 58.78 363 ALA A CA 1
ATOM 2576 C C . ALA A 1 363 ? 62.143 14.344 -125.280 1.00 58.78 363 ALA A C 1
ATOM 2578 O O . ALA A 1 363 ? 62.459 14.148 -126.452 1.00 58.78 363 ALA A O 1
ATOM 2579 N N . ALA A 1 364 ? 60.910 14.751 -124.954 1.00 57.12 364 ALA A N 1
ATOM 2580 C CA . ALA A 1 364 ? 59.870 15.016 -125.952 1.00 57.12 364 ALA A CA 1
ATOM 2581 C C . ALA A 1 364 ? 60.166 16.259 -126.816 1.00 57.12 364 ALA A C 1
ATOM 2583 O O . ALA A 1 364 ? 59.837 16.271 -128.002 1.00 57.12 364 ALA A O 1
ATOM 2584 N N . LYS A 1 365 ? 60.826 17.282 -126.252 1.00 63.91 365 LYS A N 1
ATOM 2585 C CA . LYS A 1 365 ? 61.227 18.492 -126.987 1.00 63.91 365 LYS A CA 1
ATOM 2586 C C . LYS A 1 365 ? 62.385 18.219 -127.961 1.00 63.91 365 LYS A C 1
ATOM 2588 O O . LYS A 1 365 ? 62.294 18.598 -129.121 1.00 63.91 365 LYS A O 1
ATOM 2593 N N . GLU A 1 366 ? 63.392 17.444 -127.551 1.00 64.81 366 GLU A N 1
ATOM 2594 C CA . GLU A 1 366 ? 64.494 17.025 -128.443 1.00 64.81 366 GLU A CA 1
ATOM 2595 C C . GLU A 1 366 ? 64.035 16.088 -129.581 1.00 64.81 366 GLU A C 1
ATOM 2597 O O . GLU A 1 366 ? 64.578 16.129 -130.687 1.00 64.81 366 GLU A O 1
ATOM 2602 N N . ALA A 1 367 ? 63.002 15.267 -129.354 1.00 58.78 367 ALA A N 1
ATOM 2603 C CA . ALA A 1 367 ? 62.406 14.428 -130.397 1.00 58.78 367 ALA A CA 1
ATOM 2604 C C . ALA A 1 367 ? 61.564 15.230 -131.413 1.00 58.78 367 ALA A C 1
ATOM 2606 O O . ALA A 1 367 ? 61.501 14.854 -132.586 1.00 58.78 367 ALA A O 1
ATOM 2607 N N . ALA A 1 368 ? 60.942 16.335 -130.989 1.00 60.44 368 ALA A N 1
ATOM 2608 C CA . ALA A 1 368 ? 60.212 17.243 -131.873 1.00 60.44 368 ALA A CA 1
ATOM 2609 C C . ALA A 1 368 ? 61.166 18.064 -132.762 1.00 60.44 368 ALA A C 1
ATOM 2611 O O . ALA A 1 368 ? 60.934 18.168 -133.966 1.00 60.44 368 ALA A O 1
ATOM 2612 N N . ASP A 1 369 ? 62.288 18.540 -132.211 1.00 65.44 369 ASP A N 1
ATOM 2613 C CA . ASP A 1 369 ? 63.290 19.311 -132.961 1.00 65.44 369 ASP A CA 1
ATOM 2614 C C . ASP A 1 369 ? 64.018 18.455 -134.021 1.00 65.44 369 ASP A C 1
ATOM 2616 O O . ASP A 1 369 ? 64.283 18.919 -135.134 1.00 65.44 369 ASP A O 1
ATOM 2620 N N . ARG A 1 370 ? 64.257 17.161 -133.750 1.00 66.38 370 ARG A N 1
ATOM 2621 C CA . ARG A 1 370 ? 64.786 16.220 -134.762 1.00 66.38 370 ARG A CA 1
ATOM 2622 C C . ARG A 1 370 ? 63.796 15.935 -135.893 1.00 66.38 370 ARG A C 1
ATOM 2624 O O . ARG A 1 370 ? 64.214 15.820 -137.043 1.00 66.38 370 ARG A O 1
ATOM 2631 N N . LYS A 1 371 ? 62.493 15.857 -135.599 1.00 66.06 371 LYS A N 1
ATOM 2632 C CA . LYS A 1 371 ? 61.454 15.678 -136.629 1.00 66.06 371 LYS A CA 1
ATOM 2633 C C . LYS A 1 371 ? 61.269 16.936 -137.482 1.00 66.06 371 LYS A C 1
ATOM 2635 O O . LYS A 1 371 ? 61.126 16.814 -138.693 1.00 66.06 371 LYS A O 1
ATOM 2640 N N . ALA A 1 372 ? 61.354 18.128 -136.893 1.00 65.75 372 ALA A N 1
ATOM 2641 C CA . ALA A 1 372 ? 61.278 19.390 -137.632 1.00 65.75 372 ALA A CA 1
ATOM 2642 C C . ALA A 1 372 ? 62.457 19.583 -138.609 1.00 65.75 372 ALA A C 1
ATOM 2644 O O . ALA A 1 372 ? 62.260 20.065 -139.724 1.00 65.75 372 ALA A O 1
ATOM 2645 N N . ASN A 1 373 ? 63.668 19.158 -138.231 1.00 68.00 373 ASN A N 1
ATOM 2646 C CA . ASN A 1 373 ? 64.835 19.228 -139.118 1.00 68.00 373 ASN A CA 1
ATOM 2647 C C . ASN A 1 373 ? 64.807 18.167 -140.232 1.00 68.00 373 ASN A C 1
ATOM 2649 O O . ASN A 1 373 ? 65.156 18.484 -141.366 1.00 68.00 373 ASN A O 1
ATOM 2653 N N . ALA A 1 374 ? 64.307 16.956 -139.959 1.00 66.50 374 ALA A N 1
ATOM 2654 C CA . ALA A 1 374 ? 64.127 15.926 -140.988 1.00 66.50 374 ALA A CA 1
ATOM 2655 C C . ALA A 1 374 ? 63.077 16.318 -142.050 1.00 66.50 374 ALA A C 1
ATOM 2657 O O . ALA A 1 374 ? 63.244 16.007 -143.227 1.00 66.50 374 ALA A O 1
ATOM 2658 N N . ILE A 1 375 ? 62.023 17.046 -141.657 1.00 64.81 375 ILE A N 1
ATOM 2659 C CA . ILE A 1 375 ? 60.994 17.549 -142.585 1.00 64.81 375 ILE A CA 1
ATOM 2660 C C . ILE A 1 375 ? 61.567 18.633 -143.512 1.00 64.81 375 ILE A C 1
ATOM 2662 O O . ILE A 1 375 ? 61.372 18.557 -144.723 1.00 64.81 375 ILE A O 1
ATOM 2666 N N . LYS A 1 376 ? 62.364 19.576 -142.988 1.00 71.38 376 LYS A N 1
ATOM 2667 C CA . LYS A 1 376 ? 63.043 20.596 -143.814 1.00 71.38 376 LYS A CA 1
ATOM 2668 C C . LYS A 1 376 ? 64.021 19.992 -144.828 1.00 71.38 376 LYS A C 1
ATOM 2670 O O . LYS A 1 376 ? 64.203 20.534 -145.916 1.00 71.38 376 LYS A O 1
ATOM 2675 N N . GLU A 1 377 ? 64.651 18.870 -144.488 1.00 71.44 377 GLU A N 1
ATOM 2676 C CA . GLU A 1 377 ? 65.567 18.165 -145.388 1.00 71.44 377 GLU A CA 1
ATOM 2677 C C . GLU A 1 377 ? 64.825 17.388 -146.492 1.00 71.44 377 GLU A C 1
ATOM 2679 O O . GLU A 1 377 ? 65.300 17.328 -147.628 1.00 71.44 377 GLU A O 1
ATOM 2684 N N . GLN A 1 378 ? 63.627 16.861 -146.206 1.00 65.25 378 GLN A N 1
ATOM 2685 C CA . GLN A 1 378 ? 62.769 16.253 -147.230 1.00 65.25 378 GLN A CA 1
ATOM 2686 C C . GLN A 1 378 ? 62.130 17.288 -148.167 1.00 65.25 378 GLN A C 1
ATOM 2688 O O . GLN A 1 378 ? 62.112 17.062 -149.375 1.00 65.25 378 GLN A O 1
ATOM 2693 N N . GLU A 1 379 ? 61.711 18.456 -147.670 1.00 68.06 379 GLU A N 1
ATOM 2694 C CA . GLU A 1 379 ? 61.208 19.551 -148.520 1.00 68.06 379 GLU A CA 1
ATOM 2695 C C . GLU A 1 379 ? 62.268 20.070 -149.503 1.00 68.06 379 GLU A C 1
ATOM 2697 O O . GLU A 1 379 ? 61.951 20.428 -150.640 1.00 68.06 379 GLU A O 1
ATOM 2702 N N . LYS A 1 380 ? 63.545 20.072 -149.099 1.00 75.12 380 LYS A N 1
ATOM 2703 C CA . LYS A 1 380 ? 64.654 20.461 -149.978 1.00 75.12 380 LYS A CA 1
ATOM 2704 C C . LYS A 1 380 ? 64.853 19.456 -151.121 1.00 75.12 380 LYS A C 1
ATOM 2706 O O . LYS A 1 380 ? 65.028 19.877 -152.259 1.00 75.12 380 LYS A O 1
ATOM 2711 N N . LYS A 1 381 ? 64.744 18.152 -150.838 1.00 73.00 381 LYS A N 1
ATOM 2712 C CA . LYS A 1 381 ? 64.851 17.078 -151.844 1.00 73.00 381 LYS A CA 1
ATOM 2713 C C . LYS A 1 381 ? 63.675 17.058 -152.825 1.00 73.00 381 LYS A C 1
ATOM 2715 O O . LYS A 1 381 ? 63.883 16.791 -154.003 1.00 73.00 381 LYS A O 1
ATOM 2720 N N . VAL A 1 382 ? 62.462 17.385 -152.375 1.00 69.81 382 VAL A N 1
ATOM 2721 C CA . VAL A 1 382 ? 61.286 17.491 -153.261 1.00 69.81 382 VAL A CA 1
ATOM 2722 C C . VAL A 1 382 ? 61.438 18.656 -154.245 1.00 69.81 382 VAL A C 1
ATOM 2724 O O . VAL A 1 382 ? 61.241 18.460 -155.440 1.00 69.81 382 VAL A O 1
ATOM 2727 N N . LYS A 1 383 ? 61.899 19.831 -153.794 1.00 72.12 383 LYS A N 1
ATOM 2728 C CA . LYS A 1 383 ? 62.164 20.972 -154.694 1.00 72.12 383 LYS A CA 1
ATOM 2729 C C . LYS A 1 383 ? 63.280 20.703 -155.710 1.00 72.12 383 LYS A C 1
ATOM 2731 O O . LYS A 1 383 ? 63.243 21.227 -156.819 1.00 72.12 383 LYS A O 1
ATOM 2736 N N . GLU A 1 384 ? 64.270 19.892 -155.345 1.00 72.50 384 GLU A N 1
ATOM 2737 C CA . GLU A 1 384 ? 65.367 19.498 -156.238 1.00 72.50 384 GLU A CA 1
ATOM 2738 C C . GLU A 1 384 ? 64.895 18.505 -157.320 1.00 72.50 384 GLU A C 1
ATOM 2740 O O . GLU A 1 384 ? 65.293 18.615 -158.481 1.00 72.50 384 GLU A O 1
ATOM 2745 N N . LEU A 1 385 ? 63.966 17.605 -156.970 1.00 66.75 385 LEU A N 1
ATOM 2746 C CA . LEU A 1 385 ? 63.305 16.700 -157.916 1.00 66.75 385 LEU A CA 1
ATOM 2747 C C . LEU A 1 385 ? 62.323 17.432 -158.846 1.00 66.75 385 LEU A C 1
ATOM 2749 O O . LEU A 1 385 ? 62.327 17.167 -160.046 1.00 66.75 385 LEU A O 1
ATOM 2753 N N . GLU A 1 386 ? 61.559 18.409 -158.349 1.00 65.94 386 GLU A N 1
ATOM 2754 C CA . GLU A 1 386 ? 60.687 19.254 -159.187 1.00 65.94 386 GLU A CA 1
ATOM 2755 C C . GLU A 1 386 ? 61.496 20.116 -160.178 1.00 65.94 386 GLU A C 1
ATOM 2757 O O . GLU A 1 386 ? 61.093 20.296 -161.331 1.00 65.94 386 GLU A O 1
ATOM 2762 N N . ALA A 1 387 ? 62.685 20.590 -159.784 1.00 66.75 387 ALA A N 1
ATOM 2763 C CA . ALA A 1 387 ? 63.602 21.298 -160.681 1.00 66.75 387 ALA A CA 1
ATOM 2764 C C . ALA A 1 387 ? 64.221 20.373 -161.752 1.00 66.75 387 ALA A C 1
ATOM 2766 O O . ALA A 1 387 ? 64.404 20.788 -162.903 1.00 66.75 387 ALA A O 1
ATOM 2767 N N . GLN A 1 388 ? 64.501 19.107 -161.415 1.00 63.88 388 GLN A N 1
ATOM 2768 C CA . GLN A 1 388 ? 64.919 18.096 -162.392 1.00 63.88 388 GLN A CA 1
ATOM 2769 C C . GLN A 1 388 ? 63.796 17.738 -163.372 1.00 63.88 388 GLN A C 1
ATOM 2771 O O . GLN A 1 388 ? 64.053 17.642 -164.574 1.00 63.88 388 GLN A O 1
ATOM 2776 N N . GLU A 1 389 ? 62.554 17.607 -162.903 1.00 63.84 389 GLU A N 1
ATOM 2777 C CA . GLU A 1 389 ? 61.408 17.292 -163.761 1.00 63.84 389 GLU A CA 1
ATOM 2778 C C . GLU A 1 389 ? 61.085 18.442 -164.736 1.00 63.84 389 GLU A C 1
ATOM 2780 O O . GLU A 1 389 ? 60.800 18.207 -165.915 1.00 63.84 389 GLU A O 1
ATOM 2785 N N . ALA A 1 390 ? 61.230 19.699 -164.297 1.00 63.19 390 ALA A N 1
ATOM 2786 C CA . ALA A 1 390 ? 61.092 20.882 -165.152 1.00 63.19 390 ALA A CA 1
ATOM 2787 C C . ALA A 1 390 ? 62.204 20.984 -166.220 1.00 63.19 390 ALA A C 1
ATOM 2789 O O . ALA A 1 390 ? 61.936 21.344 -167.369 1.00 63.19 390 ALA A O 1
ATOM 2790 N N . SER A 1 391 ? 63.442 20.608 -165.877 1.00 64.31 391 SER A N 1
ATOM 2791 C CA . SER A 1 391 ? 64.572 20.519 -166.818 1.00 64.31 391 SER A CA 1
ATOM 2792 C C . SER A 1 391 ? 64.376 19.408 -167.863 1.00 64.31 391 SER A C 1
ATOM 2794 O O . SER A 1 391 ? 64.676 19.596 -169.045 1.00 64.31 391 SER A O 1
ATOM 2796 N N . TYR A 1 392 ? 63.797 18.272 -167.460 1.00 62.53 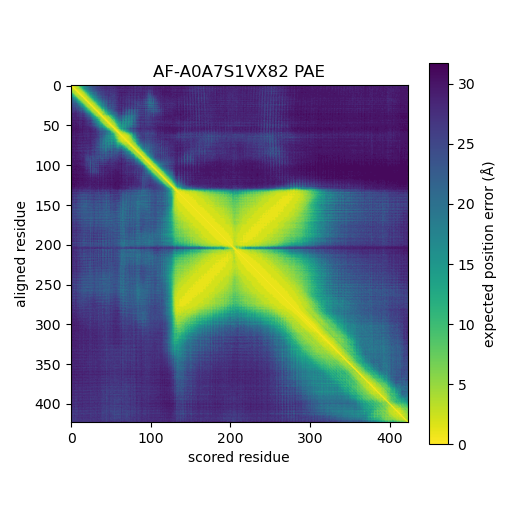392 TYR A N 1
ATOM 2797 C CA . TYR A 1 392 ? 63.530 17.139 -168.351 1.00 62.53 392 TYR A CA 1
ATOM 2798 C C . TYR A 1 392 ? 62.363 17.414 -169.317 1.00 62.53 392 TYR A C 1
ATOM 2800 O O . TYR A 1 392 ? 62.463 17.124 -170.511 1.00 62.53 392 TYR A O 1
ATOM 2808 N N . LYS A 1 393 ? 61.290 18.070 -168.846 1.00 63.78 393 LYS A N 1
ATOM 2809 C CA . LYS A 1 393 ? 60.167 18.513 -169.696 1.00 63.78 393 LYS A CA 1
ATOM 2810 C C . LYS A 1 393 ? 60.578 19.576 -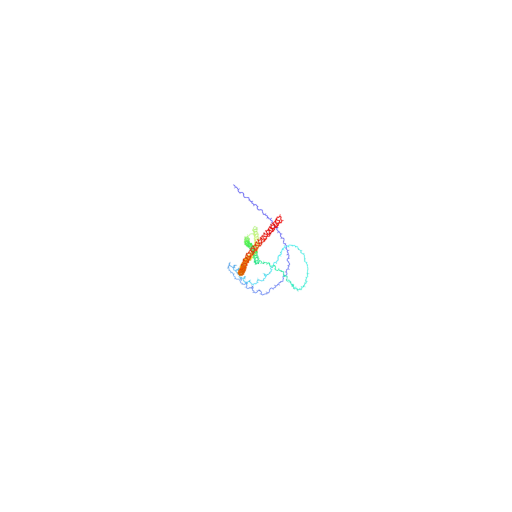170.721 1.00 63.78 393 LYS A C 1
ATOM 2812 O O . LYS A 1 393 ? 60.077 19.531 -171.839 1.00 63.78 393 LYS A O 1
ATOM 2817 N N . LYS A 1 394 ? 61.519 20.471 -170.391 1.00 64.81 394 LYS A N 1
ATOM 2818 C CA . LYS A 1 394 ? 62.047 21.482 -171.329 1.00 64.81 394 LYS A CA 1
ATOM 2819 C C . LYS A 1 394 ? 62.898 20.871 -172.456 1.00 64.81 394 LYS A C 1
ATOM 2821 O O . LYS A 1 394 ? 62.781 21.286 -173.604 1.00 64.81 394 LYS A O 1
ATOM 2826 N N . LYS A 1 395 ? 63.695 19.835 -172.166 1.00 61.69 395 LYS A N 1
ATOM 2827 C CA . LYS A 1 395 ? 64.490 19.126 -173.192 1.00 61.69 395 LYS A CA 1
ATOM 2828 C C . LYS A 1 395 ? 63.634 18.275 -174.143 1.00 61.69 395 LYS A C 1
ATOM 2830 O O . LYS A 1 395 ? 63.968 18.150 -175.318 1.00 61.69 395 LYS A O 1
ATOM 2835 N N . MET A 1 396 ? 62.507 17.738 -173.671 1.00 57.94 396 MET A N 1
ATOM 2836 C CA . MET A 1 396 ? 61.556 16.982 -174.503 1.00 57.94 396 MET A CA 1
ATOM 2837 C C . MET A 1 396 ? 60.774 17.867 -175.493 1.00 57.94 396 MET A C 1
ATOM 2839 O O . MET A 1 396 ? 60.522 17.451 -176.624 1.00 57.94 396 MET A O 1
ATOM 2843 N N . THR A 1 397 ? 60.428 19.106 -175.128 1.00 58.09 397 THR A N 1
ATOM 2844 C CA . THR A 1 397 ? 59.740 20.047 -176.034 1.00 58.09 397 THR A CA 1
ATOM 2845 C C . THR A 1 397 ? 60.665 20.671 -177.082 1.00 58.09 397 THR A C 1
ATOM 2847 O O . THR A 1 397 ? 60.220 20.942 -178.198 1.00 58.09 397 THR A O 1
ATOM 2850 N N . GLU A 1 398 ? 61.959 20.822 -176.791 1.00 57.00 398 GLU A N 1
ATOM 2851 C CA . GLU A 1 398 ? 62.959 21.273 -177.773 1.00 57.00 398 GLU A CA 1
ATOM 2852 C C . GLU A 1 398 ? 63.289 20.177 -178.815 1.00 57.00 398 GLU A C 1
ATOM 2854 O O . GLU A 1 398 ? 63.461 20.487 -179.995 1.00 57.00 398 GLU A O 1
ATOM 2859 N N . SER A 1 399 ? 63.236 18.890 -178.437 1.00 54.91 399 SER A N 1
ATOM 2860 C CA . SER A 1 399 ? 63.387 17.755 -179.370 1.00 54.91 399 SER A CA 1
ATOM 2861 C C . SER A 1 399 ? 62.191 17.584 -180.323 1.00 54.91 399 SER A C 1
ATOM 2863 O O . SER A 1 399 ? 62.375 17.231 -181.486 1.00 54.91 399 SER A O 1
ATOM 2865 N N . SER A 1 400 ? 60.964 17.876 -179.872 1.00 54.47 400 SER A N 1
ATOM 2866 C CA . SER A 1 400 ? 59.747 17.749 -180.697 1.00 54.47 400 SER A CA 1
ATOM 2867 C C . SER A 1 400 ? 59.599 18.869 -181.745 1.00 54.47 400 SER A C 1
ATOM 2869 O O . SER A 1 400 ? 59.023 18.662 -182.817 1.00 54.47 400 SER A O 1
ATOM 2871 N N . ASN A 1 401 ? 60.172 20.050 -181.485 1.00 56.47 401 ASN A N 1
ATOM 2872 C CA . ASN A 1 401 ? 60.168 21.169 -182.434 1.00 56.47 401 ASN A CA 1
ATOM 2873 C C . ASN A 1 401 ? 61.271 21.058 -183.507 1.00 56.47 401 ASN A C 1
ATOM 2875 O O . ASN A 1 401 ? 61.075 21.529 -184.629 1.00 56.47 401 ASN A O 1
ATOM 2879 N N . ALA A 1 402 ? 62.387 20.376 -183.222 1.00 57.31 402 ALA A N 1
ATOM 2880 C CA . ALA A 1 402 ? 63.419 20.070 -184.220 1.00 57.31 402 ALA A CA 1
ATOM 2881 C C . ALA A 1 402 ? 62.932 19.060 -185.282 1.00 57.31 402 ALA A C 1
ATOM 2883 O O . ALA A 1 402 ? 63.234 19.202 -186.468 1.00 57.31 402 ALA A O 1
ATOM 2884 N N . GLU A 1 403 ? 62.103 18.092 -184.885 1.00 56.75 403 GLU A N 1
ATOM 2885 C CA . GLU A 1 403 ? 61.570 17.050 -185.773 1.00 56.75 403 GLU A CA 1
ATOM 2886 C C . GLU A 1 403 ? 60.487 17.583 -186.736 1.00 56.75 403 GLU A C 1
ATOM 2888 O O . GLU A 1 403 ? 60.433 17.200 -187.908 1.00 56.75 403 GLU A O 1
ATOM 2893 N N . LYS A 1 404 ? 59.675 18.557 -186.292 1.00 59.59 404 LYS A N 1
ATOM 2894 C CA . LYS A 1 404 ? 58.705 19.260 -187.156 1.00 59.59 404 LYS A CA 1
ATOM 2895 C C . LYS A 1 404 ? 59.377 20.168 -188.194 1.00 59.59 404 LYS A C 1
ATOM 2897 O O . LYS A 1 404 ? 58.921 20.213 -189.336 1.00 59.59 404 LYS A O 1
ATOM 2902 N N . ASN A 1 405 ? 60.480 20.830 -187.838 1.00 59.53 405 ASN A N 1
ATOM 2903 C CA . ASN A 1 405 ? 61.216 21.703 -188.761 1.00 59.53 405 ASN A CA 1
ATOM 2904 C C . ASN A 1 405 ? 62.026 20.914 -189.807 1.00 59.53 405 ASN A C 1
ATOM 2906 O O . ASN A 1 405 ? 62.090 21.326 -190.965 1.00 59.53 405 ASN A O 1
ATOM 2910 N N . ALA A 1 406 ? 62.567 19.743 -189.450 1.00 58.41 406 ALA A N 1
ATOM 2911 C CA . ALA A 1 406 ? 63.233 18.853 -190.405 1.00 58.41 406 ALA A CA 1
ATOM 2912 C C . ALA A 1 406 ? 62.256 18.283 -191.452 1.00 58.41 406 ALA A C 1
ATOM 2914 O O . ALA A 1 406 ? 62.583 18.205 -192.637 1.00 58.41 406 ALA A O 1
ATOM 2915 N N . LYS A 1 407 ? 61.022 17.954 -191.046 1.00 63.59 407 LYS A N 1
ATOM 2916 C CA . LYS A 1 407 ? 59.991 17.426 -191.953 1.00 63.59 407 LYS A CA 1
ATOM 2917 C C . LYS A 1 407 ? 59.486 18.479 -192.951 1.00 63.59 407 LYS A C 1
ATOM 2919 O O . LYS A 1 407 ? 59.336 18.172 -194.130 1.00 63.59 407 LYS A O 1
ATOM 2924 N N . ALA A 1 408 ? 59.336 19.734 -192.518 1.00 63.28 408 ALA A N 1
ATOM 2925 C CA . ALA A 1 408 ? 58.982 20.849 -193.401 1.00 63.28 408 ALA A CA 1
ATOM 2926 C C . ALA A 1 408 ? 60.085 21.177 -194.432 1.00 63.28 408 ALA A C 1
ATOM 2928 O O . ALA A 1 408 ? 59.779 21.496 -195.582 1.00 63.28 408 ALA A O 1
ATOM 2929 N N . ALA A 1 409 ? 61.363 21.053 -194.055 1.00 62.78 409 ALA A N 1
ATOM 2930 C CA . ALA A 1 409 ? 62.491 21.268 -194.965 1.00 62.78 409 ALA A CA 1
ATOM 2931 C C . ALA A 1 409 ? 62.608 20.165 -196.036 1.00 62.78 409 ALA A C 1
ATOM 2933 O O . ALA A 1 409 ? 62.882 20.461 -197.200 1.00 62.78 409 ALA A O 1
ATOM 2934 N N . ILE A 1 410 ? 62.339 18.906 -195.671 1.00 67.38 410 ILE A N 1
ATOM 2935 C CA . ILE A 1 410 ? 62.326 17.776 -196.615 1.00 67.38 410 ILE A CA 1
ATOM 2936 C C . ILE A 1 410 ? 61.172 17.908 -197.620 1.00 67.38 410 ILE A C 1
ATOM 2938 O O . ILE A 1 410 ? 61.375 17.689 -198.816 1.00 67.38 410 ILE A O 1
ATOM 2942 N N . ASP A 1 411 ? 59.981 18.321 -197.177 1.00 69.19 411 ASP A N 1
ATOM 2943 C CA . ASP A 1 411 ? 58.839 18.530 -198.078 1.00 69.19 411 ASP A CA 1
ATOM 2944 C C . ASP A 1 411 ? 59.040 19.741 -199.008 1.00 69.19 411 ASP A C 1
ATOM 2946 O O . ASP A 1 411 ? 58.645 19.696 -200.176 1.00 69.19 411 ASP A O 1
ATOM 2950 N N . ALA A 1 412 ? 59.733 20.790 -198.548 1.00 68.62 412 ALA A N 1
ATOM 2951 C CA . ALA A 1 412 ? 60.138 21.915 -199.393 1.00 68.62 412 ALA A CA 1
ATOM 2952 C C . ALA A 1 412 ? 61.168 21.502 -200.461 1.00 68.62 412 ALA A C 1
ATOM 2954 O O . ALA A 1 412 ? 61.041 21.900 -201.622 1.00 68.62 412 ALA A O 1
ATOM 2955 N N . GLN A 1 413 ? 62.144 20.655 -200.109 1.00 69.69 413 GLN A N 1
ATOM 2956 C CA . GLN A 1 413 ? 63.113 20.118 -201.071 1.00 69.69 413 GLN A CA 1
ATOM 2957 C C . GLN A 1 413 ? 62.467 19.160 -202.079 1.00 69.69 413 GLN A C 1
ATOM 2959 O O . GLN A 1 413 ? 62.781 19.239 -203.264 1.00 69.69 413 GLN A O 1
ATOM 2964 N N . LYS A 1 414 ? 61.508 18.320 -201.664 1.00 70.69 414 LYS A N 1
ATOM 2965 C CA . LYS A 1 414 ? 60.734 17.479 -202.595 1.00 70.69 414 LYS A CA 1
ATOM 2966 C C . LYS A 1 414 ? 59.917 18.309 -203.589 1.00 70.69 414 LYS A C 1
ATOM 2968 O O . LYS A 1 414 ? 59.942 18.007 -204.779 1.00 70.69 414 LYS A O 1
ATOM 2973 N N . LYS A 1 415 ? 59.271 19.392 -203.138 1.00 71.31 415 LYS A N 1
ATOM 2974 C CA . LYS A 1 415 ? 58.540 20.323 -204.021 1.00 71.31 415 LYS A CA 1
ATOM 2975 C C . LYS A 1 415 ? 59.453 21.076 -204.995 1.00 71.31 415 LYS A C 1
ATOM 2977 O O . LYS A 1 415 ? 59.061 21.315 -206.134 1.00 71.31 415 LYS A O 1
ATOM 2982 N N . ALA A 1 416 ? 60.660 21.452 -204.569 1.00 67.00 416 ALA A N 1
ATOM 2983 C CA . ALA A 1 416 ? 61.644 22.091 -205.444 1.00 67.00 416 ALA A CA 1
ATOM 2984 C C . ALA A 1 416 ? 62.197 21.117 -206.502 1.00 67.00 416 ALA A C 1
ATOM 2986 O O . ALA A 1 416 ? 62.397 21.501 -207.653 1.00 67.00 416 ALA A O 1
ATOM 2987 N N . LEU A 1 417 ? 62.383 19.847 -206.131 1.00 65.62 417 LEU A N 1
ATOM 2988 C CA . LEU A 1 417 ? 62.901 18.802 -207.014 1.00 65.62 417 LEU A CA 1
ATOM 2989 C C . LEU A 1 417 ? 61.858 18.326 -208.042 1.00 65.62 417 LEU A C 1
ATOM 2991 O O . LEU A 1 417 ? 62.232 17.984 -209.159 1.00 65.62 417 LEU A O 1
ATOM 2995 N N . GLU A 1 418 ? 60.558 18.365 -207.724 1.00 68.44 418 GLU A N 1
ATOM 2996 C CA . GLU A 1 418 ? 59.495 18.194 -208.731 1.00 68.44 418 GLU A CA 1
ATOM 2997 C C . GLU A 1 418 ? 59.426 19.362 -209.723 1.00 68.44 418 GLU A C 1
ATOM 2999 O O . GLU A 1 418 ? 59.286 19.123 -210.920 1.00 68.44 418 GLU A O 1
ATOM 3004 N N . LYS A 1 419 ? 59.603 20.612 -209.270 1.00 65.62 419 LYS A N 1
ATOM 3005 C CA . LYS A 1 419 ? 59.639 21.781 -210.170 1.00 65.62 419 LYS A CA 1
ATOM 3006 C C . LYS A 1 419 ? 60.795 21.723 -211.176 1.00 65.62 419 LYS A C 1
ATOM 3008 O O . LYS A 1 419 ? 60.598 22.072 -212.333 1.00 65.62 419 LYS A O 1
ATOM 3013 N N . LEU A 1 420 ? 61.961 21.222 -210.760 1.00 59.44 420 LEU A N 1
ATOM 3014 C CA . LEU A 1 420 ? 63.128 20.985 -211.626 1.00 59.44 420 LEU A CA 1
ATOM 3015 C C . LEU A 1 420 ? 62.969 19.798 -212.591 1.00 59.44 420 LEU A C 1
ATOM 3017 O O . LEU A 1 420 ? 63.789 19.628 -213.483 1.00 59.44 420 LEU A O 1
ATOM 3021 N N . LYS A 1 421 ? 61.944 18.956 -212.418 1.00 61.56 421 LYS A N 1
ATOM 3022 C CA . LYS A 1 421 ? 61.616 17.874 -213.361 1.00 61.56 421 LYS A CA 1
ATOM 3023 C C . LYS A 1 421 ? 60.562 18.283 -214.397 1.00 61.56 421 LYS A C 1
ATOM 3025 O O . LYS A 1 421 ? 60.274 17.490 -215.288 1.00 61.56 421 LYS A O 1
ATOM 3030 N N . SER A 1 422 ? 59.992 19.489 -214.291 1.00 56.25 422 SER A N 1
ATOM 3031 C CA . SER A 1 422 ? 58.939 19.999 -215.188 1.00 56.25 422 SER A CA 1
ATOM 3032 C C . SER A 1 422 ? 59.373 21.128 -216.140 1.00 56.25 422 SER A C 1
ATOM 3034 O O . SER A 1 422 ? 58.535 21.618 -216.893 1.00 56.25 422 SER A O 1
ATOM 3036 N N . THR A 1 423 ? 60.651 21.524 -216.126 1.00 46.94 423 THR A N 1
ATOM 3037 C CA . THR A 1 423 ? 61.304 22.521 -217.007 1.00 46.94 423 THR A CA 1
ATOM 3038 C C . THR A 1 423 ? 62.798 22.271 -217.007 1.00 46.94 423 THR A C 1
ATOM 3040 O O . THR A 1 423 ? 63.416 22.401 -218.084 1.00 46.94 423 THR A O 1
#

Secondary structure (DSSP, 8-state):
---PPPP------------------PPPP----PPPP-GGGSSSSSTTSSSSS------TTHHHHHHHHHHHHTTS--SS--SS------------------------------------------------TTHHHHHHHHHHHHHHHHHHHHHHHHHHHHHHHHHHHHHHHHHHHHHHHHHHHHHHHHHHHHHHHHHHHHT----HHHHHHHHHHHHHHHHHHHHHHHHHHHHHHHHHHHHHHHHHHHHHHHHHHHHHHHHHHHHHHHHHHHHHHHHHHHHHHHHHHHHHHHHHHHHHHHHHHHHHHHHHHHHHHHHHHHHHHHHHHHHHHHHHHHHHHHHHHHHHHHHHHHHHHHHHHHHHHHHHHHHHHHHHHHHHHHHHHHHHHHHHHHHHHHHHHHHHHHHHHHHHHHHHHHHTT--

Sequence (423 aa):
MRLVIPMAVLAAAVTGSGSVASAFVPSPAMTSRSAVPSAAARAYHASLLEAAANNNNDDSNNLMQLFQEQARTAASVATAASILFGTMIAGSDVSFAATTAAPPAAGATTAVKSAAPKAKSAATAAASTVKDPLANEKTAVTNAKAAAAKSTEALTAAKKVATDAKSTYTKTQSALSNAEKAKENAKKTLITANDKLTAKKSAGGLTEAALKEVSLLADKVGASKDALKKAETELTTAKATESSAAKALSTAETTLKTAEKNDVNAKASLKTAEDKLAATSKKLKDEAEKKAKADKIAKEKAAAAKAKADKKEKKVAQEKAKKAAQEKKKADEKAKKDAKEKAKKDAAAAKAKAEKEAKAKKAAKEAADRKANAIKEQEKKVKELEAQEASYKKKMTESSNAEKNAKAAIDAQKKALEKLKST

Solvent-accessible surface area (backbone atoms only — not comparable to full-atom values): 25083 Å² total; per-residue (Å²): 139,85,87,83,80,84,84,82,84,82,82,84,84,88,79,78,90,80,88,77,83,85,82,88,77,85,81,80,86,77,84,84,79,86,79,83,79,72,86,81,75,68,79,77,65,64,78,71,66,73,74,75,82,78,78,92,74,88,73,98,65,60,71,65,53,58,59,54,50,60,63,59,67,65,72,79,78,82,85,87,84,89,84,89,88,85,84,85,87,75,89,76,94,76,84,91,76,90,86,86,83,91,88,90,86,79,89,82,92,79,91,78,82,96,72,86,80,87,75,78,83,77,82,69,80,80,74,83,70,80,68,62,93,54,53,66,38,54,49,46,29,52,52,24,47,52,47,27,53,54,26,49,52,49,30,54,52,27,50,51,51,28,50,54,29,48,52,49,30,54,52,30,51,53,48,30,56,50,25,52,53,47,27,53,51,26,48,53,49,28,50,55,31,47,51,52,38,49,54,60,64,71,66,67,66,94,45,72,68,52,52,53,53,50,49,57,32,49,52,50,31,51,54,25,48,53,48,25,54,50,25,50,51,48,30,53,51,27,51,55,50,29,55,51,30,49,54,49,26,54,51,25,48,55,48,29,57,51,25,51,54,46,28,54,52,27,46,53,49,23,52,53,28,48,54,49,36,52,52,53,52,49,52,53,51,55,49,50,51,52,49,53,52,51,53,48,51,51,51,51,52,52,50,53,52,49,54,53,50,55,52,52,52,51,50,53,53,50,52,51,50,51,51,54,52,51,52,49,51,51,50,54,51,48,52,51,51,52,51,52,52,49,52,52,51,52,51,50,50,52,52,55,50,53,53,54,52,52,54,50,55,53,54,54,51,58,54,49,54,54,51,57,53,53,50,57,55,50,56,53,53,51,54,53,49,52,53,50,52,54,54,52,56,53,55,54,55,56,55,58,54,53,56,56,52,53,51,54,52,51,54,50,49,52,56,53,54,53,56,66,72,74,113

Radius of gyration: 85.27 Å; Cα contacts (8 Å, |Δi|>4): 101; chains: 1; bounding box: 124×91×291 Å

Mean predicted aligned error: 20.87 Å